Protein 9MDM (pdb70)

Organism: Treponema denticola (strain ATCC 35405 / DSM 14222 / CIP 103919 / JCM 8153 / KCTC 15104) (NCBI:txid243275)

Solvent-accessible surface area: 21205 Å² total; per-residue (Å²): 160,164,113,34,90,8,113,35,108,60,120,118,31,15,107,7,116,23,54,63,26,85,50,76,14,76,0,79,7,65,77,39,63,12,82,6,65,4,67,30,74,44,112,75,22,84,7,12,86,57,67,4,77,46,66,35,79,125,53,101,102,64,0,34,0,13,3,46,1,91,93,0,78,2,13,36,91,15,113,10,77,0,53,0,71,10,108,94,75,45,125,96,19,94,11,116,98,47,172,56,37,2,24,0,43,0,22,0,97,50,10,132,126,15,104,26,74,62,65,40,2,65,41,3,46,60,18,70,134,135,19,51,61,140,10,73,54,60,95,149,69,60,108,41,164,90,102,28,126,50,72,4,3,4,27,2,60,22,37,92,113,6,124,0,9,3,2,6,7,4,30,90,13,64,63,154,82,140,29,58,119,97,10,8,45,12,89,8,50,102,114,65,123,35,111,4,126,0,90,35,15,12,18,0,3,3,0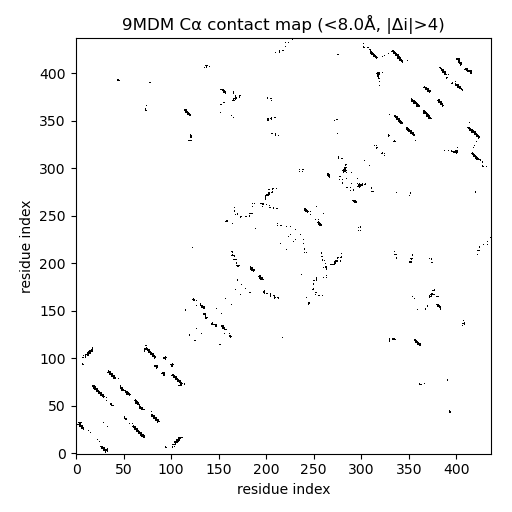,0,2,0,0,0,2,0,6,58,47,0,117,112,39,9,70,50,15,92,112,85,19,112,29,99,151,85,21,148,80,5,12,110,40,52,17,82,64,78,55,126,52,66,39,6,10,145,5,4,34,0,6,25,20,1,7,17,14,18,104,106,80,107,95,20,32,139,6,33,40,0,0,8,0,0,0,21,132,138,136,62,16,71,82,26,8,78,31,42,0,3,1,0,37,88,8,6,35,196,70,93,46,6,17,73,93,53,125,3,64,20,19,54,83,0,22,135,10,0,40,92,1,12,75,67,118,60,0,0,0,0,67,4,60,22,42,44,65,124,51,133,46,62,13,7,1,0,0,0,0,0,0,3,0,64,67,91,15,0,4,0,0,0,0,2,11,6,39,32,77,76,36,11,0,10,1,6,3,2,99,22,92,40,66,34,55,42,65,65,102,65,7,38,3,53,3,21,11,16,12,82,23,95,83,27,99,8,41,0,17,5,2,7,8,0,38,56,0,73,100,12,1,44,64,13,44,126,83,55,163

B-factor: mean 37.56, std 13.48, range [15.54, 100.61]

Secondary structure (DSSP, 8-state):
-PPPEEE--TTS-B---SS-EEEEEEEEEESS---EEEEES-S--TTB-S--EEEE--STTEEEEEEEE----SSS-EEEEEEEEETTT-SBPB-TTSSSBP-EEEEEPPPSS---EEEE-TTS----GGGEE--EEEETTEEEEEE--STT--EEE--TT--------HHHH--TTTS-TTTTEEE-TTS-EEE---TT-HHHHHHHHHHHHHHHHTHHHHHHHHHHS---GGGGGGS---B-TT--GGGGGGSBHHHHHHHHHBPP-TT---HHHHHHHHHS--GGGTTSBSS---TTHHHHTTS--SEEEEE--SHHHHHHHHHHHHHTT-EEEEEEEEESSSSEEEEEEEEEEEEE-TT--EEEEEEE-TTS-SSEEEEEEEEESS-SSS--S---EEEEETTTTEEEEEEEEEEEEE---HHHHHHHHHTT-

Nearest PDB structures (foldseek):
  9arc-assembly1_A  TM=9.921E-01  e=6.015E-86  Treponema denticola
  8a47-assembly1_C  TM=6.872E-01  e=1.814E-14  Streptococcus pyogenes serotype M59
  2e9w-assembly1_A  TM=3.707E-01  e=1.018E-01  Homo sapiens
  8dfq-assembly1_A  TM=3.502E-01  e=6.865E-02  Homo sapiens
  3chn-assembly1_A  TM=3.517E-01  e=6.538E-01  Homo sapiens

Radius of gyration: 27.95 Å; Cα contacts (8 Å, |Δi|>4): 954; chains: 1; bounding box: 52×80×69 Å

InterPro domains:
  IPR003343 Bacterial Ig-like domain, group 2 [PF02368] (39-116)
  IPR003343 Bacterial Ig-like domain, group 2 [SM00635] (39-118)
  IPR003343 Bacterial Ig-like domain, group 2 [SM00635] (126-206)
  IPR008964 Invasin/intimin cell-adhesion fragments [SSF49373] (39-121)
  IPR008964 Invasin/intimin cell-adhesion fragments [SSF49373] (123-208)
  IPR015117 Ig protease IdeS [PF09028] (392-585)
  IPR038765 Papain-like cysteine peptidase superfamily [SSF54001] (328-642)

Foldseek 3Di:
DDAKAKADDQVDAAEAELAWDKDKDKIFIGPFDFPKAKAKPDPLPVQWDDGKGFPDCPDRTITMIITTGHGAQAQDKAKIKMWMARVVVRDTHCYDVRPDGDIHIYIYHGDPDFDKDKFFQPPFDDADPVQWAWAFFDDPNHGDPHTDDDPPATWRADDPPTRFDFQAFLQQLDDPPPADPCLQWDLDLVRDTARFGCPQALLQRQLLRQVLVLCVVCVVLLVVCLVFPPFDVSLNVVSDWFADPDDDSSNSCVGTPSSVCCRGWFDDDNVHDHNLLNNCQQAADDPVNPRGTPDGNNPNHVLPPPHDAQKDKDFDFWQVRVLVQQCVQSVQSKWKKFWKWFDDPPDTDTGIWTWGMFMATPVRRTFWTFISHNNDHHNTTGIWTWDWQDRNSPIDPGTFTFTHHRNNNGTDRMTTGIIIIGHSSVVSSVVVVVVRD

Structure (mmCIF, N/CA/C/O backbone):
data_9MDM
#
_entry.id   9MDM
#
_cell.length_a   41.402
_cell.length_b   99.327
_cell.length_c   120.006
_cell.angle_alpha   90.000
_cell.angle_beta   90.000
_cell.angle_gamma   90.000
#
_symmetry.space_group_name_H-M   'P 2 21 21'
#
loop_
_entity.id
_entity.type
_entity.pdbx_description
1 polymer 'Bacterial Ig-like domain protein C0362'
2 non-polymer 1,2-ETHANEDIOL
3 non-polymer 'PHOSPHATE ION'
4 non-polymer 'SODIUM ION'
5 water water
#
loop_
_atom_site.group_PDB
_atom_site.id
_atom_site.type_symbol
_atom_site.label_atom_id
_atom_site.label_alt_id
_atom_site.label_comp_id
_atom_site.label_asym_id
_atom_site.label_entity_id
_atom_site.label_seq_id
_atom_site.pdbx_PDB_ins_code
_atom_site.Cartn_x
_atom_site.Cartn_y
_atom_site.Cartn_z
_atom_site.occupancy
_atom_site.B_iso_or_equiv
_atom_site.auth_seq_id
_atom_site.auth_comp_id
_atom_site.auth_asym_id
_atom_site.auth_atom_id
_atom_site.pdbx_PDB_model_num
ATOM 1 N N . LYS A 1 8 ? -6.68609 80.64956 33.13991 1.000 46.88508 211 LYS A N 1
ATOM 2 C CA . LYS A 1 8 ? -6.66835 79.23397 33.48258 1.000 46.81802 211 LYS A CA 1
ATOM 3 C C . LYS A 1 8 ? -5.71460 78.47257 32.56849 1.000 44.46331 211 LYS A C 1
ATOM 4 O O . LYS A 1 8 ? -5.57550 78.80308 31.39128 1.000 48.10421 211 LYS A O 1
ATOM 6 N N . LYS A 1 9 ? -5.05320 77.45974 33.12187 1.000 39.65619 212 LYS A N 1
ATOM 7 C CA . LYS A 1 9 ? -4.16690 76.61534 32.33386 1.000 42.26904 212 LYS A CA 1
ATOM 8 C C . LYS A 1 9 ? -4.96840 75.68862 31.42843 1.000 40.59806 212 LYS A C 1
ATOM 9 O O . LYS A 1 9 ? -6.04972 75.21449 31.78540 1.000 41.20832 212 LYS A O 1
ATOM 15 N N . LYS A 1 10 ? -4.42191 75.41870 30.25021 1.000 33.39307 213 LYS A N 1
ATOM 16 C CA . LYS A 1 10 ? -5.06797 74.44787 29.38822 1.000 31.88263 213 LYS A CA 1
ATOM 17 C C . LYS A 1 10 ? -4.74350 73.03697 29.86777 1.000 32.90156 213 LYS A C 1
ATOM 18 O O . LYS A 1 10 ? -3.57542 72.73051 30.12147 1.000 32.26449 213 LYS A O 1
ATOM 24 N N . PRO A 1 11 ? -5.73310 72.15661 29.99782 1.000 31.70264 214 PRO A N 1
ATOM 25 C CA . PRO A 1 11 ? -5.43457 70.78044 30.40628 1.000 30.50531 214 PRO A CA 1
ATOM 26 C C . PRO A 1 11 ? -4.60635 70.07148 29.35171 1.000 31.92202 214 PRO A C 1
ATOM 27 O O . PRO A 1 11 ? -4.58112 70.45034 28.18059 1.000 32.20980 214 PRO A O 1
ATOM 31 N N . GLN A 1 12 ? -3.92239 69.01822 29.79076 1.000 29.65572 215 GLN A N 1
ATOM 32 C CA . GLN A 1 12 ? -3.08661 68.21757 28.91601 1.000 32.14849 215 GLN A CA 1
ATOM 33 C C . GLN A 1 12 ? -3.39254 66.75235 29.15243 1.000 31.61956 215 GLN A C 1
ATOM 34 O O . GLN A 1 12 ? -3.98492 66.37895 30.17089 1.000 27.92890 215 GLN A O 1
ATOM 40 N N . ILE A 1 13 ? -2.96993 65.91530 28.20591 1.000 29.39553 216 ILE A N 1
ATOM 41 C CA . ILE A 1 13 ? -2.96793 64.47466 28.42939 1.000 28.80454 216 ILE A CA 1
ATOM 42 C C . ILE A 1 13 ? -1.57923 63.92749 28.14269 1.000 28.33937 216 ILE A C 1
ATOM 43 O O . ILE A 1 13 ? -0.83697 64.44751 27.30347 1.000 34.12976 216 ILE A O 1
ATOM 48 N N . LYS A 1 14 ? -1.21993 62.88195 28.87766 1.000 27.01486 217 LYS A N 1
ATOM 49 C CA . LYS A 1 14 ? 0.05965 62.21442 28.70016 1.000 27.64873 217 LYS A CA 1
ATOM 50 C C . LYS A 1 14 ? -0.15697 60.71513 28.73744 1.000 27.21691 217 LYS A C 1
ATOM 51 O O . LYS A 1 14 ? -1.07701 60.22140 29.39689 1.000 27.54878 217 LYS A O 1
ATOM 57 N N . TYR A 1 15 ? 0.72301 60.00199 28.04025 1.000 28.75869 218 TYR A N 1
ATOM 58 C CA . TYR A 1 15 ? 0.76828 58.55183 28.03323 1.000 27.38597 218 TYR A CA 1
ATOM 59 C C . TYR A 1 15 ? 2.21523 58.14218 27.79380 1.000 32.88924 218 TYR A C 1
ATOM 60 O O . TYR A 1 15 ? 2.90366 58.75767 26.97719 1.000 34.07761 218 TYR A O 1
ATOM 69 N N . GLU A 1 16 ? 2.67642 57.10070 28.49241 1.000 35.05619 219 GLU A N 1
ATOM 70 C CA . GLU A 1 16 ? 4.02617 56.58162 28.25102 1.000 35.70703 219 GLU A CA 1
ATOM 71 C C . GLU A 1 16 ? 3.97936 55.66297 27.03562 1.000 36.16503 219 GLU A C 1
ATOM 72 O O . GLU A 1 16 ? 3.60482 54.49086 27.14258 1.000 33.91991 219 GLU A O 1
ATOM 78 N N . GLU A 1 17 ? 4.38047 56.18841 25.86845 1.000 33.36213 220 GLU A N 1
ATOM 79 C CA . GLU A 1 17 ? 4.20365 55.46284 24.61390 1.000 36.49081 220 GLU A CA 1
ATOM 80 C C . GLU A 1 17 ? 5.05375 54.20033 24.52681 1.000 36.48617 220 GLU A C 1
ATOM 81 O O . GLU A 1 17 ? 4.73367 53.31623 23.72962 1.000 38.38821 220 GLU A O 1
ATOM 87 N N . LYS A 1 18 ? 6.10917 54.08115 25.33714 1.000 38.95360 221 LYS A N 1
ATOM 88 C CA . LYS A 1 18 ? 6.86526 52.83165 25.37414 1.000 37.53905 221 LYS A CA 1
ATOM 89 C C . LYS A 1 18 ? 6.03606 51.65995 25.89483 1.000 34.81537 221 LYS A C 1
ATOM 90 O O . LYS A 1 18 ? 6.40393 50.50298 25.66114 1.000 38.23219 221 LYS A O 1
ATOM 93 N N A GLN A 1 19 ? 4.95429 51.91807 26.62944 0.599 32.75012 222 GLN A N 1
ATOM 94 N N B GLN A 1 19 ? 4.89913 51.93662 26.52729 0.401 32.92901 222 GLN A N 1
ATOM 95 C CA A GLN A 1 19 ? 4.09519 50.84398 27.12362 0.599 33.86501 222 GLN A CA 1
ATOM 96 C CA B GLN A 1 19 ? 4.03304 50.91686 27.11687 0.401 33.81204 222 GLN A CA 1
ATOM 97 C C A GLN A 1 19 ? 3.05238 50.51747 26.05897 0.599 30.03047 222 GLN A C 1
ATOM 98 C C B GLN A 1 19 ? 2.97913 50.49888 26.09283 0.401 30.08189 222 GLN A C 1
ATOM 99 O O A GLN A 1 19 ? 2.18230 51.33973 25.74741 0.599 30.78840 222 GLN A O 1
ATOM 100 O O B GLN A 1 19 ? 2.01123 51.22505 25.84811 0.401 30.61206 222 GLN A O 1
ATOM 111 N N . ALA A 1 20 ? 3.15429 49.32677 25.48409 1.000 26.98453 223 ALA A N 1
ATOM 112 C CA . ALA A 1 20 ? 2.13280 48.84734 24.56980 1.000 30.85913 223 ALA A CA 1
ATOM 113 C C . ALA A 1 20 ? 0.91981 48.36491 25.35776 1.000 26.88352 223 ALA A C 1
ATOM 114 O O . ALA A 1 20 ? 1.03561 47.90846 26.49499 1.000 30.12080 223 ALA A O 1
ATOM 116 N N . VAL A 1 21 ? -0.24956 48.48010 24.74178 1.000 26.63802 224 VAL A N 1
ATOM 117 C CA . VAL A 1 21 ? -1.50466 47.97916 25.29455 1.000 27.07136 224 VAL A CA 1
ATOM 118 C C . VAL A 1 21 ? -1.77878 46.63803 24.63272 1.000 26.38792 224 VAL A C 1
ATOM 119 O O . VAL A 1 21 ? -1.96937 46.58079 23.41315 1.000 29.19175 224 VAL A O 1
ATOM 123 N N . MET A 1 22 ? -1.80623 45.55400 25.42303 1.000 26.80759 225 MET A N 1
ATOM 124 C CA . MET A 1 22 ? -1.75915 44.19773 24.87394 1.000 26.69991 225 MET A CA 1
ATOM 125 C C . MET A 1 22 ? -2.93895 43.35818 25.34856 1.000 24.96869 225 MET A C 1
ATOM 126 O O . MET A 1 22 ? -2.80930 42.54554 26.27794 1.000 28.64077 225 MET A O 1
ATOM 131 N N . PRO A 1 23 ? -4.09743 43.50021 24.70820 1.000 25.22839 226 PRO A N 1
ATOM 132 C CA . PRO A 1 23 ? -5.24117 42.65572 25.07087 1.000 29.73516 226 PRO A CA 1
ATOM 133 C C . PRO A 1 23 ? -4.94622 41.19216 24.78528 1.000 29.30218 226 PRO A C 1
ATOM 134 O O . PRO A 1 23 ? -4.21427 40.86211 23.85208 1.000 28.26654 226 PRO A O 1
ATOM 138 N N A GLU A 1 24 ? -5.50812 40.31247 25.62158 0.729 28.47726 227 GLU A N 1
ATOM 139 N N B GLU A 1 24 ? -5.53419 40.31751 25.59807 0.271 28.65397 227 GLU A N 1
ATOM 140 C CA A GLU A 1 24 ? -5.44579 38.87588 25.36849 0.729 32.15327 227 GLU A CA 1
ATOM 141 C CA B GLU A 1 24 ? -5.44793 38.88986 25.34110 0.271 32.19658 227 GLU A CA 1
ATOM 142 C C A GLU A 1 24 ? -6.17769 38.54157 24.06453 0.729 30.89939 227 GLU A C 1
ATOM 143 C C B GLU A 1 24 ? -6.16768 38.54652 24.03909 0.271 30.87879 227 GLU A C 1
ATOM 144 O O A GLU A 1 24 ? -6.86920 39.37318 23.47362 0.729 29.94593 227 GLU A O 1
ATOM 145 O O B GLU A 1 24 ? -6.84119 39.37950 23.42566 0.271 29.90438 227 GLU A O 1
ATOM 156 N N . SER A 1 25 ? -6.02281 37.29075 23.61277 1.000 30.96608 228 SER A N 1
ATOM 157 C CA . SER A 1 25 ? -6.64290 36.88969 22.35347 1.000 27.78575 228 SER A CA 1
ATOM 158 C C . SER A 1 25 ? -8.16352 36.82319 22.44453 1.000 28.12926 228 SER A C 1
ATOM 159 O O . SER A 1 25 ? -8.83364 36.89016 21.41010 1.000 30.19796 228 SER A O 1
ATOM 162 N N . ALA A 1 26 ? -8.72637 36.69043 23.64408 1.000 27.34576 229 ALA A N 1
ATOM 163 C CA . ALA A 1 26 ? -10.17415 36.58349 23.76576 1.000 30.68819 229 ALA A CA 1
ATOM 164 C C . ALA A 1 26 ? -10.86590 37.87426 23.31672 1.000 30.85653 229 ALA A C 1
ATOM 165 O O . ALA A 1 26 ? -10.32348 38.97660 23.44081 1.000 29.41712 229 ALA A O 1
ATOM 167 N N . ALA A 1 27 ? -12.06700 37.71764 22.75847 1.000 30.29674 230 ALA A N 1
ATOM 168 C CA . ALA A 1 27 ? -12.93007 38.85977 22.49477 1.000 33.25999 230 ALA A CA 1
ATOM 169 C C . ALA A 1 27 ? -13.23274 39.59820 23.78960 1.000 32.46273 230 ALA A C 1
ATOM 170 O O . ALA A 1 27 ? -13.33957 38.99381 24.85919 1.000 32.83810 230 ALA A O 1
ATOM 172 N N . GLY A 1 28 ? -13.38499 40.91416 23.69366 1.000 27.63942 231 GLY A N 1
ATOM 173 C CA . GLY A 1 28 ? -13.76283 41.67618 24.87207 1.000 30.52802 231 GLY A CA 1
ATOM 174 C C . GLY A 1 28 ? -13.54224 43.15500 24.66826 1.000 32.26375 231 GLY A C 1
ATOM 175 O O . GLY A 1 28 ? -12.93699 43.59750 23.68583 1.000 28.48467 231 GLY A O 1
ATOM 176 N N . THR A 1 29 ? -14.06188 43.92836 25.61876 1.000 28.71095 232 THR A N 1
ATOM 177 C CA . THR A 1 29 ? -13.80752 45.36247 25.67453 1.000 25.97381 232 THR A CA 1
ATOM 178 C C . THR A 1 29 ? -12.64812 45.56389 26.63635 1.000 27.88213 232 THR A C 1
ATOM 179 O O . THR A 1 29 ? -12.76961 45.26969 27.83108 1.000 30.15015 232 THR A O 1
ATOM 183 N N . TYR A 1 30 ? -11.51875 46.02387 26.10751 1.000 25.22204 233 TYR A N 1
ATOM 184 C CA . TYR A 1 30 ? -10.30071 46.22298 26.87585 1.000 25.49338 233 TYR A CA 1
ATOM 185 C C . TYR A 1 30 ? -10.05727 47.70880 27.11382 1.000 26.00644 233 TYR A C 1
ATOM 186 O O . TYR A 1 30 ? -10.61427 48.57208 26.42510 1.000 25.16496 233 TYR A O 1
ATOM 195 N N . THR A 1 31 ? -9.23242 48.00638 28.11897 1.000 24.17074 234 THR A N 1
ATOM 196 C CA . THR A 1 31 ? -9.04696 49.38946 28.53617 1.000 24.02997 234 THR A CA 1
ATOM 197 C C . THR A 1 31 ? -7.57917 49.70610 28.78019 1.000 24.41775 234 THR A C 1
ATOM 198 O O . THR A 1 31 ? -6.75751 48.82208 29.04052 1.000 25.31121 234 THR A O 1
ATOM 202 N N . PHE A 1 32 ? -7.27281 51.00186 28.70288 1.000 23.09642 235 PHE A N 1
ATOM 203 C CA . PHE A 1 32 ? -6.01539 51.55200 29.18401 1.000 24.16183 235 PHE A CA 1
ATOM 204 C C . PHE A 1 32 ? -6.29343 52.93096 29.76084 1.000 24.86349 235 PHE A C 1
ATOM 205 O O . PHE A 1 32 ? -7.39596 53.47753 29.62987 1.000 24.71015 235 PHE A O 1
ATOM 213 N N . GLU A 1 33 ? -5.28068 53.49091 30.40900 1.000 23.11517 236 GLU A N 1
ATOM 214 C CA . GLU A 1 33 ? -5.41007 54.76215 31.09846 1.000 23.67461 236 GLU A CA 1
ATOM 215 C C . GLU A 1 33 ? -4.55301 55.83698 30.44064 1.000 26.29837 236 GLU A C 1
ATOM 216 O O . GLU A 1 33 ? -3.43322 55.57089 29.99248 1.000 26.42165 236 GLU A O 1
ATOM 222 N N . VAL A 1 34 ? -5.08493 57.05788 30.40435 1.000 25.08476 237 VAL A N 1
ATOM 223 C CA . VAL A 1 34 ? -4.37627 58.24203 29.92453 1.000 24.72754 237 VAL A CA 1
ATOM 224 C C . VAL A 1 34 ? -4.33648 59.23839 31.07602 1.000 27.73116 237 VAL A C 1
ATOM 225 O O . VAL A 1 34 ? -5.36852 59.51493 31.69514 1.000 26.26437 237 VAL A O 1
ATOM 229 N N A GLN A 1 35 ? -3.15663 59.77719 31.36116 0.520 25.27286 238 GLN A N 1
ATOM 230 N N B GLN A 1 35 ? -3.14802 59.75903 31.36957 0.480 25.28027 238 GLN A N 1
ATOM 231 C CA A GLN A 1 35 ? -3.01838 60.73569 32.45025 0.520 26.01709 238 GLN A CA 1
ATOM 232 C CA B GLN A 1 35 ? -3.01781 60.75884 32.41977 0.480 26.02790 238 GLN A CA 1
ATOM 233 C C A GLN A 1 35 ? -3.59398 62.09188 32.03913 0.520 27.78567 238 GLN A C 1
ATOM 234 C C B GLN A 1 35 ? -3.67827 62.06395 31.98912 0.480 27.75869 238 GLN A C 1
ATOM 235 O O A GLN A 1 35 ? -3.29923 62.59498 30.95082 0.520 25.60663 238 GLN A O 1
ATOM 236 O O B GLN A 1 35 ? -3.52788 62.50735 30.84714 0.480 25.74498 238 GLN A O 1
ATOM 247 N N . THR A 1 36 ? -4.41867 62.67989 32.90930 1.000 25.10817 239 THR A N 1
ATOM 248 C CA . THR A 1 36 ? -5.05323 63.97128 32.66410 1.000 26.76408 239 THR A CA 1
ATOM 249 C C . THR A 1 36 ? -4.45538 64.98827 33.62696 1.000 26.86296 239 THR A C 1
ATOM 250 O O . THR A 1 36 ? -4.56869 64.83411 34.85317 1.000 28.55554 239 THR A O 1
ATOM 254 N N . ILE A 1 37 ? -3.81168 66.01128 33.06166 1.000 26.90578 240 ILE A N 1
ATOM 255 C CA . ILE A 1 37 ? -3.03673 67.00880 33.79233 1.000 29.03046 240 ILE A CA 1
ATOM 256 C C . ILE A 1 37 ? -3.78946 68.32906 33.75889 1.000 31.99769 240 ILE A C 1
ATOM 257 O O . ILE A 1 37 ? -4.28425 68.74266 32.70431 1.000 29.45251 240 ILE A O 1
ATOM 262 N N . ASP A 1 38 ? -3.86125 68.99631 34.91131 1.000 28.52096 241 ASP A N 1
ATOM 263 C CA . ASP A 1 38 ? -4.44598 70.32894 35.01978 1.000 28.07832 241 ASP A CA 1
ATOM 264 C C . ASP A 1 38 ? -5.89813 70.36558 34.54932 1.000 30.42875 241 ASP A C 1
ATOM 265 O O . ASP A 1 38 ? -6.34376 71.36561 33.97820 1.000 39.05793 241 ASP A O 1
ATOM 270 N N . GLY A 1 39 ? -6.64634 69.29131 34.77601 1.000 29.86049 242 GLY A N 1
ATOM 271 C CA . GLY A 1 39 ? -8.04709 69.23754 34.39574 1.000 27.90061 242 GLY A CA 1
ATOM 272 C C . GLY A 1 39 ? -8.31248 68.16817 33.35812 1.000 27.34366 242 GLY A C 1
ATOM 273 O O . GLY A 1 39 ? -7.49978 67.26920 33.13021 1.000 29.80413 242 GLY A O 1
ATOM 274 N N . LYS A 1 40 ? -9.47819 68.27247 32.71774 1.000 29.56989 243 LYS A N 1
ATOM 275 C CA . LYS A 1 40 ? -9.95840 67.26422 31.76426 1.000 27.51305 243 LYS A CA 1
ATOM 276 C C . LYS A 1 40 ? -10.02545 67.89697 30.37856 1.000 31.02457 243 LYS A C 1
ATOM 277 O O . LYS A 1 40 ? -10.94971 68.65791 30.06832 1.000 32.55848 243 LYS A O 1
ATOM 283 N N . LEU A 1 41 ? -9.03599 67.58453 29.55441 1.000 27.13081 244 LEU A N 1
ATOM 284 C CA . LEU A 1 41 ? -9.02240 68.07852 28.18272 1.000 30.92307 244 LEU A CA 1
ATOM 285 C C . LEU A 1 41 ? -10.18674 67.49554 27.38771 1.000 30.71876 244 LEU A C 1
ATOM 286 O O . LEU A 1 41 ? -10.51470 66.31374 27.51314 1.000 32.23237 244 LEU A O 1
ATOM 291 N N . ASP A 1 42 ? -10.81496 68.33428 26.55602 1.000 30.56603 245 ASP A N 1
ATOM 292 C CA . ASP A 1 42 ? -11.88096 67.87343 25.66456 1.000 32.87411 245 ASP A CA 1
ATOM 293 C C . ASP A 1 42 ? -11.23697 67.30489 24.40160 1.000 35.68541 245 ASP A C 1
ATOM 294 O O . ASP A 1 42 ? -10.93318 68.03054 23.45330 1.000 38.07664 245 ASP A O 1
ATOM 299 N N . TYR A 1 43 ? -11.01076 65.99061 24.39151 1.000 33.93909 246 TYR A N 1
ATOM 300 C CA . TYR A 1 43 ? -10.39847 65.29786 23.26092 1.000 33.82479 246 TYR A CA 1
ATOM 301 C C . TYR A 1 43 ? -11.24644 64.10033 22.85709 1.000 36.75533 246 TYR A C 1
ATOM 302 O O . TYR A 1 43 ? -12.14027 63.65959 23.58686 1.000 34.34027 246 TYR A O 1
ATOM 311 N N . GLU A 1 44 ? -10.94075 63.55842 21.67745 1.000 32.44368 247 GLU A N 1
ATOM 312 C CA . GLU A 1 44 ? -11.60969 62.35493 21.20311 1.000 35.40964 247 GLU A CA 1
ATOM 313 C C . GLU A 1 44 ? -10.56840 61.36578 20.68862 1.000 34.67309 247 GLU A C 1
ATOM 314 O O . GLU A 1 44 ? -9.70110 61.73882 19.87963 1.000 35.11912 247 GLU A O 1
ATOM 320 N N . PRO A 1 45 ? -10.60077 60.11841 21.14197 1.000 33.34108 248 PRO A N 1
ATOM 321 C CA . PRO A 1 45 ? -9.65877 59.11817 20.62529 1.000 30.01148 248 PRO A CA 1
ATOM 322 C C . PRO A 1 45 ? -10.13850 58.53293 19.31376 1.000 33.48715 248 PRO A C 1
ATOM 323 O O . PRO A 1 45 ? -11.33968 58.44134 19.05647 1.000 36.60498 248 PRO A O 1
ATOM 327 N N . TYR A 1 46 ? -9.17262 58.11574 18.49090 1.000 30.40439 249 TYR A N 1
ATOM 328 C CA . TYR A 1 46 ? -9.45468 57.56779 17.16581 1.000 30.85982 249 TYR A CA 1
ATOM 329 C C . TYR A 1 46 ? -8.42174 56.51004 16.83475 1.000 32.52264 249 TYR A C 1
ATOM 330 O O . TYR A 1 46 ? -7.24398 56.67454 17.15226 1.000 30.16946 249 TYR A O 1
ATOM 339 N N . PHE A 1 47 ? -8.84948 55.46403 16.13579 1.000 31.87628 250 PHE A N 1
ATOM 340 C CA . PHE A 1 47 ? -7.88641 54.58540 15.49961 1.000 31.56303 250 PHE A CA 1
ATOM 341 C C . PHE A 1 47 ? -7.32253 55.24720 14.24762 1.000 31.94849 250 PHE A C 1
ATOM 342 O O . PHE A 1 47 ? -8.00256 56.01962 13.56250 1.000 37.97837 250 PHE A O 1
ATOM 350 N N . THR A 1 48 ? -6.05452 54.94693 13.95535 1.000 36.24312 251 THR A N 1
ATOM 351 C CA . THR A 1 48 ? -5.43169 55.53074 12.77342 1.000 34.65655 251 THR A CA 1
ATOM 352 C C . THR A 1 48 ? -5.90885 54.88061 11.48556 1.000 38.83369 251 THR A C 1
ATOM 353 O O . THR A 1 48 ? -5.73675 55.46828 10.40822 1.000 39.82718 251 THR A O 1
ATOM 357 N N . SER A 1 49 ? -6.51627 53.70157 11.57419 1.000 38.11547 252 SER A N 1
ATOM 358 C CA . SER A 1 49 ? -7.01751 52.97433 10.42034 1.000 40.94369 252 SER A CA 1
ATOM 359 C C . SER A 1 49 ? -8.52839 52.81815 10.51424 1.000 44.35868 252 SER A C 1
ATOM 360 O O . SER A 1 49 ? -9.07422 52.58915 11.59879 1.000 50.43064 252 SER A O 1
ATOM 363 N N . SER A 1 50 ? -9.19743 52.94183 9.36617 1.000 59.82637 253 SER A N 1
ATOM 364 C CA . SER A 1 50 ? -10.60443 52.58687 9.23759 1.000 62.29740 253 SER A CA 1
ATOM 365 C C . SER A 1 50 ? -10.80462 51.15513 8.75238 1.000 63.59785 253 SER A C 1
ATOM 366 O O . SER A 1 50 ? -11.94966 50.69205 8.68773 1.000 64.71524 253 SER A O 1
ATOM 368 N N . THR A 1 51 ? -9.72753 50.45466 8.40251 1.000 65.25984 254 THR A N 1
ATOM 369 C CA . THR A 1 51 ? -9.77580 49.03870 8.03362 1.000 60.48552 254 THR A CA 1
ATOM 370 C C . THR A 1 51 ? -9.19314 48.22049 9.18079 1.000 56.58777 254 THR A C 1
ATOM 371 O O . THR A 1 51 ? -8.08375 47.68279 9.11247 1.000 50.62992 254 THR A O 1
ATOM 375 N N . LEU A 1 52 ? -9.95930 48.15276 10.26390 1.000 46.03300 255 LEU A N 1
ATOM 376 C CA . LEU A 1 52 ? -9.64896 47.32553 11.42132 1.000 38.69243 255 LEU A CA 1
ATOM 377 C C . LEU A 1 52 ? -10.86789 46.43147 11.60540 1.000 42.63421 255 LEU A C 1
ATOM 378 O O . LEU A 1 52 ? -11.74486 46.71937 12.43439 1.000 44.79558 255 LEU A O 1
ATOM 380 N N . PRO A 1 53 ? -10.98564 45.36105 10.81186 1.000 37.14208 256 PRO A N 1
ATOM 381 C CA . PRO A 1 53 ? -12.17082 44.50395 10.93086 1.000 33.32447 256 PRO A CA 1
ATOM 382 C C . PRO A 1 53 ? -12.26184 43.79335 12.27035 1.000 38.73567 256 PRO A C 1
ATOM 383 O O . PRO A 1 53 ? -13.35712 43.35848 12.64610 1.000 40.13631 256 PRO A O 1
ATOM 387 N N . TRP A 1 54 ? -11.15900 43.66828 13.00437 1.000 35.75334 257 TRP A N 1
ATOM 388 C CA . TRP A 1 54 ? -11.15115 42.92107 14.25501 1.000 31.24272 257 TRP A CA 1
ATOM 389 C C . TRP A 1 54 ? -11.40666 43.80804 15.46349 1.000 34.17416 257 TRP A C 1
ATOM 390 O O . TRP A 1 54 ? -11.33749 43.33221 16.60423 1.000 30.95062 257 TRP A O 1
ATOM 401 N N . ILE A 1 55 ? -11.71338 45.07708 15.23722 1.000 29.36142 258 ILE A N 1
ATOM 402 C CA . ILE A 1 55 ? -12.11479 45.99709 16.29370 1.000 31.23125 258 ILE A CA 1
ATOM 403 C C . ILE A 1 55 ? -13.50668 46.50127 15.95175 1.000 37.49289 258 ILE A C 1
ATOM 404 O O . ILE A 1 55 ? -13.77543 46.85170 14.79788 1.000 38.21519 258 ILE A O 1
ATOM 409 N N . THR A 1 56 ? -14.39313 46.53224 16.94710 1.000 34.92458 259 THR A N 1
ATOM 410 C CA . THR A 1 56 ? -15.78786 46.91123 16.72821 1.000 36.03999 259 THR A CA 1
ATOM 411 C C . THR A 1 56 ? -15.95065 48.36659 17.14663 1.000 41.29825 259 THR A C 1
ATOM 412 O O . THR A 1 56 ? -16.04952 48.66980 18.33503 1.000 39.79410 259 THR A O 1
ATOM 416 N N . GLY A 1 57 ? -15.96696 49.26706 16.17578 1.000 42.07702 260 GLY A N 1
ATOM 417 C CA . GLY A 1 57 ? -16.17434 50.66941 16.47713 1.000 39.66713 260 GLY A CA 1
ATOM 418 C C . GLY A 1 57 ? -14.90290 51.41297 16.83417 1.000 40.42917 260 GLY A C 1
ATOM 419 O O . GLY A 1 57 ? -13.77628 50.92777 16.69310 1.000 44.65550 260 GLY A O 1
ATOM 420 N N . ALA A 1 58 ? -15.10644 52.63100 17.30411 1.000 35.39813 261 ALA A N 1
ATOM 421 C CA . ALA A 1 58 ? -14.08049 53.57739 17.71188 1.000 38.57218 261 ALA A CA 1
ATOM 422 C C . ALA A 1 58 ? -13.73187 53.37829 19.18071 1.000 35.28844 261 ALA A C 1
ATOM 423 O O . ALA A 1 58 ? -14.51185 52.79053 19.92759 1.000 33.42221 261 ALA A O 1
ATOM 425 N N . PRO A 1 59 ? -12.58088 53.86350 19.64416 1.000 32.00197 262 PRO A N 1
ATOM 426 C CA . PRO A 1 59 ? -12.34210 53.87194 21.08799 1.000 29.14126 262 PRO A CA 1
ATOM 427 C C . PRO A 1 59 ? -13.19110 54.95410 21.72447 1.000 33.49565 262 PRO A C 1
ATOM 428 O O . PRO A 1 59 ? -13.61626 55.91412 21.07555 1.000 34.12447 262 PRO A O 1
ATOM 432 N N . THR A 1 60 ? -13.45985 54.78583 23.01017 1.000 30.07228 263 THR A N 1
ATOM 433 C CA . THR A 1 60 ? -14.22679 55.78075 23.73742 1.000 29.16463 263 THR A CA 1
ATOM 434 C C . THR A 1 60 ? -13.55726 56.07205 25.06787 1.000 29.95475 263 THR A C 1
ATOM 435 O O . THR A 1 60 ? -12.78799 55.26619 25.59510 1.000 29.71492 263 THR A O 1
ATOM 439 N N . ILE A 1 61 ? -13.86462 57.25067 25.60070 1.000 31.64861 264 ILE A N 1
ATOM 440 C CA . ILE A 1 61 ? -13.52616 57.59326 26.97886 1.000 27.47689 264 ILE A CA 1
ATOM 441 C C . ILE A 1 61 ? -14.64359 57.02306 27.84355 1.000 33.15215 264 ILE A C 1
ATOM 442 O O . ILE A 1 61 ? -15.73781 57.58364 27.89608 1.000 33.36962 264 ILE A O 1
ATOM 447 N N . SER A 1 62 ? -14.38315 55.89916 28.51113 1.000 28.37961 265 SER A N 1
ATOM 448 C CA . SER A 1 62 ? -15.40691 55.23634 29.30780 1.000 30.04923 265 SER A CA 1
ATOM 449 C C . SER A 1 62 ? -15.43879 55.69178 30.76406 1.000 30.74218 265 SER A C 1
ATOM 450 O O . SER A 1 62 ? -16.41604 55.39751 31.45942 1.000 32.09327 265 SER A O 1
ATOM 453 N N . SER A 1 63 ? -14.41183 56.38923 31.25276 1.000 25.84128 266 SER A N 1
ATOM 454 C CA . SER A 1 63 ? -14.47298 56.94231 32.60197 1.000 26.18794 266 SER A CA 1
ATOM 455 C C . SER A 1 63 ? -13.57717 58.16342 32.72807 1.000 25.83579 266 SER A C 1
ATOM 456 O O . SER A 1 63 ? -12.43153 58.15977 32.26867 1.000 29.43497 266 SER A O 1
ATOM 459 N N . ARG A 1 64 ? -14.10163 59.20425 33.38504 1.000 26.00720 267 ARG A N 1
ATOM 460 C CA . ARG A 1 64 ? -13.31782 60.38526 33.73744 1.000 28.91728 267 ARG A CA 1
ATOM 461 C C . ARG A 1 64 ? -13.46818 60.71691 35.21563 1.000 27.61704 267 ARG A C 1
ATOM 462 O O . ARG A 1 64 ? -13.13960 61.83252 35.64355 1.000 31.02539 267 ARG A O 1
ATOM 470 N N . THR A 1 65 ? -13.95910 59.76468 36.00346 1.000 29.18085 268 THR A N 1
ATOM 471 C CA . THR A 1 65 ? -14.27444 60.04298 37.40323 1.000 28.51951 268 THR A CA 1
ATOM 472 C C . THR A 1 65 ? -13.027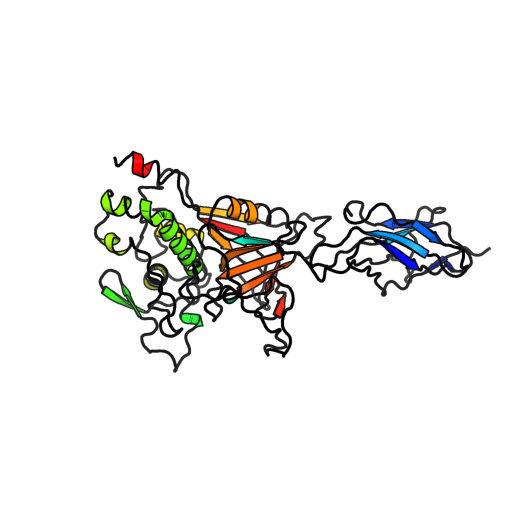98 60.33549 38.22958 1.000 32.18485 268 THR A C 1
ATOM 473 O O . THR A 1 65 ? -13.09763 61.10186 39.20093 1.000 30.11744 268 THR A O 1
ATOM 477 N N . ASP A 1 66 ? -11.89576 59.73649 37.88425 1.000 27.90477 269 ASP A N 1
ATOM 478 C CA . ASP A 1 66 ? -10.64189 60.02456 38.57865 1.000 27.66718 269 ASP A CA 1
ATOM 479 C C . ASP A 1 66 ? -10.02640 61.29138 37.99439 1.000 26.07003 269 ASP A C 1
ATOM 480 O O . ASP A 1 66 ? -9.71485 61.31592 36.80086 1.000 25.18141 269 ASP A O 1
ATOM 485 N N . PRO A 1 67 ? -9.84760 62.35788 38.77787 1.000 23.85804 270 PRO A N 1
ATOM 486 C CA . PRO A 1 67 ? -9.27838 63.59081 38.20537 1.000 24.06801 270 PRO A CA 1
ATOM 487 C C . PRO A 1 67 ? -7.93812 63.37987 37.52354 1.000 25.32172 270 PRO A C 1
ATOM 488 O O . PRO A 1 67 ? -7.61161 64.12360 36.59163 1.000 26.90936 270 PRO A O 1
ATOM 492 N N . ASN A 1 68 ? -7.16945 62.36285 37.92764 1.000 27.24253 271 ASN A N 1
ATOM 493 C CA . ASN A 1 68 ? -5.82685 62.18853 37.39552 1.000 28.08350 271 ASN A CA 1
ATOM 494 C C . ASN A 1 68 ? -5.74898 61.34192 36.12816 1.000 26.73681 271 ASN A C 1
ATOM 495 O O . ASN A 1 68 ? -4.69014 61.33816 35.49531 1.000 25.35376 271 ASN A O 1
ATOM 500 N N A LYS A 1 69 ? -6.80280 60.60839 35.76552 0.735 23.42731 272 LYS A N 1
ATOM 501 N N B LYS A 1 69 ? -6.80806 60.62741 35.74847 0.265 23.70085 272 LYS A N 1
ATOM 502 C CA A LYS A 1 69 ? -6.70966 59.74423 34.59195 0.735 26.20350 272 LYS A CA 1
ATOM 503 C CA B LYS A 1 69 ? -6.69709 59.75094 34.58720 0.265 26.20740 272 LYS A CA 1
ATOM 504 C C A LYS A 1 69 ? -8.07308 59.53336 33.94817 0.735 28.01312 272 LYS A C 1
ATOM 505 C C B LYS A 1 69 ? -8.06073 59.50073 33.95674 0.265 27.88182 272 LYS A C 1
ATOM 506 O O A LYS A 1 69 ? -9.11459 59.58628 34.60621 0.735 27.13454 272 LYS A O 1
ATOM 507 O O B LYS A 1 69 ? -9.08901 59.49965 34.63817 0.265 27.21417 272 LYS A O 1
ATOM 518 N N . ASP A 1 70 ? -8.04821 59.28292 32.64057 1.000 22.55587 273 ASP A N 1
ATOM 519 C CA . ASP A 1 70 ? -9.20855 58.81762 31.90524 1.000 24.01934 273 ASP A CA 1
ATOM 520 C C . ASP A 1 70 ? -9.00335 57.34022 31.59185 1.000 27.00845 273 ASP A C 1
ATOM 521 O O . ASP A 1 70 ? -7.87099 56.87935 31.44232 1.000 28.45808 273 ASP A O 1
ATOM 526 N N . VAL A 1 71 ? -10.09806 56.59976 31.49686 1.000 21.67023 274 VAL A N 1
ATOM 527 C CA . VAL A 1 71 ? -10.06121 55.23170 30.99095 1.000 22.49022 274 VAL A CA 1
ATOM 528 C C . VAL A 1 71 ? -10.54707 55.25289 29.55037 1.000 25.25956 274 VAL A C 1
ATOM 529 O O . VAL A 1 71 ? -11.60573 55.82314 29.25443 1.000 25.96659 274 VAL A O 1
ATOM 533 N N . ILE A 1 72 ? -9.76274 54.66046 28.64788 1.000 23.13963 275 ILE A N 1
ATOM 534 C CA . ILE A 1 72 ? -10.13668 54.49996 27.24208 1.000 26.19168 275 ILE A CA 1
ATOM 535 C C . ILE A 1 72 ? -10.52198 53.04240 27.02053 1.000 26.79641 275 ILE A C 1
ATOM 536 O O . ILE A 1 72 ? -9.78470 52.14242 27.43387 1.000 27.02765 275 ILE A O 1
ATOM 541 N N . SER A 1 73 ? -11.66685 52.80647 26.37206 1.000 26.07673 276 SER A N 1
ATOM 542 C CA . SER A 1 73 ? -12.15657 51.46474 26.06924 1.000 25.34480 276 SER A CA 1
ATOM 543 C C . SER A 1 73 ? -12.18606 51.21870 24.56482 1.000 26.89104 276 SER A C 1
ATOM 544 O O . SER A 1 73 ? -12.46408 52.12611 23.77420 1.000 28.40638 276 SER A O 1
ATOM 547 N N . PHE A 1 74 ? -11.93239 49.97204 24.17806 1.000 24.60644 277 PHE A N 1
ATOM 548 C CA . PHE A 1 74 ? -12.09371 49.57297 22.78822 1.000 26.53585 277 PHE A CA 1
ATOM 549 C C . PHE A 1 74 ? -12.42652 48.09082 22.77672 1.000 26.41016 277 PHE A C 1
ATOM 550 O O . PHE A 1 74 ? -12.05955 47.35456 23.69755 1.000 27.64996 277 PHE A O 1
ATOM 558 N N . THR A 1 75 ? -13.13141 47.65201 21.73011 1.000 28.04454 278 THR A N 1
ATOM 559 C CA . THR A 1 75 ? -13.68935 46.30204 21.70141 1.000 25.66486 278 THR A CA 1
ATOM 560 C C . THR A 1 75 ? -13.05168 45.48319 20.58378 1.000 28.66169 278 THR A C 1
ATOM 561 O O . THR A 1 75 ? -13.12880 45.86169 19.41046 1.000 32.16319 278 THR A O 1
ATOM 565 N N . CYS A 1 76 ? -12.44690 44.35319 20.95338 1.000 27.16185 279 CYS A N 1
ATOM 566 C CA . CYS A 1 76 ? -11.78671 43.43485 20.02774 1.000 26.71104 279 CYS A CA 1
ATOM 567 C C . CYS A 1 76 ? -12.62174 42.17862 19.79996 1.000 29.30924 279 CYS A C 1
ATOM 568 O O . CYS A 1 76 ? -13.21580 41.63270 20.73823 1.000 28.98749 279 CYS A O 1
ATOM 571 N N . LEU A 1 77 ? -12.64975 41.70785 18.55165 1.000 29.39365 280 LEU A N 1
ATOM 572 C CA . LEU A 1 77 ? -13.05850 40.33908 18.28908 1.000 31.94861 280 LEU A CA 1
ATOM 573 C C . LEU A 1 77 ? -11.99462 39.37678 18.81754 1.000 29.11933 280 LEU A C 1
ATOM 574 O O . LEU A 1 77 ? -10.86531 39.76291 19.12444 1.000 27.94984 280 LEU A O 1
ATOM 579 N N . LYS A 1 78 ? -12.35399 38.10168 18.90603 1.000 31.19136 281 LYS A N 1
ATOM 580 C CA . LYS A 1 78 ? -11.36147 37.09915 19.26805 1.000 31.91406 281 LYS A CA 1
ATOM 581 C C . LYS A 1 78 ? -10.26591 37.05701 18.21394 1.000 30.27490 281 LYS A C 1
ATOM 582 O O . LYS A 1 78 ? -10.54528 37.07687 17.01071 1.000 30.03773 281 LYS A O 1
ATOM 588 N N . ASN A 1 79 ? -9.01152 37.01103 18.65590 1.000 28.21026 282 ASN A N 1
ATOM 589 C CA . ASN A 1 79 ? -7.90939 36.76909 17.72493 1.000 28.18258 282 ASN A CA 1
ATOM 590 C C . ASN A 1 79 ? -7.77058 35.25691 17.58258 1.000 29.43546 282 ASN A C 1
ATOM 591 O O . ASN A 1 79 ? -7.24140 34.57705 18.46760 1.000 29.63170 282 ASN A O 1
ATOM 596 N N . LYS A 1 80 ? -8.27802 34.73035 16.47071 1.000 29.46642 283 LYS A N 1
ATOM 597 C CA . LYS A 1 80 ? -8.17181 33.30597 16.17888 1.000 32.38767 283 LYS A CA 1
ATOM 598 C C . LYS A 1 80 ? -6.82230 32.92715 15.57730 1.000 29.24248 283 LYS A C 1
ATOM 599 O O . LYS A 1 80 ? -6.45596 31.74652 15.60883 1.000 30.37212 283 LYS A O 1
ATOM 605 N N . THR A 1 81 ? -6.07773 33.89624 15.05145 1.000 29.51547 284 THR A N 1
ATOM 606 C CA . THR A 1 81 ? -4.81310 33.66519 14.37121 1.000 25.07819 284 THR A CA 1
ATOM 607 C C . THR A 1 81 ? -3.68619 33.42821 15.37118 1.000 29.63628 284 THR A C 1
ATOM 608 O O . THR A 1 81 ? -3.78507 33.75815 16.55615 1.000 29.89820 284 THR A O 1
ATOM 612 N N . VAL A 1 82 ? -2.59345 32.85012 14.88214 1.000 25.87056 285 VAL A N 1
ATOM 613 C CA . VAL A 1 82 ? -1.43056 32.62496 15.71886 1.000 23.69456 285 VAL A CA 1
ATOM 614 C C . VAL A 1 82 ? -0.45688 33.79727 15.63113 1.000 26.95375 285 VAL A C 1
ATOM 615 O O . VAL A 1 82 ? 0.72649 33.64637 15.92532 1.000 29.03500 285 VAL A O 1
ATOM 619 N N . TRP A 1 83 ? -0.94256 34.97647 15.24576 1.000 26.86415 286 TRP A N 1
ATOM 620 C CA . TRP A 1 83 ? -0.10616 36.16115 15.13555 1.000 28.13729 286 TRP A CA 1
ATOM 621 C C . TRP A 1 83 ? -0.66841 37.27814 16.00577 1.000 25.47860 286 TRP A C 1
ATOM 622 O O . TRP A 1 83 ? -1.88767 37.46332 16.07523 1.000 31.62366 286 TRP A O 1
ATOM 633 N N . ASN A 1 84 ? 0.22848 38.03873 16.62595 1.000 27.11721 287 ASN A N 1
ATOM 634 C CA . ASN A 1 84 ? -0.14960 39.34143 17.16776 1.000 28.27861 287 ASN A CA 1
ATOM 635 C C . ASN A 1 84 ? -0.65251 40.25795 16.05202 1.000 28.96722 287 ASN A C 1
ATOM 636 O O . ASN A 1 84 ? -0.20673 40.18029 14.90306 1.000 28.86078 287 ASN A O 1
ATOM 641 N N . ARG A 1 85 ? -1.58132 41.15851 16.39223 1.000 26.18018 288 ARG A N 1
ATOM 642 C CA . ARG A 1 85 ? -2.08632 42.11784 15.41315 1.000 25.11342 288 ARG A CA 1
ATOM 643 C C . ARG A 1 85 ? -2.13536 43.50998 16.03399 1.000 25.52767 288 ARG A C 1
ATOM 644 O O . ARG A 1 85 ? -2.38593 43.65766 17.23013 1.000 27.10418 288 ARG A O 1
ATOM 652 N N A ARG A 1 86 ? -1.90254 44.52404 15.19990 0.516 30.36595 289 ARG A N 1
ATOM 653 N N B ARG A 1 86 ? -1.92132 44.53181 15.20863 0.484 30.37447 289 ARG A N 1
ATOM 654 C CA A ARG A 1 86 ? -1.60447 45.87584 15.66206 0.516 30.09576 289 ARG A CA 1
ATOM 655 C CA B ARG A 1 86 ? -1.59664 45.86303 15.70991 0.484 30.08791 289 ARG A CA 1
ATOM 656 C C A ARG A 1 86 ? -2.66812 46.88297 15.24477 0.516 30.42018 289 ARG A C 1
ATOM 657 C C B ARG A 1 86 ? -2.57104 46.93241 15.22588 0.484 30.40797 289 ARG A C 1
ATOM 658 O O A ARG A 1 86 ? -3.20947 46.82569 14.13469 0.516 31.10227 289 ARG A O 1
ATOM 659 O O B ARG A 1 86 ? -2.97312 46.95579 14.05762 0.484 31.34086 289 ARG A O 1
ATOM 674 N N . ALA A 1 87 ? -2.94284 47.82158 16.14782 1.000 30.22175 290 ALA A N 1
ATOM 675 C CA . ALA A 1 87 ? -3.74429 48.99835 15.84991 1.000 31.10732 290 ALA A CA 1
ATOM 676 C C . ALA A 1 87 ? -3.10380 50.15878 16.60411 1.000 27.44735 290 ALA A C 1
ATOM 677 O O . ALA A 1 87 ? -2.25118 49.95019 17.46986 1.000 28.53836 290 ALA A O 1
ATOM 679 N N . TYR A 1 88 ? -3.49571 51.39066 16.26279 1.000 28.08975 291 TYR A N 1
ATOM 680 C CA . TYR A 1 88 ? -2.87832 52.58097 16.83697 1.000 31.71412 291 TYR A CA 1
ATOM 681 C C . TYR A 1 88 ? -3.95224 53.60982 17.14983 1.000 31.98917 291 TYR A C 1
ATOM 682 O O . TYR A 1 88 ? -4.82862 53.85977 16.32130 1.000 30.13482 291 TYR A O 1
ATOM 691 N N . ILE A 1 89 ? -3.88819 54.21513 18.33598 1.000 30.58222 292 ILE A N 1
ATOM 692 C CA . ILE A 1 89 ? -4.85931 55.22855 18.73417 1.000 29.91278 292 ILE A CA 1
ATOM 693 C C . ILE A 1 89 ? -4.15921 56.57211 18.84357 1.000 29.70603 292 ILE A C 1
ATOM 694 O O . ILE A 1 89 ? -3.12082 56.68674 19.50911 1.000 30.71219 292 ILE A O 1
ATOM 699 N N . LYS A 1 90 ? -4.73005 57.58218 18.19885 1.000 28.27776 293 LYS A N 1
ATOM 700 C CA . LYS A 1 90 ? -4.33536 58.97102 18.38343 1.000 30.28919 293 LYS A CA 1
ATOM 701 C C . LYS A 1 90 ? -5.49680 59.73183 19.01048 1.000 32.82579 293 LYS A C 1
ATOM 702 O O . LYS A 1 90 ? -6.57415 59.17757 19.24401 1.000 31.39247 293 LYS A O 1
ATOM 708 N N . PHE A 1 91 ? -5.26735 61.01609 19.28745 1.000 33.48551 294 PHE A N 1
ATOM 709 C CA . PHE A 1 91 ? -6.18488 61.79927 20.09882 1.000 31.42706 294 PHE A CA 1
ATOM 710 C C . PHE A 1 91 ? -6.31696 63.18820 19.49835 1.000 34.01014 294 PHE A C 1
ATOM 711 O O . PHE A 1 91 ? -5.31214 63.88262 19.31193 1.000 40.23156 294 PHE A O 1
ATOM 719 N N . LYS A 1 92 ? -7.54795 63.59508 19.21405 1.000 35.79892 295 LYS A N 1
ATOM 720 C CA . LYS A 1 92 ? -7.81462 64.87909 18.57671 1.000 34.83922 295 LYS A CA 1
ATOM 721 C C . LYS A 1 92 ? -8.36041 65.86829 19.59720 1.000 39.39450 295 LYS A C 1
ATOM 722 O O . LYS A 1 92 ? -9.34824 65.57897 20.28127 1.000 36.82367 295 LYS A O 1
ATOM 728 N N . ASP A 1 93 ? -7.69741 67.02391 19.70892 1.000 38.62353 296 ASP A N 1
ATOM 729 C CA . ASP A 1 93 ? -8.17010 68.13761 20.52717 1.000 40.67680 296 ASP A CA 1
ATOM 730 C C . ASP A 1 93 ? -9.40949 68.72063 19.85780 1.000 41.36828 296 ASP A C 1
ATOM 731 O O . ASP A 1 93 ? -9.32792 69.24499 18.74338 1.000 43.19451 296 ASP A O 1
ATOM 736 N N . LYS A 1 94 ? -10.56631 68.61218 20.51680 1.000 41.76240 297 LYS A N 1
ATOM 737 C CA . LYS A 1 94 ? -11.81457 68.98752 19.85317 1.000 46.84726 297 LYS A CA 1
ATOM 738 C C . LYS A 1 94 ? -11.94549 70.49936 19.68950 1.000 49.04401 297 LYS A C 1
ATOM 739 O O . LYS A 1 94 ? -12.65237 70.96133 18.78591 1.000 57.32526 297 LYS A O 1
ATOM 745 N N . LYS A 1 95 ? -11.27149 71.28773 20.52820 1.000 43.79088 298 LYS A N 1
ATOM 746 C CA . LYS A 1 95 ? -11.36032 72.73908 20.37419 1.000 48.56561 298 LYS A CA 1
ATOM 747 C C . LYS A 1 95 ? -10.49145 73.23810 19.22047 1.000 54.69638 298 LYS A C 1
ATOM 748 O O . LYS A 1 95 ? -10.90855 74.12013 18.45825 1.000 53.79706 298 LYS A O 1
ATOM 750 N N . THR A 1 96 ? -9.28644 72.68783 19.07259 1.000 46.44736 299 THR A N 1
ATOM 751 C CA . THR A 1 96 ? -8.34823 73.13636 18.05256 1.000 45.73755 299 THR A CA 1
ATOM 752 C C . THR A 1 96 ? -8.40775 72.30980 16.78028 1.000 48.75607 299 THR A C 1
ATOM 753 O O . THR A 1 96 ? -7.92532 72.76751 15.73720 1.000 52.76604 299 THR A O 1
ATOM 757 N N . GLY A 1 97 ? -8.97663 71.11075 16.83833 1.000 53.43807 300 GLY A N 1
ATOM 758 C CA . GLY A 1 97 ? -9.00499 70.22635 15.69857 1.000 45.54267 300 GLY A CA 1
ATOM 759 C C . GLY A 1 97 ? -7.69525 69.53218 15.38975 1.000 52.11757 300 GLY A C 1
ATOM 760 O O . GLY A 1 97 ? -7.63396 68.77380 14.41586 1.000 55.95097 300 GLY A O 1
ATOM 761 N N . GLN A 1 98 ? -6.65015 69.76604 16.17804 1.000 48.11777 301 GLN A N 1
ATOM 762 C CA . GLN A 1 98 ? -5.33494 69.19877 15.92683 1.000 40.75129 301 GLN A CA 1
ATOM 763 C C . GLN A 1 98 ? -5.14088 67.92064 16.73075 1.000 42.22746 301 GLN A C 1
ATOM 764 O O . GLN A 1 98 ? -5.73314 67.73372 17.79800 1.000 43.02455 301 GLN A O 1
ATOM 770 N N . TYR A 1 99 ? -4.30853 67.02909 16.20399 1.000 42.31846 302 TYR A N 1
ATOM 771 C CA . TYR A 1 99 ? -3.89625 65.87776 16.98675 1.000 36.84035 302 TYR A CA 1
ATOM 772 C C . TYR A 1 99 ? -3.01332 66.32639 18.13937 1.000 35.24990 302 TYR A C 1
ATOM 773 O O . TYR A 1 99 ? -2.18440 67.23223 18.00205 1.000 38.76188 302 TYR A O 1
ATOM 782 N N . ILE A 1 100 ? -3.21324 65.69014 19.28429 1.000 33.66605 303 ILE A N 1
ATOM 783 C CA . ILE A 1 100 ? -2.54074 66.06004 20.51949 1.000 35.85216 303 ILE A CA 1
ATOM 784 C C . ILE A 1 100 ? -1.10289 65.55931 20.48084 1.000 31.73059 303 ILE A C 1
ATOM 785 O O . ILE A 1 100 ? -0.81686 64.47650 19.96120 1.000 34.95513 303 ILE A O 1
ATOM 790 N N . LYS A 1 101 ? -0.18236 66.37262 20.98637 1.000 36.74727 304 LYS A N 1
ATOM 791 C CA . LYS A 1 101 ? 1.23041 66.04891 20.89033 1.000 34.60470 304 LYS A CA 1
ATOM 792 C C . LYS A 1 101 ? 1.65007 65.10859 22.01063 1.000 36.86699 304 LYS A C 1
ATOM 793 O O . LYS A 1 101 ? 1.13345 65.15983 23.13601 1.000 36.28115 304 LYS A O 1
ATOM 799 N N . GLY A 1 102 ? 2.62034 64.27116 21.70026 1.000 34.56820 305 GLY A N 1
ATOM 800 C CA . GLY A 1 102 ? 3.23703 63.40492 22.67915 1.000 38.68339 305 GLY A CA 1
ATOM 801 C C . GLY A 1 102 ? 4.36867 64.09780 23.40146 1.000 38.00393 305 GLY A C 1
ATOM 802 O O . GLY A 1 102 ? 4.54829 65.31817 23.32188 1.000 37.13302 305 GLY A O 1
ATOM 803 N N . ALA A 1 103 ? 5.17764 63.27905 24.07602 1.000 43.30747 306 ALA A N 1
ATOM 804 C CA . ALA A 1 103 ? 6.14373 63.79088 25.04285 1.000 40.12617 306 ALA A CA 1
ATOM 805 C C . ALA A 1 103 ? 7.12670 64.77574 24.41666 1.000 40.47521 306 ALA A C 1
ATOM 806 O O . ALA A 1 103 ? 7.48732 65.77188 25.05010 1.000 44.44145 306 ALA A O 1
ATOM 808 N N . ASP A 1 104 ? 7.58331 64.51777 23.18212 1.000 44.06574 307 ASP A N 1
ATOM 809 C CA . ASP A 1 104 ? 8.59502 65.39030 22.57982 1.000 43.06161 307 ASP A CA 1
ATOM 810 C C . ASP A 1 104 ? 8.01229 66.65194 21.95331 1.000 52.34238 307 ASP A C 1
ATOM 811 O O . ASP A 1 104 ? 8.76080 67.41197 21.32687 1.000 50.65401 307 ASP A O 1
ATOM 816 N N . GLY A 1 105 ? 6.71262 66.89925 22.10322 1.000 48.68033 308 GLY A N 1
ATOM 817 C CA . GLY A 1 105 ? 6.12097 68.11962 21.58781 1.000 46.01722 308 GLY A CA 1
ATOM 818 C C . GLY A 1 105 ? 5.99410 68.19320 20.08303 1.000 44.02036 308 GLY A C 1
ATOM 819 O O . GLY A 1 105 ? 5.48957 69.19914 19.57073 1.000 52.40479 308 GLY A O 1
ATOM 820 N N . LYS A 1 106 ? 6.42402 67.16597 19.35629 1.000 44.53077 309 LYS A N 1
ATOM 821 C CA . LYS A 1 106 ? 6.40212 67.18920 17.90037 1.000 51.03979 309 LYS A CA 1
ATOM 822 C C . LYS A 1 106 ? 5.59326 66.04717 17.31105 1.000 50.51215 309 LYS A C 1
ATOM 823 O O . LYS A 1 106 ? 4.72487 66.28610 16.46388 1.000 42.07953 309 LYS A O 1
ATOM 829 N N . ALA A 1 107 ? 5.83601 64.81067 17.74254 1.000 42.08026 310 ALA A N 1
ATOM 830 C CA . ALA A 1 107 ? 5.06272 63.69067 17.23689 1.000 34.22996 310 ALA A CA 1
ATOM 831 C C . ALA A 1 107 ? 3.66202 63.68701 17.83923 1.000 40.97770 310 ALA A C 1
ATOM 832 O O . ALA A 1 107 ? 3.43384 64.17561 18.94994 1.000 44.51216 310 ALA A O 1
ATOM 834 N N . ASP A 1 108 ? 2.72178 63.11404 17.09485 1.000 38.47064 311 ASP A N 1
ATOM 835 C CA . ASP A 1 108 ? 1.38760 62.87041 17.62620 1.000 33.88232 311 ASP A CA 1
ATOM 836 C C . ASP A 1 108 ? 1.43347 61.82180 18.72797 1.000 32.70575 311 ASP A C 1
ATOM 837 O O . ASP A 1 108 ? 2.11126 60.80288 18.60821 1.000 34.01062 311 ASP A O 1
ATOM 842 N N . LEU A 1 109 ? 0.72027 62.08845 19.81663 1.000 34.21767 312 LEU A N 1
ATOM 843 C CA . LEU A 1 109 ? 0.56485 61.08191 20.85637 1.000 33.20067 312 LEU A CA 1
ATOM 844 C C . LEU A 1 109 ? -0.11745 59.84893 20.27494 1.000 31.80926 312 LEU A C 1
ATOM 845 O O . LEU A 1 109 ? -1.22913 59.93699 19.74399 1.000 34.34745 312 LEU A O 1
ATOM 850 N N . THR A 1 110 ? 0.55134 58.69959 20.36743 1.000 31.15228 313 THR A N 1
ATOM 851 C CA . THR A 1 110 ? 0.08687 57.47516 19.72163 1.000 28.30071 313 THR A CA 1
ATOM 852 C C . THR A 1 110 ? 0.21371 56.31666 20.69818 1.000 33.24090 313 THR A C 1
ATOM 853 O O . THR A 1 110 ? 1.30598 56.05303 21.20663 1.000 33.12951 313 THR A O 1
ATOM 857 N N . VAL A 1 111 ? -0.88970 55.62302 20.94797 1.000 27.15512 314 VAL A N 1
ATOM 858 C CA . VAL A 1 111 ? -0.89095 54.42429 21.78038 1.000 27.92689 314 VAL A CA 1
ATOM 859 C C . VAL A 1 111 ? -0.85942 53.19787 20.87948 1.000 26.99698 314 VAL A C 1
ATOM 860 O O . VAL A 1 111 ? -1.69183 53.05874 19.97436 1.000 30.12119 314 VAL A O 1
ATOM 864 N N . ASN A 1 112 ? 0.09360 52.30725 21.13183 1.000 26.55558 315 ASN A N 1
ATOM 865 C CA . ASN A 1 112 ? 0.23715 51.08575 20.34783 1.000 25.62787 315 ASN A CA 1
ATOM 866 C C . ASN A 1 112 ? -0.60369 49.96773 20.96128 1.000 30.81396 315 ASN A C 1
ATOM 867 O O . ASN A 1 112 ? -0.41428 49.61079 22.12853 1.000 28.87768 315 ASN A O 1
ATOM 872 N N . ILE A 1 113 ? -1.52872 49.42010 20.17108 1.000 27.60928 316 ILE A N 1
ATOM 873 C CA . ILE A 1 113 ? -2.34937 48.27875 20.55962 1.000 26.22284 316 ILE A CA 1
ATOM 874 C C . ILE A 1 113 ? -1.76955 47.03937 19.89240 1.000 29.62446 316 ILE A C 1
ATOM 875 O O . ILE A 1 113 ? -1.51515 47.04957 18.68370 1.000 29.48414 316 ILE A O 1
ATOM 880 N N . ILE A 1 114 ? -1.56156 45.96921 20.65659 1.000 26.45181 317 ILE A N 1
ATOM 881 C CA . ILE A 1 114 ? -1.11444 44.69152 20.08431 1.000 24.74123 317 ILE A CA 1
ATOM 882 C C . ILE A 1 114 ? -1.99074 43.62412 20.71599 1.000 25.18246 317 ILE A C 1
ATOM 883 O O . ILE A 1 114 ? -1.76962 43.25231 21.86736 1.000 27.83440 317 ILE A O 1
ATOM 888 N N . GLN A 1 115 ? -2.98970 43.13577 19.99039 1.000 26.59648 318 GLN A N 1
ATOM 889 C CA . GLN A 1 115 ? -3.75020 42.01782 20.52900 1.000 27.25791 318 GLN A CA 1
ATOM 890 C C . GLN A 1 115 ? -2.94646 40.73455 20.34503 1.000 27.99222 318 GLN A C 1
ATOM 891 O O . GLN A 1 115 ? -2.45182 40.45307 19.24540 1.000 27.41099 318 GLN A O 1
ATOM 897 N N . LYS A 1 116 ? -2.81952 39.96948 21.42488 1.000 26.60588 319 LYS A N 1
ATOM 898 C CA . LYS A 1 116 ? -1.95888 38.79423 21.43924 1.000 26.18958 319 LYS A CA 1
ATOM 899 C C . LYS A 1 116 ? -2.53631 37.67003 20.59615 1.000 26.26385 319 LYS A C 1
ATO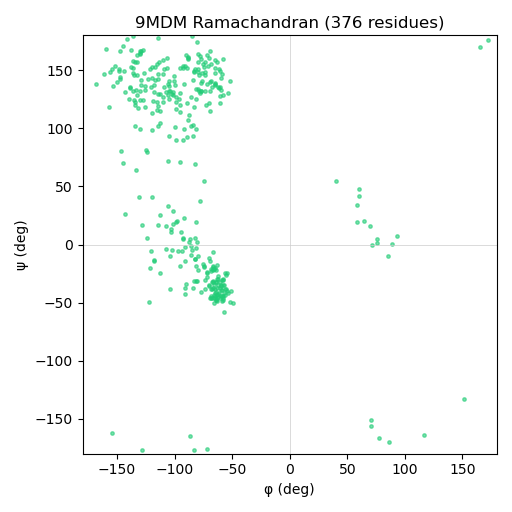M 900 O O . LYS A 1 116 ? -3.75258 37.53662 20.43998 1.000 25.48046 319 LYS A O 1
ATOM 906 N N . LYS A 1 117 ? -1.62945 36.82300 20.11737 1.000 27.90379 320 LYS A N 1
ATOM 907 C CA . LYS A 1 117 ? -1.94372 35.64681 19.32281 1.000 32.73269 320 LYS A CA 1
ATOM 908 C C . LYS A 1 117 ? -2.76807 34.63066 20.11141 1.000 26.71040 320 LYS A C 1
ATOM 909 O O . LYS A 1 117 ? -2.74300 34.57097 21.34713 1.000 28.74031 320 LYS A O 1
ATOM 913 N N . ASN A 1 118 ? -3.48591 33.79925 19.36372 1.000 28.67676 321 ASN A N 1
ATOM 914 C CA . ASN A 1 118 ? -4.23693 32.68602 19.92563 1.000 27.25669 321 ASN A CA 1
ATOM 915 C C . ASN A 1 118 ? -3.26734 31.58578 20.35656 1.000 34.33292 321 ASN A C 1
ATOM 916 O O . ASN A 1 118 ? -2.50819 31.06603 19.53308 1.000 31.82451 321 ASN A O 1
ATOM 921 N N . GLU A 1 119 ? -3.27121 31.24939 21.64532 1.000 33.61613 322 GLU A N 1
ATOM 922 C CA . GLU A 1 119 ? -2.40293 30.18872 22.15649 1.000 34.28622 322 GLU A CA 1
ATOM 923 C C . GLU A 1 119 ? -2.97046 28.79325 21.95172 1.000 37.61878 322 GLU A C 1
ATOM 924 O O . GLU A 1 119 ? -2.24342 27.81201 22.15096 1.000 41.62511 322 GLU A O 1
ATOM 930 N N . ASN A 1 120 ? -4.24288 28.66999 21.59017 1.000 34.58801 323 ASN A N 1
ATOM 931 C CA . ASN A 1 120 ? -4.87662 27.36639 21.38675 1.000 39.99908 323 ASN A CA 1
ATOM 932 C C . ASN A 1 120 ? -5.67104 27.36495 20.08372 1.000 35.03738 323 ASN A C 1
ATOM 933 O O . ASN A 1 120 ? -6.89841 27.21435 20.08108 1.000 32.96725 323 ASN A O 1
ATOM 938 N N . PRO A 1 121 ? -4.99161 27.51933 18.95010 1.000 33.15734 324 PRO A N 1
ATOM 939 C CA . PRO A 1 121 ? -5.69891 27.56070 17.66862 1.000 31.92740 324 PRO A CA 1
ATOM 940 C C . PRO A 1 121 ? -6.19904 26.18635 17.25693 1.000 36.64579 324 PRO A C 1
ATOM 941 O O . PRO A 1 121 ? -5.59301 25.15870 17.56882 1.000 35.49823 324 PRO A O 1
ATOM 945 N N . VAL A 1 122 ? -7.32331 26.17300 16.54821 1.000 32.08591 325 VAL A N 1
ATOM 946 C CA . VAL A 1 122 ? -7.78835 24.97799 15.85003 1.000 34.51446 325 VAL A CA 1
ATOM 947 C C . VAL A 1 122 ? -7.28756 25.08441 14.41778 1.000 33.32598 325 VAL A C 1
ATOM 948 O O . VAL A 1 122 ? -7.60479 26.05089 13.71368 1.000 28.87416 325 VAL A O 1
ATOM 952 N N . VAL A 1 123 ? -6.48798 24.10806 13.99472 1.000 32.82846 326 VAL A N 1
ATOM 953 C CA . VAL A 1 123 ? -5.80897 24.15240 12.70568 1.000 30.34255 326 VAL A CA 1
ATOM 954 C C . VAL A 1 123 ? -6.43432 23.10503 11.79785 1.000 29.20528 326 VAL A C 1
ATOM 955 O O . VAL A 1 123 ? -6.87527 22.05015 12.26039 1.000 31.15742 326 VAL A O 1
ATOM 959 N N . HIS A 1 124 ? -6.48450 23.39669 10.49911 1.000 27.43689 327 HIS A N 1
ATOM 960 C CA . HIS A 1 124 ? -6.84603 22.37523 9.52248 1.000 27.68844 327 HIS A CA 1
ATOM 961 C C . HIS A 1 124 ? -5.80993 22.36234 8.40744 1.000 27.14984 327 HIS A C 1
ATOM 962 O O . HIS A 1 124 ? -4.99603 23.27836 8.28104 1.000 25.38816 327 HIS A O 1
ATOM 969 N N . TYR A 1 125 ? -5.81846 21.28232 7.61312 1.000 23.50021 328 TYR A N 1
ATOM 970 C CA . TYR A 1 125 ? -4.73418 20.99757 6.68584 1.000 25.71089 328 TYR A CA 1
ATOM 971 C C . TYR A 1 125 ? -5.28463 20.64949 5.31172 1.000 22.87541 328 TYR A C 1
ATOM 972 O O . TYR A 1 125 ? -6.35971 20.06030 5.18720 1.000 27.95685 328 TYR A O 1
ATOM 981 N N . LYS A 1 126 ? -4.53490 21.04217 4.28637 1.000 23.16636 329 LYS A N 1
ATOM 982 C CA . LYS A 1 126 ? -4.79370 20.64087 2.90655 1.000 24.83231 329 LYS A CA 1
ATOM 983 C C . LYS A 1 126 ? -3.51208 20.05765 2.34433 1.000 23.50759 329 LYS A C 1
ATOM 984 O O . LYS A 1 126 ? -2.47526 20.73095 2.34418 1.000 24.46951 329 LYS A O 1
ATOM 990 N N . TRP A 1 127 ? -3.58329 18.82630 1.84267 1.000 22.87946 330 TRP A N 1
ATOM 991 C CA . TRP A 1 127 ? -2.43336 18.14160 1.27528 1.000 23.36619 330 TRP A CA 1
ATOM 992 C C . TRP A 1 127 ? -2.60546 18.05119 -0.23468 1.000 19.46706 330 TRP A C 1
ATOM 993 O O . TRP A 1 127 ? -3.72954 18.03221 -0.74257 1.000 23.79055 330 TRP A O 1
ATOM 1004 N N . VAL A 1 128 ? -1.47945 18.02556 -0.94971 1.000 20.59017 331 VAL A N 1
ATOM 1005 C CA . VAL A 1 128 ? -1.52438 17.73588 -2.38358 1.000 23.07911 331 VAL A CA 1
ATOM 1006 C C . VAL A 1 128 ? -2.30773 16.44242 -2.63001 1.000 23.65060 331 VAL A C 1
ATOM 1007 O O . VAL A 1 128 ? -2.19247 15.46431 -1.88244 1.000 22.44057 331 VAL A O 1
ATOM 1011 N N . ASP A 1 129 ? -3.10887 16.44114 -3.68794 1.000 21.60211 332 ASP A N 1
ATOM 1012 C CA . ASP A 1 129 ? -4.00488 15.32146 -3.94592 1.000 24.73347 332 ASP A CA 1
ATOM 1013 C C . ASP A 1 129 ? -3.23626 14.01828 -4.13639 1.000 27.85349 332 ASP A C 1
ATOM 1014 O O . ASP A 1 129 ? -2.21229 13.96543 -4.82450 1.000 24.81456 332 ASP A O 1
ATOM 1019 N N . GLY A 1 130 ? -3.72376 12.95546 -3.50079 1.000 24.29381 333 GLY A N 1
ATOM 1020 C CA . GLY A 1 130 ? -3.19615 11.62842 -3.74554 1.000 25.08830 333 GLY A CA 1
ATOM 1021 C C . GLY A 1 130 ? -2.02253 11.19383 -2.89787 1.000 25.65861 333 GLY A C 1
ATOM 1022 O O . GLY A 1 130 ? -1.52950 10.07381 -3.08507 1.000 26.30082 333 GLY A O 1
ATOM 1023 N N . ILE A 1 131 ? -1.53967 12.02557 -1.97441 1.000 21.42819 334 ILE A N 1
ATOM 1024 C CA . ILE A 1 131 ? -0.40802 11.63328 -1.14590 1.000 20.19677 334 ILE A CA 1
ATOM 1025 C C . ILE A 1 131 ? -0.84137 11.23798 0.26019 1.000 19.45196 334 ILE A C 1
ATOM 1026 O O . ILE A 1 131 ? 0.01174 11.07263 1.13757 1.000 24.17399 334 ILE A O 1
ATOM 1031 N N . GLY A 1 132 ? -2.14136 11.08159 0.49126 1.000 23.17656 335 GLY A N 1
ATOM 1032 C CA . GLY A 1 132 ? -2.59722 10.76085 1.82798 1.000 25.33170 335 GLY A CA 1
ATOM 1033 C C . GLY A 1 132 ? -2.42911 11.94860 2.76300 1.000 23.34314 335 GLY A C 1
ATOM 1034 O O . GLY A 1 132 ? -2.47270 13.11510 2.35411 1.000 24.40066 335 GLY A O 1
ATOM 1035 N N . ALA A 1 133 ? -2.23743 11.63861 4.04383 1.000 22.47513 336 ALA A N 1
ATOM 1036 C CA . ALA A 1 133 ? -2.08188 12.64956 5.08759 1.000 20.75107 336 ALA A CA 1
ATOM 1037 C C . ALA A 1 133 ? -1.27098 12.02769 6.21169 1.000 21.30070 336 ALA A C 1
ATOM 1038 O O . ALA A 1 133 ? -1.33815 10.81196 6.41533 1.000 23.00241 336 ALA A O 1
ATOM 1040 N N . PRO A 1 134 ? -0.50989 12.82009 6.95934 1.000 19.55290 337 PRO A N 1
ATOM 1041 C CA . PRO A 1 134 ? 0.31108 12.23425 8.02765 1.000 21.37956 337 PRO A CA 1
ATOM 1042 C C . PRO A 1 134 ? -0.53734 11.61579 9.12801 1.000 23.83870 337 PRO A C 1
ATOM 1043 O O . PRO A 1 134 ? -1.53685 12.18670 9.57571 1.000 27.91424 337 PRO A O 1
ATOM 1047 N N . THR A 1 135 ? -0.11246 10.44292 9.58087 1.000 21.48928 338 THR A N 1
ATOM 1048 C CA . THR A 1 135 ? -0.65323 9.87683 10.80403 1.000 24.75597 338 THR A CA 1
ATOM 1049 C C . THR A 1 135 ? 0.01194 10.53437 12.00264 1.000 23.92449 338 THR A C 1
ATOM 1050 O O . THR A 1 135 ? 1.05553 11.17205 11.88368 1.000 25.05641 338 THR A O 1
ATOM 1054 N N . GLU A 1 136 ? -0.59519 10.36481 13.17753 1.000 28.67061 339 GLU A N 1
ATOM 1055 C CA . GLU A 1 136 ? 0.02577 10.92705 14.37266 1.000 31.74941 339 GLU A CA 1
ATOM 1056 C C . GLU A 1 136 ? 1.42429 10.35418 14.59130 1.000 29.75572 339 GLU A C 1
ATOM 1057 O O . GLU A 1 136 ? 2.35220 11.09471 14.95011 1.000 29.25321 339 GLU A O 1
ATOM 1063 N N . ASN A 1 137 ? 1.60343 9.05245 14.34153 1.000 26.74112 340 ASN A N 1
ATOM 1064 C CA . ASN A 1 137 ? 2.92033 8.43525 14.47348 1.000 32.44193 340 ASN A CA 1
ATOM 1065 C C . ASN A 1 137 ? 3.93982 8.99678 13.49233 1.000 33.79423 340 ASN A C 1
ATOM 1066 O O . ASN A 1 137 ? 5.14302 8.86849 13.73560 1.000 31.53655 340 ASN A O 1
ATOM 1071 N N . GLN A 1 138 ? 3.50047 9.60102 12.38980 1.000 24.36885 341 GLN A N 1
ATOM 1072 C CA . GLN A 1 138 ? 4.42667 10.14834 11.40498 1.000 23.64876 341 GLN A CA 1
ATOM 1073 C C . GLN A 1 138 ? 4.78690 11.60845 11.65257 1.000 26.01019 341 GLN A C 1
ATOM 1074 O O . GLN A 1 138 ? 5.59313 12.15654 10.89379 1.000 22.85732 341 GLN A O 1
ATOM 1080 N N . LYS A 1 139 ? 4.21981 12.25074 12.67849 1.000 23.17717 342 LYS A N 1
ATOM 1081 C CA . LYS A 1 139 ? 4.46952 13.66173 12.95249 1.000 22.74194 342 LYS A CA 1
ATOM 1082 C C . LYS A 1 139 ? 5.52214 13.76270 14.04745 1.000 25.44322 342 LYS A C 1
ATOM 1083 O O . LYS A 1 139 ? 5.34309 13.20196 15.13158 1.000 30.76052 342 LYS A O 1
ATOM 1089 N N . ILE A 1 140 ? 6.61832 14.45343 13.76412 1.000 22.19684 343 ILE A N 1
ATOM 1090 C CA . ILE A 1 140 ? 7.74778 14.53182 14.68913 1.000 23.15383 343 ILE A CA 1
ATOM 1091 C C . ILE A 1 140 ? 7.87987 15.97479 15.16113 1.000 20.88489 343 ILE A C 1
ATOM 1092 O O . ILE A 1 140 ? 8.14313 16.87247 14.35639 1.000 22.57133 343 ILE A O 1
ATOM 1097 N N . LYS A 1 141 ? 7.74893 16.18944 16.47473 1.000 22.67019 344 LYS A N 1
ATOM 1098 C CA . LYS A 1 141 ? 7.92353 17.53945 17.00644 1.000 25.60611 344 LYS A CA 1
ATOM 1099 C C . LYS A 1 141 ? 9.39646 17.94264 16.96996 1.000 26.61999 344 LYS A C 1
ATOM 1100 O O . LYS A 1 141 ? 10.29436 17.09694 16.86079 1.000 27.99023 344 LYS A O 1
ATOM 1106 N N . MET A 1 142 ? 9.64500 19.25577 17.09622 1.000 24.35735 345 MET A N 1
ATOM 1107 C CA . MET A 1 142 ? 10.95888 19.83107 16.84447 1.000 26.98945 345 MET A CA 1
ATOM 1108 C C . MET A 1 142 ? 11.45733 20.63420 18.03211 1.000 27.12393 345 MET A C 1
ATOM 1109 O O . MET A 1 142 ? 10.71155 21.42199 18.62583 1.000 25.78351 345 MET A O 1
ATOM 1114 N N . LYS A 1 143 ? 12.72903 20.43403 18.34885 1.000 28.42463 346 LYS A N 1
ATOM 1115 C CA . LYS A 1 143 ? 13.38088 21.21044 19.38679 1.000 33.13253 346 LYS A CA 1
ATOM 1116 C C . LYS A 1 143 ? 13.77553 22.58820 18.86819 1.000 34.54653 346 LYS A C 1
ATOM 1117 O O . LYS A 1 143 ? 14.13619 22.76877 17.70098 1.000 33.23151 346 LYS A O 1
ATOM 1123 N N . ILE A 1 144 ? 13.70592 23.55983 19.75833 1.000 35.92361 347 ILE A N 1
ATOM 1124 C CA . ILE A 1 144 ? 14.14429 24.91389 19.45393 1.000 38.22096 347 ILE A CA 1
ATOM 1125 C C . ILE A 1 144 ? 15.66105 24.96841 19.55881 1.000 48.50170 347 ILE A C 1
ATOM 1126 O O . ILE A 1 144 ? 16.25128 24.42222 20.49858 1.000 45.66586 347 ILE A O 1
ATOM 1131 N N . LYS A 1 145 ? 16.29801 25.58588 18.57092 1.000 50.36626 348 LYS A N 1
ATOM 1132 C CA . LYS A 1 145 ? 17.74107 25.75061 18.55734 1.000 51.15516 348 LYS A CA 1
ATOM 1133 C C . LYS A 1 145 ? 18.11051 27.14789 19.02899 1.000 63.62054 348 LYS A C 1
ATOM 1134 O O . LYS A 1 145 ? 17.34341 28.10342 18.87567 1.000 54.93886 348 LYS A O 1
ATOM 1140 N N A ASN A 1 146 ? 19.30469 27.25545 19.60435 0.537 66.08547 349 ASN A N 1
ATOM 1141 N N B ASN A 1 146 ? 19.29285 27.25264 19.63052 0.463 66.08599 349 ASN A N 1
ATOM 1142 C CA A ASN A 1 146 ? 19.87171 28.53933 19.99417 0.537 69.86442 349 ASN A CA 1
ATOM 1143 C CA B ASN A 1 146 ? 19.87601 28.53798 19.99693 0.463 69.85678 349 ASN A CA 1
ATOM 1144 C C A ASN A 1 146 ? 21.36011 28.49468 19.69321 0.537 73.24798 349 ASN A C 1
ATOM 1145 C C B ASN A 1 146 ? 21.35923 28.48227 19.67711 0.463 73.23649 349 ASN A C 1
ATOM 1146 O O A ASN A 1 146 ? 22.06584 27.61109 20.19022 0.537 72.66906 349 ASN A O 1
ATOM 1147 O O B ASN A 1 146 ? 22.06129 27.58416 20.15252 0.463 72.65738 349 ASN A O 1
ATOM 1156 N N . ASN A 1 147 ? 21.82448 29.43099 18.86376 1.000 79.28902 350 ASN A N 1
ATOM 1157 C CA . ASN A 1 147 ? 23.21983 29.47652 18.42375 1.000 79.14714 350 ASN A CA 1
ATOM 1158 C C . ASN A 1 147 ? 23.64020 28.15069 17.79249 1.000 83.89989 350 ASN A C 1
ATOM 1159 O O . ASN A 1 147 ? 24.75162 27.65899 18.00146 1.000 85.57250 350 ASN A O 1
ATOM 1164 N N . GLY A 1 148 ? 22.72972 27.56049 17.01850 1.000 79.83022 351 GLY A N 1
ATOM 1165 C CA . GLY A 1 148 ? 22.99092 26.30380 16.34709 1.000 77.82273 351 GLY A CA 1
ATOM 1166 C C . GLY A 1 148 ? 22.95200 25.07672 17.22800 1.000 73.56837 351 GLY A C 1
ATOM 1167 O O . GLY A 1 148 ? 23.25756 23.98081 16.74524 1.000 75.43972 351 GLY A O 1
ATOM 1168 N N . ILE A 1 149 ? 22.58766 25.21941 18.49998 1.000 76.00423 352 ILE A N 1
ATOM 1169 C CA . ILE A 1 149 ? 22.54076 24.10977 19.44487 1.000 74.65579 352 ILE A CA 1
ATOM 1170 C C . ILE A 1 149 ? 21.09415 23.89458 19.86037 1.000 66.18008 352 ILE A C 1
ATOM 1171 O O . ILE A 1 149 ? 20.40251 24.84908 20.23867 1.000 60.75586 352 ILE A O 1
ATOM 1173 N N . GLU A 1 150 ? 20.63482 22.64602 19.77927 1.000 67.28234 353 GLU A N 1
ATOM 1174 C CA . GLU A 1 150 ? 19.30304 22.31383 20.26684 1.000 61.58019 353 GLU A CA 1
ATOM 1175 C C . GLU A 1 150 ? 19.20148 22.60897 21.75796 1.000 58.81114 353 GLU A C 1
ATOM 1176 O O . GLU A 1 150 ? 20.04288 22.17402 22.54910 1.000 65.39671 353 GLU A O 1
ATOM 1182 N N . THR A 1 151 ? 18.18219 23.36979 22.13938 1.000 55.75754 354 THR A N 1
ATOM 1183 C CA . THR A 1 151 ? 17.86367 23.51820 23.54839 1.000 54.81761 354 THR A CA 1
ATOM 1184 C C . THR A 1 151 ? 17.00907 22.33515 23.99701 1.000 58.88777 354 THR A C 1
ATOM 1185 O O . THR A 1 151 ? 16.73240 21.40436 23.23300 1.000 52.88456 354 THR A O 1
ATOM 1189 N N . GLU A 1 152 ? 16.58093 22.36291 25.25296 1.000 58.52351 355 GLU A N 1
ATOM 1190 C CA . GLU A 1 152 ? 15.65803 21.35544 25.75399 1.000 56.99299 355 GLU A CA 1
ATOM 1191 C C . GLU A 1 152 ? 14.20387 21.71245 25.47589 1.000 47.59647 355 GLU A C 1
ATOM 1192 O O . GLU A 1 152 ? 13.31180 20.92032 25.79473 1.000 42.13642 355 GLU A O 1
ATOM 1198 N N . ASP A 1 153 ? 13.95104 22.86351 24.86279 1.000 42.87391 356 ASP A N 1
ATOM 1199 C CA . ASP A 1 153 ? 12.60162 23.31356 24.56662 1.000 33.22441 356 ASP A CA 1
ATOM 1200 C C . ASP A 1 153 ? 12.15989 22.84727 23.18030 1.000 36.86111 356 ASP A C 1
ATOM 1201 O O . ASP A 1 153 ? 12.98150 22.62391 22.28802 1.000 38.73306 356 ASP A O 1
ATOM 1206 N N . TYR A 1 154 ? 10.84618 22.71060 23.01357 1.000 32.73935 357 TYR A N 1
ATOM 1207 C CA . TYR A 1 154 ? 10.23715 22.27490 21.75957 1.000 33.41643 357 TYR A CA 1
ATOM 1208 C C . TYR A 1 154 ? 9.26906 23.34059 21.26277 1.000 31.31813 357 TYR A C 1
ATOM 1209 O O . TYR A 1 154 ? 8.68745 24.09108 22.05455 1.000 33.02274 357 TYR A O 1
ATOM 1218 N N . PHE A 1 155 ? 9.09162 23.42073 19.94060 1.000 26.44240 358 PHE A N 1
ATOM 1219 C CA . PHE A 1 155 ? 8.02799 24.26174 19.40981 1.000 26.53995 358 PHE A CA 1
ATOM 1220 C C . PHE A 1 155 ? 6.68870 23.63534 19.75941 1.000 31.50541 358 PHE A C 1
ATOM 1221 O O . PHE A 1 155 ? 6.48508 22.43425 19.54428 1.000 33.15713 358 PHE A O 1
ATOM 1229 N N . THR A 1 156 ? 5.77025 24.44360 20.28901 1.000 32.97534 359 THR A N 1
ATOM 1230 C CA . THR A 1 156 ? 4.52580 23.91491 20.83482 1.000 35.24215 359 THR A CA 1
ATOM 1231 C C . THR A 1 156 ? 3.31406 24.13840 19.93461 1.000 32.93133 359 THR A C 1
ATOM 1232 O O . THR A 1 156 ? 2.26201 23.54098 20.19431 1.000 38.89024 359 THR A O 1
ATOM 1236 N N . ASP A 1 157 ? 3.43382 24.93673 18.87355 1.000 33.50502 360 ASP A N 1
ATOM 1237 C CA . ASP A 1 157 ? 2.29582 25.13080 17.98387 1.000 35.67892 360 ASP A CA 1
ATOM 1238 C C . ASP A 1 157 ? 1.95916 23.79689 17.31372 1.000 32.13809 360 ASP A C 1
ATOM 1239 O O . ASP A 1 157 ? 2.86886 23.04842 16.93318 1.000 29.78548 360 ASP A O 1
ATOM 1244 N N . PRO A 1 158 ? 0.67426 23.44686 17.19288 1.000 34.64110 361 PRO A N 1
ATOM 1245 C CA . PRO A 1 158 ? 0.33121 22.07658 16.77456 1.000 29.35122 361 PRO A CA 1
ATOM 1246 C C . PRO A 1 158 ? 0.70187 21.76263 15.33734 1.000 27.61546 361 PRO A C 1
ATOM 1247 O O . PRO A 1 158 ? 0.83395 20.57837 15.00039 1.000 27.77744 361 PRO A O 1
ATOM 1251 N N . PHE A 1 159 ? 0.87173 22.76841 14.49356 1.000 26.64542 362 PHE A N 1
ATOM 1252 C CA . PHE A 1 159 ? 1.25536 22.56436 13.10393 1.000 23.25850 362 PHE A CA 1
ATOM 1253 C C . PHE A 1 159 ? 2.75907 22.44012 12.92540 1.000 23.36847 362 PHE A C 1
ATOM 1254 O O . PHE A 1 159 ? 3.22731 22.20574 11.80500 1.000 22.43395 362 PHE A O 1
ATOM 1262 N N . VAL A 1 160 ? 3.54665 22.61275 13.98319 1.000 23.99366 363 VAL A N 1
ATOM 1263 C CA . VAL A 1 160 ? 4.99797 22.56174 13.83932 1.000 22.21358 363 VAL A CA 1
ATOM 1264 C C . VAL A 1 160 ? 5.39661 21.10234 14.03595 1.000 21.97334 363 VAL A C 1
ATOM 1265 O O . VAL A 1 160 ? 5.58537 20.62367 15.15961 1.000 22.43720 363 VAL A O 1
ATOM 1269 N N . PHE A 1 161 ? 5.48039 20.37093 12.92354 1.000 20.12518 364 PHE A N 1
ATOM 1270 C CA . PHE A 1 161 ? 5.96791 19.00005 12.94386 1.000 20.36677 364 PHE A CA 1
ATOM 1271 C C . PHE A 1 161 ? 6.67208 18.70570 11.62880 1.000 19.07053 364 PHE A C 1
ATOM 1272 O O . PHE A 1 161 ? 6.34394 19.28397 10.58270 1.000 20.74197 364 PHE A O 1
ATOM 1280 N N . LYS A 1 162 ? 7.64273 17.79648 11.69565 1.000 19.85401 365 LYS A N 1
ATOM 1281 C CA . LYS A 1 162 ? 8.17016 17.16238 10.49817 1.000 22.08031 365 LYS A CA 1
ATOM 1282 C C . LYS A 1 162 ? 7.26643 15.99777 10.13820 1.000 20.57345 365 LYS A C 1
ATOM 1283 O O . LYS A 1 162 ? 6.74543 15.31966 11.02355 1.000 20.63015 365 LYS A O 1
ATOM 1289 N N . TRP A 1 163 ? 7.03525 15.79984 8.83742 1.000 18.61722 366 TRP A N 1
ATOM 1290 C CA . TRP A 1 163 ? 6.31050 14.61984 8.36875 1.000 18.27028 366 TRP A CA 1
ATOM 1291 C C . TRP A 1 163 ? 7.36764 13.58614 7.98824 1.000 18.93692 366 TRP A C 1
ATOM 1292 O O . TRP A 1 163 ? 8.03405 13.72184 6.95872 1.000 18.79874 366 TRP A O 1
ATOM 1303 N N A LYS A 1 164 ? 7.51768 12.55936 8.82469 0.447 19.10386 367 LYS A N 1
ATOM 1304 N N B LYS A 1 164 ? 7.51854 12.56500 8.83143 0.553 19.09127 367 LYS A N 1
ATOM 1305 C CA A LYS A 1 164 ? 8.55993 11.56021 8.62898 0.447 19.06410 367 LYS A CA 1
ATOM 1306 C CA B LYS A 1 164 ? 8.53838 11.54680 8.62762 0.553 19.07384 367 LYS A CA 1
ATOM 1307 C C A LYS A 1 164 ? 8.19879 10.62273 7.48407 0.447 19.00192 367 LYS A C 1
ATOM 1308 C C B LYS A 1 164 ? 8.17265 10.66333 7.44317 0.553 18.98249 367 LYS A C 1
ATOM 1309 O O A LYS A 1 164 ? 7.08624 10.09307 7.43043 0.447 18.72026 367 LYS A O 1
ATOM 1310 O O B LYS A 1 164 ? 7.02777 10.22231 7.31619 0.553 18.80416 367 LYS A O 1
ATOM 1319 N N . GLU A 1 165 ? 9.14324 10.40969 6.57449 1.000 17.26581 368 GLU A N 1
ATOM 1320 C CA . GLU A 1 165 ? 8.96068 9.38745 5.55000 1.000 18.12626 368 GLU A CA 1
ATOM 1321 C C . GLU A 1 165 ? 9.05026 8.00034 6.18058 1.000 18.65089 368 GLU A C 1
ATOM 1322 O O . GLU A 1 165 ? 9.94152 7.72699 6.99994 1.000 19.11033 368 GLU A O 1
ATOM 1328 N N . THR A 1 166 ? 8.11532 7.12961 5.80036 1.000 18.92560 369 THR A N 1
ATOM 1329 C CA . THR A 1 166 ? 8.11052 5.73506 6.22509 1.000 19.11111 369 THR A CA 1
ATOM 1330 C C . THR A 1 166 ? 7.79208 4.86547 5.01512 1.000 18.88291 369 THR A C 1
ATOM 1331 O O . THR A 1 166 ? 7.55742 5.35484 3.91130 1.000 19.32393 369 THR A O 1
ATOM 1335 N N . ALA A 1 167 ? 7.76282 3.54582 5.23649 1.000 21.53235 370 ALA A N 1
ATOM 1336 C CA . ALA A 1 167 ? 7.35828 2.64348 4.17344 1.000 21.44115 370 ALA A CA 1
ATOM 1337 C C . ALA A 1 167 ? 5.97995 2.97990 3.62737 1.000 23.90328 370 ALA A C 1
ATOM 1338 O O . ALA A 1 167 ? 5.68178 2.65083 2.47471 1.000 24.03055 370 ALA A O 1
ATOM 1340 N N . ASP A 1 168 ? 5.14584 3.63836 4.42309 1.000 21.83639 371 ASP A N 1
ATOM 1341 C CA . ASP A 1 168 ? 3.74074 3.83965 4.11673 1.000 20.97172 371 ASP A CA 1
ATOM 1342 C C . ASP A 1 168 ? 3.40834 5.23655 3.59788 1.000 22.20457 371 ASP A C 1
ATOM 1343 O O . ASP A 1 168 ? 2.24778 5.48454 3.26014 1.000 24.35590 371 ASP A O 1
ATOM 1348 N N . THR A 1 169 ? 4.36257 6.15993 3.55314 1.000 21.19394 372 THR A N 1
ATOM 1349 C CA . THR A 1 169 ? 4.01120 7.51838 3.14742 1.000 18.21729 372 THR A CA 1
ATOM 1350 C C . THR A 1 169 ? 4.10347 7.68006 1.63424 1.000 19.47888 372 THR A C 1
ATOM 1351 O O . THR A 1 169 ? 4.76553 6.90530 0.93827 1.000 21.26003 372 THR A O 1
ATOM 1355 N N . LYS A 1 170 ? 3.42242 8.70471 1.11582 1.000 18.44091 373 LYS A N 1
ATOM 1356 C CA . LYS A 1 170 ? 3.23770 8.79706 -0.33247 1.000 16.38462 373 LYS A CA 1
ATOM 1357 C C . LYS A 1 170 ? 3.73266 10.10534 -0.93934 1.000 17.40103 373 LYS A C 1
ATOM 1358 O O . LYS A 1 170 ? 3.52742 10.32884 -2.14483 1.000 19.41852 373 LYS A O 1
ATOM 1364 N N . PHE A 1 171 ? 4.36763 10.97583 -0.14534 1.000 17.78297 374 PHE A N 1
ATOM 1365 C CA . PHE A 1 171 ? 5.06144 12.11586 -0.72666 1.000 17.86109 374 PHE A CA 1
ATOM 1366 C C . PHE A 1 171 ? 6.43269 11.68144 -1.24774 1.000 16.83455 374 PHE A C 1
ATOM 1367 O O . PHE A 1 171 ? 6.87377 10.54515 -1.03954 1.000 16.96740 374 PHE A O 1
ATOM 1375 N N . TYR A 1 172 ? 7.13790 12.60178 -1.91887 1.000 17.35731 375 TYR A N 1
ATOM 1376 C CA . TYR A 1 172 ? 8.48012 12.33484 -2.43122 1.000 15.68702 375 TYR A CA 1
ATOM 1377 C C . TYR A 1 172 ? 9.42262 13.44314 -1.99151 1.000 17.10984 375 TYR A C 1
ATOM 1378 O O . TYR A 1 172 ? 9.05958 14.61766 -2.03893 1.000 18.91613 375 TYR A O 1
ATOM 1387 N N . ASN A 1 173 ? 10.63216 13.05619 -1.56421 1.000 15.54402 376 ASN A N 1
ATOM 1388 C CA . ASN A 1 173 ? 11.66279 14.02553 -1.15354 1.000 16.64558 376 ASN A CA 1
ATOM 1389 C C . ASN A 1 173 ? 13.03860 13.45693 -1.52319 1.000 18.79613 376 ASN A C 1
ATOM 1390 O O . ASN A 1 173 ? 13.77032 12.92279 -0.69140 1.000 20.54017 376 ASN A O 1
ATOM 1395 N N . VAL A 1 174 ? 13.41066 13.59274 -2.80377 1.000 17.20950 377 VAL A N 1
ATOM 1396 C CA . VAL A 1 174 ? 14.74711 13.19359 -3.23565 1.000 18.94958 377 VAL A CA 1
ATOM 1397 C C . VAL A 1 174 ? 15.77198 14.20951 -2.72881 1.000 20.26795 377 VAL A C 1
ATOM 1398 O O . VAL A 1 174 ? 15.58333 15.43380 -2.83628 1.000 22.48478 377 VAL A O 1
ATOM 1402 N N . ARG A 1 175 ? 16.85638 13.71220 -2.12850 1.000 19.15667 378 ARG A N 1
ATOM 1403 C CA . ARG A 1 175 ? 17.81749 14.59225 -1.47177 1.000 20.18837 378 ARG A CA 1
ATOM 1404 C C . ARG A 1 175 ? 19.10862 14.70968 -2.28151 1.000 21.60469 378 ARG A C 1
ATOM 1405 O O . ARG A 1 175 ? 19.47639 13.80403 -3.03673 1.000 25.05646 378 ARG A O 1
ATOM 1413 N N . LYS A 1 176 ? 19.79381 15.84791 -2.13521 1.000 23.54042 379 LYS A N 1
ATOM 1414 C CA . LYS A 1 176 ? 21.05661 16.03077 -2.84813 1.000 25.45668 379 LYS A CA 1
ATOM 1415 C C . LYS A 1 176 ? 22.13282 15.12660 -2.25818 1.000 27.57860 379 LYS A C 1
ATOM 1416 O O . LYS A 1 176 ? 22.44197 15.21831 -1.06335 1.000 27.79429 379 LYS A O 1
ATOM 1422 N N . LEU A 1 177 ? 22.71430 14.26394 -3.09692 1.000 24.52889 380 LEU A N 1
ATOM 1423 C CA . LEU A 1 177 ? 23.84923 13.46053 -2.65496 1.000 26.75493 380 LEU A CA 1
ATOM 1424 C C . LEU A 1 177 ? 25.00446 14.34752 -2.20948 1.000 31.32855 380 LEU A C 1
ATOM 1425 O O . LEU A 1 177 ? 25.71710 14.01685 -1.25524 1.000 31.01299 380 LEU A O 1
ATOM 1430 N N . ASP A 1 178 ? 25.19916 15.48749 -2.88452 1.000 31.19193 381 ASP A N 1
ATOM 1431 C CA . ASP A 1 178 ? 26.28961 16.39717 -2.53891 1.000 34.61074 381 ASP A CA 1
ATOM 1432 C C . ASP A 1 178 ? 26.11391 17.03111 -1.16506 1.000 37.18462 381 ASP A C 1
ATOM 1433 O O . ASP A 1 178 ? 27.10001 17.51242 -0.59101 1.000 36.10662 381 ASP A O 1
ATOM 1438 N N . LYS A 1 179 ? 24.88876 17.06457 -0.63471 1.000 30.53143 382 LYS A N 1
ATOM 1439 C CA . LYS A 1 179 ? 24.65401 17.55998 0.71812 1.000 29.31900 382 LYS A CA 1
ATOM 1440 C C . LYS A 1 179 ? 24.72821 16.45146 1.77055 1.000 35.03520 382 LYS A C 1
ATOM 1441 O O . LYS A 1 179 ? 25.22470 16.69917 2.87761 1.000 34.81373 382 LYS A O 1
ATOM 1447 N N . LEU A 1 180 ? 24.23213 15.24538 1.45915 1.000 29.86063 383 LEU A N 1
ATOM 1448 C CA . LEU A 1 180 ? 24.30910 14.13164 2.40992 1.000 29.78487 383 LEU A CA 1
ATOM 1449 C C . LEU A 1 180 ? 25.74170 13.64721 2.58597 1.000 37.71019 383 LEU A C 1
ATOM 1450 O O . LEU A 1 180 ? 26.14771 13.27262 3.69476 1.000 35.53132 383 LEU A O 1
ATOM 1455 N N . TYR A 1 181 ? 26.51731 13.67747 1.50539 1.000 27.66597 384 TYR A N 1
ATOM 1456 C CA . TYR A 1 181 ? 27.85398 13.09636 1.45142 1.000 31.56946 384 TYR A CA 1
ATOM 1457 C C . TYR A 1 181 ? 28.75699 13.60737 2.56882 1.000 38.94396 384 TYR A C 1
ATOM 1458 O O . TYR A 1 181 ? 28.88046 14.81619 2.78644 1.000 37.52267 384 TYR A O 1
ATOM 1467 N N . VAL A 1 182 ? 29.39757 12.67580 3.26944 1.000 35.42732 385 VAL A N 1
ATOM 1468 C CA . VAL A 1 182 ? 30.41903 12.99234 4.26211 1.000 34.81145 385 VAL A CA 1
ATOM 1469 C C . VAL A 1 182 ? 31.73547 12.41977 3.76171 1.000 37.37003 385 VAL A C 1
ATOM 1470 O O . VAL A 1 182 ? 31.87906 11.19626 3.64828 1.000 37.57620 385 VAL A O 1
ATOM 1474 N N . GLN A 1 183 ? 32.69689 13.29790 3.47255 1.000 39.52380 386 GLN A N 1
ATOM 1475 C CA . GLN A 1 183 ? 33.99057 12.85770 2.96619 1.000 42.29231 386 GLN A CA 1
ATOM 1476 C C . GLN A 1 183 ? 34.66591 11.92708 3.96552 1.000 43.84948 386 GLN A C 1
ATOM 1477 O O . GLN A 1 183 ? 34.70246 12.20879 5.16197 1.000 44.12225 386 GLN A O 1
ATOM 1483 N N . GLY A 1 184 ? 35.18559 10.80697 3.46885 1.000 44.96816 387 GLY A N 1
ATOM 1484 C CA . GLY A 1 184 ? 35.86643 9.83938 4.29617 1.000 46.75495 387 GLY A CA 1
ATOM 1485 C C . GLY A 1 184 ? 34.96961 8.82818 4.97503 1.000 44.82335 387 GLY A C 1
ATOM 1486 O O . GLY A 1 184 ? 35.47960 7.86205 5.55305 1.000 51.00807 387 GLY A O 1
ATOM 1487 N N . GLN A 1 185 ? 33.65377 9.01056 4.93157 1.000 41.75180 388 GLN A N 1
ATOM 1488 C CA . GLN A 1 185 ? 32.74813 8.08506 5.58928 1.000 40.18862 388 GLN A CA 1
ATOM 1489 C C . GLN A 1 185 ? 31.73513 7.44040 4.66001 1.000 46.29062 388 GLN A C 1
ATOM 1490 O O . GLN A 1 185 ? 31.20524 6.38002 5.00274 1.000 54.54698 388 GLN A O 1
ATOM 1496 N N . PHE A 1 186 ? 31.46929 8.01950 3.50949 1.000 41.40109 389 PHE A N 1
ATOM 1497 C CA . PHE A 1 186 ? 30.53048 7.43892 2.56528 1.000 39.76903 389 PHE A CA 1
ATOM 1498 C C . PHE A 1 186 ? 31.25098 6.50711 1.59997 1.000 41.80222 389 PHE A C 1
ATOM 1499 O O . PHE A 1 186 ? 32.48021 6.54348 1.48701 1.000 45.61648 389 PHE A O 1
ATOM 1507 N N . PRO A 1 187 ? 30.51772 5.63222 0.90672 1.000 43.15077 390 PRO A N 1
ATOM 1508 C CA . PRO A 1 187 ? 31.15854 4.78019 -0.10387 1.000 45.11803 390 PRO A CA 1
ATOM 1509 C C . PRO A 1 187 ? 31.81510 5.61904 -1.19351 1.000 46.54194 390 PRO A C 1
ATOM 1510 O O . PRO A 1 187 ? 31.30252 6.66720 -1.58931 1.000 43.25813 390 PRO A O 1
ATOM 1514 N N . SER A 1 188 ? 32.96912 5.14801 -1.67538 1.000 52.13093 391 SER A N 1
ATOM 1515 C CA . SER A 1 188 ? 33.70444 5.88534 -2.69662 1.000 45.31739 391 SER A CA 1
ATOM 1516 C C . SER A 1 188 ? 32.95759 5.94071 -4.02398 1.000 48.07257 391 SER A C 1
ATOM 1517 O O . SER A 1 188 ? 33.23423 6.82758 -4.83861 1.000 47.09554 391 SER A O 1
ATOM 1520 N N . ASN A 1 189 ? 32.02195 5.02084 -4.25954 1.000 50.43981 392 ASN A N 1
ATOM 1521 C CA . ASN A 1 189 ? 31.19910 5.02700 -5.46214 1.000 48.54234 392 ASN A CA 1
ATOM 1522 C C . ASN A 1 189 ? 29.83576 5.67445 -5.23025 1.000 42.47818 392 ASN A C 1
ATOM 1523 O O . ASN A 1 189 ? 28.90758 5.43918 -6.01099 1.000 43.69047 392 ASN A O 1
ATOM 1528 N N . TYR A 1 190 ? 29.70544 6.48575 -4.17424 1.000 41.71179 393 TYR A N 1
ATOM 1529 C CA . TYR A 1 190 ? 28.41213 7.04654 -3.78323 1.000 40.27767 393 TYR A CA 1
ATOM 1530 C C . TYR A 1 190 ? 27.69271 7.71426 -4.94760 1.000 39.99714 393 TYR A C 1
ATOM 1531 O O . TYR A 1 190 ? 26.46918 7.58662 -5.08810 1.000 36.97496 393 TYR A O 1
ATOM 1540 N N . PHE A 1 191 ? 28.43028 8.42721 -5.79264 1.000 37.59645 394 PHE A N 1
ATOM 1541 C CA . PHE A 1 191 ? 27.81207 9.23293 -6.83423 1.000 35.08175 394 PHE A CA 1
ATOM 1542 C C . PHE A 1 191 ? 27.66300 8.50134 -8.16059 1.000 39.40517 394 PHE A C 1
ATOM 1543 O O . PHE A 1 191 ? 27.22645 9.12008 -9.13386 1.000 38.08181 394 PHE A O 1
ATOM 1551 N N . VAL A 1 192 ? 27.99754 7.21561 -8.23299 1.000 39.26784 395 VAL A N 1
ATOM 1552 C CA . VAL A 1 192 ? 28.01103 6.52075 -9.51863 1.000 42.85170 395 VAL A CA 1
ATOM 1553 C C . VAL A 1 192 ? 26.58656 6.18122 -9.93429 1.000 38.64829 395 VAL A C 1
ATOM 1554 O O . VAL A 1 192 ? 25.80317 5.63874 -9.14509 1.000 35.47185 395 VAL A O 1
ATOM 1558 N N . ILE A 1 193 ? 26.25867 6.48281 -11.18766 1.000 38.56244 396 ILE A N 1
ATOM 1559 C CA . ILE A 1 193 ? 24.96709 6.17005 -11.78020 1.000 37.52843 396 ILE A CA 1
ATOM 1560 C C . ILE A 1 193 ? 25.19306 5.21294 -12.93990 1.000 39.19079 396 ILE A C 1
ATOM 1561 O O . ILE A 1 193 ? 26.11633 5.40159 -13.73733 1.000 44.41904 396 ILE A O 1
ATOM 1566 N N . ASN A 1 194 ? 24.34676 4.19544 -13.03681 1.000 41.23458 397 ASN A N 1
ATOM 1567 C CA . ASN A 1 194 ? 24.33715 3.31743 -14.19902 1.000 47.22814 397 ASN A CA 1
ATOM 1568 C C . ASN A 1 194 ? 23.39003 3.92176 -15.23099 1.000 40.34778 397 ASN A C 1
ATOM 1569 O O . ASN A 1 194 ? 22.16815 3.88144 -15.06055 1.000 44.62985 397 ASN A O 1
ATOM 1574 N N . GLY A 1 195 ? 23.95749 4.48247 -16.29548 1.000 43.30789 398 GLY A N 1
ATOM 1575 C CA . GLY A 1 195 ? 23.19518 5.21343 -17.28469 1.000 47.39678 398 GLY A CA 1
ATOM 1576 C C . GLY A 1 195 ? 22.32695 4.32213 -18.15748 1.000 47.58133 398 GLY A C 1
ATOM 1577 O O . GLY A 1 195 ? 22.23533 3.10651 -17.98601 1.000 50.88619 398 GLY A O 1
ATOM 1578 N N . ILE A 1 196 ? 21.68181 4.96190 -19.13734 1.000 41.26536 399 ILE A N 1
ATOM 1579 C CA . ILE A 1 196 ? 20.65829 4.27848 -19.92313 1.000 48.12511 399 ILE A CA 1
ATOM 1580 C C . ILE A 1 196 ? 21.25105 3.24175 -20.86903 1.000 56.32444 399 ILE A C 1
ATOM 1581 O O . ILE A 1 196 ? 20.54594 2.31179 -21.27681 1.000 61.58958 399 ILE A O 1
ATOM 1586 N N . ARG A 1 197 ? 22.52194 3.38469 -21.24732 1.000 47.64077 400 ARG A N 1
ATOM 1587 C CA . ARG A 1 197 ? 23.25521 2.34704 -21.96217 1.000 52.79863 400 ARG A CA 1
ATOM 1588 C C . ARG A 1 197 ? 24.19032 1.57188 -21.03828 1.000 54.26748 400 ARG A C 1
ATOM 1589 O O . ARG A 1 197 ? 25.23654 1.08635 -21.47905 1.000 58.30811 400 ARG A O 1
ATOM 1592 N N . ASN A 1 198 ? 23.83641 1.46473 -19.75587 1.000 55.02810 401 ASN A N 1
ATOM 1593 C CA . ASN A 1 198 ? 24.64605 0.80313 -18.73282 1.000 59.82309 401 ASN A CA 1
ATOM 1594 C C . ASN A 1 198 ? 26.03232 1.42671 -18.59112 1.000 57.05869 401 ASN A C 1
ATOM 1595 O O . ASN A 1 198 ? 26.95074 0.78938 -18.06374 1.000 61.52340 401 ASN A O 1
ATOM 1600 N N . GLU A 1 199 ? 26.20951 2.66129 -19.05627 1.000 50.17387 402 GLU A N 1
ATOM 1601 C CA . GLU A 1 199 ? 27.46954 3.36523 -18.86984 1.000 53.03941 402 GLU A CA 1
ATOM 1602 C C . GLU A 1 199 ? 27.54425 3.93695 -17.45597 1.000 53.64343 402 GLU A C 1
ATOM 1603 O O . GLU A 1 199 ? 26.52276 4.24671 -16.83705 1.000 51.75693 402 GLU A O 1
ATOM 1609 N N . GLN A 1 200 ? 28.76699 4.06797 -16.94308 1.000 51.47408 403 GLN A N 1
ATOM 1610 C CA . GLN A 1 200 ? 28.99812 4.49526 -15.56528 1.000 61.20928 403 GLN A CA 1
ATOM 1611 C C . GLN A 1 200 ? 29.26297 5.99753 -15.52872 1.000 57.75043 403 GLN A C 1
ATOM 1612 O O . GLN A 1 200 ? 30.16939 6.48827 -16.20952 1.000 55.08056 403 GLN A O 1
ATOM 1618 N N . ILE A 1 201 ? 28.48084 6.71805 -14.72338 1.000 53.99314 404 ILE A N 1
ATOM 1619 C CA . ILE A 1 201 ? 28.49881 8.17680 -14.67640 1.000 48.48169 404 ILE A CA 1
ATOM 1620 C C . ILE A 1 201 ? 28.62823 8.62773 -13.22769 1.000 49.67569 404 ILE A C 1
ATOM 1621 O O . ILE A 1 201 ? 27.89470 8.14651 -12.35823 1.000 50.25710 404 ILE A O 1
ATOM 1626 N N . GLN A 1 202 ? 29.54774 9.55880 -12.97543 1.000 51.50370 405 GLN A N 1
ATOM 1627 C CA . GLN A 1 202 ? 29.65257 10.24740 -11.68726 1.000 52.91697 405 GLN A CA 1
ATOM 1628 C C . GLN A 1 202 ? 28.81231 11.51755 -11.76933 1.000 54.61114 405 GLN A C 1
ATOM 1629 O O . GLN A 1 202 ? 29.25825 12.52942 -12.31428 1.000 60.85784 405 GLN A O 1
ATOM 1635 N N . GLY A 1 203 ? 27.59779 11.47535 -11.23320 1.000 43.36721 406 GLY A N 1
ATOM 1636 C CA . GLY A 1 203 ? 26.70631 12.62328 -11.25795 1.000 39.24178 406 GLY A CA 1
ATOM 1637 C C . GLY A 1 203 ? 26.68320 13.32967 -9.91159 1.000 38.21951 406 GLY A C 1
ATOM 1638 O O . GLY A 1 203 ? 26.49141 12.69676 -8.87152 1.000 37.07282 406 GLY A O 1
ATOM 1639 N N . ARG A 1 204 ? 26.88169 14.64359 -9.95151 1.000 35.93281 407 ARG A N 1
ATOM 1640 C CA . ARG A 1 204 ? 26.82930 15.48749 -8.76391 1.000 37.80326 407 ARG A CA 1
ATOM 1641 C C . ARG A 1 204 ? 25.62793 16.42064 -8.87637 1.000 32.99625 407 ARG A C 1
ATOM 1642 O O . ARG A 1 204 ? 25.11899 16.67274 -9.97282 1.000 33.97700 407 ARG A O 1
ATOM 1650 N N . ASP A 1 205 ? 25.14716 16.91536 -7.72645 1.000 33.68185 408 ASP A N 1
ATOM 1651 C CA . ASP A 1 205 ? 23.84906 17.58834 -7.71163 1.000 26.32843 408 ASP A CA 1
ATOM 1652 C C . ASP A 1 205 ? 23.80920 18.78477 -6.76229 1.000 26.60055 408 ASP A C 1
ATOM 1653 O O . ASP A 1 205 ? 22.72781 19.18213 -6.30878 1.000 30.76185 408 ASP A O 1
ATOM 1658 N N . ILE A 1 206 ? 24.95992 19.40483 -6.49537 1.000 30.72205 409 ILE A N 1
ATOM 1659 C CA . ILE A 1 206 ? 25.02015 20.45283 -5.47630 1.000 34.09416 409 ILE A CA 1
ATOM 1660 C C . ILE A 1 206 ? 24.14884 21.65666 -5.83815 1.000 32.48682 409 ILE A C 1
ATOM 1661 O O . ILE A 1 206 ? 23.63798 22.34906 -4.94862 1.000 35.95128 409 ILE A O 1
ATOM 1666 N N . SER A 1 207 ? 23.95117 21.92884 -7.13197 1.000 35.35909 410 SER A N 1
ATOM 1667 C CA . SER A 1 207 ? 23.17073 23.08504 -7.55330 1.000 35.96824 410 SER A CA 1
ATOM 1668 C C . SER A 1 207 ? 21.85919 22.68856 -8.22205 1.000 34.83475 410 SER A C 1
ATOM 1669 O O . SER A 1 207 ? 21.30235 23.45366 -9.01566 1.000 34.73952 410 SER A O 1
ATOM 1672 N N . GLN A 1 208 ? 21.33824 21.50311 -7.90711 1.000 28.14425 411 GLN A N 1
ATOM 1673 C CA . GLN A 1 208 ? 20.20713 20.94779 -8.63780 1.000 28.51147 411 GLN A CA 1
ATOM 1674 C C . GLN A 1 208 ? 18.89363 21.00851 -7.86284 1.000 28.53275 411 GLN A C 1
ATOM 1675 O O . GLN A 1 208 ? 18.04950 20.14073 -8.05168 1.000 26.62999 411 GLN A O 1
ATOM 1681 N N . SER A 1 209 ? 18.66135 22.03098 -7.02531 1.000 29.55754 412 SER A N 1
ATOM 1682 C CA . SER A 1 209 ? 17.38494 22.01989 -6.30612 1.000 27.78314 412 SER A CA 1
ATOM 1683 C C . SER A 1 209 ? 16.19955 22.08811 -7.26497 1.000 27.09931 412 SER A C 1
ATOM 1684 O O . SER A 1 209 ? 15.16740 21.44967 -7.02014 1.000 26.93255 412 SER A O 1
ATOM 1687 N N . TRP A 1 210 ? 16.34460 22.80995 -8.38294 1.000 30.50503 413 TRP A N 1
ATOM 1688 C CA . TRP A 1 210 ? 15.30451 22.81786 -9.40607 1.000 26.80499 413 TRP A CA 1
ATOM 1689 C C . TRP A 1 210 ? 14.98282 21.40680 -9.89415 1.000 25.82677 413 TRP A C 1
ATOM 1690 O O . TRP A 1 210 ? 13.81924 21.08737 -10.16346 1.000 25.81199 413 TRP A O 1
ATOM 1701 N N . ALA A 1 211 ? 16.00406 20.55310 -10.03412 1.000 26.31664 414 ALA A N 1
ATOM 1702 C CA . ALA A 1 211 ? 15.79601 19.21351 -10.57660 1.000 24.55959 414 ALA A CA 1
ATOM 1703 C C . ALA A 1 211 ? 15.28530 18.24401 -9.51244 1.000 21.05834 414 ALA A C 1
ATOM 1704 O O . ALA A 1 211 ? 14.54251 17.31335 -9.82973 1.000 22.30205 414 ALA A O 1
ATOM 1706 N N . LYS A 1 212 ? 15.67737 18.43353 -8.25464 1.000 23.33076 415 LYS A N 1
ATOM 1707 C CA . LYS A 1 212 ? 15.08138 17.62595 -7.19845 1.000 22.60275 415 LYS A CA 1
ATOM 1708 C C . LYS A 1 212 ? 13.59886 17.93641 -7.05798 1.000 21.05945 415 LYS A C 1
ATOM 1709 O O . LYS A 1 212 ? 12.77820 17.02695 -6.86467 1.000 19.20893 415 LYS A O 1
ATOM 1715 N N . THR A 1 213 ? 13.24860 19.22732 -7.13561 1.000 22.67854 416 THR A N 1
ATOM 1716 C CA . THR A 1 213 ? 11.85350 19.63973 -7.07338 1.000 21.29717 416 THR A CA 1
ATOM 1717 C C . THR A 1 213 ? 11.07660 19.09060 -8.26389 1.000 23.95800 416 THR A C 1
ATOM 1718 O O . THR A 1 213 ? 10.00560 18.49311 -8.09926 1.000 20.31954 416 THR A O 1
ATOM 1722 N N . ALA A 1 214 ? 11.62063 19.24498 -9.47425 1.000 22.33804 417 ALA A N 1
ATOM 1723 C CA . ALA A 1 214 ? 10.97441 18.62655 -10.63041 1.000 23.36781 417 ALA A CA 1
ATOM 1724 C C . ALA A 1 214 ? 10.80852 17.11767 -10.44731 1.000 19.18577 417 ALA A C 1
ATOM 1725 O O . ALA A 1 214 ? 9.75032 16.56418 -10.77466 1.000 20.27788 417 ALA A O 1
ATOM 1727 N N . SER A 1 215 ? 11.84228 16.43651 -9.93729 1.000 21.74788 418 SER A N 1
ATOM 1728 C CA . SER A 1 215 ? 11.77312 14.98138 -9.77701 1.000 19.53797 418 SER A CA 1
ATOM 1729 C C . SER A 1 215 ? 10.67579 14.57637 -8.79559 1.000 20.35206 418 SER A C 1
ATOM 1730 O O . SER A 1 215 ? 9.92776 13.62783 -9.05535 1.000 20.88342 418 SER A O 1
ATOM 1733 N N . ASN A 1 216 ? 10.55586 15.28231 -7.66571 1.000 19.23398 419 ASN A N 1
ATOM 1734 C CA . ASN A 1 216 ? 9.48984 14.95397 -6.72188 1.000 21.64432 419 ASN A CA 1
ATOM 1735 C C . ASN A 1 216 ? 8.12905 15.09038 -7.37325 1.000 17.81643 419 A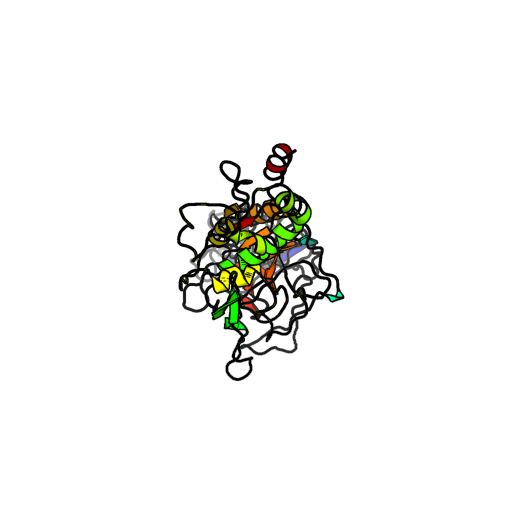SN A C 1
ATOM 1736 O O . ASN A 1 216 ? 7.24919 14.24017 -7.18446 1.000 17.81189 419 ASN A O 1
ATOM 1741 N N . MET A 1 217 ? 7.93002 16.18170 -8.12069 1.000 19.56298 420 MET A N 1
ATOM 1742 C CA . MET A 1 217 ? 6.64865 16.42366 -8.76798 1.000 18.70764 420 MET A CA 1
ATOM 1743 C C . MET A 1 217 ? 6.38080 15.38819 -9.84702 1.000 20.10072 420 MET A C 1
ATOM 1744 O O . MET A 1 217 ? 5.24218 14.94405 -9.99965 1.000 19.45934 420 MET A O 1
ATOM 1749 N N . LEU A 1 218 ? 7.42729 14.98562 -10.58209 1.000 18.77388 421 LEU A N 1
ATOM 1750 C CA . LEU A 1 218 ? 7.29667 13.96081 -11.61399 1.000 21.71601 421 LEU A CA 1
ATOM 1751 C C . LEU A 1 218 ? 6.99307 12.58567 -11.01608 1.000 19.88646 421 LEU A C 1
ATOM 1752 O O . LEU A 1 218 ? 6.21588 11.82466 -11.58713 1.000 18.31695 421 LEU A O 1
ATOM 1757 N N . HIS A 1 219 ? 7.58978 12.24305 -9.87400 1.000 17.62600 422 HIS A N 1
ATOM 1758 C CA . HIS A 1 219 ? 7.22004 10.98635 -9.21599 1.000 19.04916 422 HIS A CA 1
ATOM 1759 C C . HIS A 1 219 ? 5.73079 10.96141 -8.90082 1.000 18.70546 422 HIS A C 1
ATOM 1760 O O . HIS A 1 219 ? 5.03851 9.96788 -9.15407 1.000 19.01508 422 HIS A O 1
ATOM 1767 N N . TRP A 1 220 ? 5.22011 12.05977 -8.33864 1.000 18.71693 423 TRP A N 1
ATOM 1768 C CA . TRP A 1 220 ? 3.79144 12.16163 -8.07048 1.000 20.39581 423 TRP A CA 1
ATOM 1769 C C . TRP A 1 220 ? 2.96805 12.02113 -9.34559 1.000 18.60736 423 TRP A C 1
ATOM 1770 O O . TRP A 1 220 ? 1.94855 11.32491 -9.36009 1.000 20.93378 423 TRP A O 1
ATOM 1781 N N . TRP A 1 221 ? 3.39277 12.68068 -10.41729 1.000 19.90423 424 TRP A N 1
ATOM 1782 C CA . TRP A 1 221 ? 2.65108 12.64921 -11.67278 1.000 19.50051 424 TRP A CA 1
ATOM 1783 C C . TRP A 1 221 ? 2.61885 11.24793 -12.29007 1.000 18.32798 424 TRP A C 1
ATOM 1784 O O . TRP A 1 221 ? 1.56775 10.79548 -12.76305 1.000 20.88401 424 TRP A O 1
ATOM 1795 N N . PHE A 1 222 ? 3.75760 10.54978 -12.30555 1.000 20.50032 425 PHE A N 1
ATOM 1796 C CA . PHE A 1 222 ? 3.77854 9.16633 -12.79066 1.000 19.98124 425 PHE A CA 1
ATOM 1797 C C . PHE A 1 222 ? 2.86884 8.27538 -11.95292 1.000 22.04484 425 PHE A C 1
ATOM 1798 O O . PHE A 1 222 ? 2.19153 7.38246 -12.48177 1.000 22.03794 425 PHE A O 1
ATOM 1806 N N . GLU A 1 223 ? 2.82593 8.50739 -10.64009 1.000 19.86000 426 GLU A N 1
ATOM 1807 C CA . GLU A 1 223 ? 1.95567 7.70646 -9.79029 1.000 22.34926 426 GLU A CA 1
ATOM 1808 C C . GLU A 1 223 ? 0.48475 8.02242 -10.05130 1.000 21.74952 426 GLU A C 1
ATOM 1809 O O . GLU A 1 223 ? -0.33731 7.10638 -10.19852 1.000 24.15554 426 GLU A O 1
ATOM 1815 N N . GLN A 1 224 ? 0.12524 9.31170 -10.12877 1.000 23.65027 427 GLN A N 1
ATOM 1816 C CA . GLN A 1 224 ? -1.28151 9.65267 -10.32603 1.000 22.93940 427 GLN A CA 1
ATOM 1817 C C . GLN A 1 224 ? -1.76643 9.18475 -11.68809 1.000 27.11314 427 GLN A C 1
ATOM 1818 O O . GLN A 1 224 ? -2.91832 8.77461 -11.83474 1.000 28.56603 427 GLN A O 1
ATOM 1824 N N . ASN A 1 225 ? -0.89689 9.23998 -12.69048 1.000 24.25931 428 ASN A N 1
ATOM 1825 C CA . ASN A 1 225 ? -1.25464 8.89041 -14.05666 1.000 25.53758 428 ASN A CA 1
ATOM 1826 C C . ASN A 1 225 ? -0.84184 7.47418 -14.41842 1.000 25.16523 428 ASN A C 1
ATOM 1827 O O . ASN A 1 225 ? -0.75905 7.15720 -15.60573 1.000 26.72852 428 ASN A O 1
ATOM 1832 N N . LYS A 1 226 ? -0.59108 6.60741 -13.42852 1.000 25.61715 429 LYS A N 1
ATOM 1833 C CA . LYS A 1 226 ? 0.04054 5.33107 -13.75131 1.000 25.06304 429 LYS A CA 1
ATOM 1834 C C . LYS A 1 226 ? -0.80258 4.50004 -14.71757 1.000 26.70722 429 LYS A C 1
ATOM 1835 O O . LYS A 1 226 ? -0.24359 3.79095 -15.55750 1.000 30.96388 429 LYS A O 1
ATOM 1841 N N . ASP A 1 227 ? -2.13404 4.59521 -14.65092 1.000 27.94725 430 ASP A N 1
ATOM 1842 C CA . ASP A 1 227 ? -2.95496 3.80492 -15.56723 1.000 32.69261 430 ASP A CA 1
ATOM 1843 C C . ASP A 1 227 ? -2.90449 4.36314 -16.98635 1.000 31.28883 430 ASP A C 1
ATOM 1844 O O . ASP A 1 227 ? -2.89572 3.59514 -17.96080 1.000 31.73930 430 ASP A O 1
ATOM 1849 N N . TYR A 1 228 ? -2.88003 5.69306 -17.13101 1.000 31.03464 431 TYR A N 1
ATOM 1850 C CA . TYR A 1 228 ? -2.71772 6.27841 -18.46013 1.000 28.85059 431 TYR A CA 1
ATOM 1851 C C . TYR A 1 228 ? -1.36245 5.92470 -19.04804 1.000 29.22393 431 TYR A C 1
ATOM 1852 O O . TYR A 1 228 ? -1.25409 5.61823 -20.24574 1.000 28.55575 431 TYR A O 1
ATOM 1861 N N . ILE A 1 229 ? -0.32045 5.96123 -18.21897 1.000 25.78962 432 ILE A N 1
ATOM 1862 C CA . ILE A 1 229 ? 1.03323 5.67087 -18.67317 1.000 28.62910 432 ILE A CA 1
ATOM 1863 C C . ILE A 1 229 ? 1.16304 4.20691 -19.08042 1.000 31.00457 432 ILE A C 1
ATOM 1864 O O . ILE A 1 229 ? 1.88349 3.87852 -20.02966 1.000 29.55774 432 ILE A O 1
ATOM 1869 N N A GLU A 1 230 ? 0.47297 3.30546 -18.37423 0.511 31.04400 433 GLU A N 1
ATOM 1870 N N B GLU A 1 230 ? 0.46329 3.30505 -18.38500 0.489 31.04207 433 GLU A N 1
ATOM 1871 C CA A GLU A 1 230 ? 0.45560 1.91043 -18.79972 0.511 30.48914 433 GLU A CA 1
ATOM 1872 C CA B GLU A 1 230 ? 0.47025 1.90837 -18.80707 0.489 30.49680 433 GLU A CA 1
ATOM 1873 C C A GLU A 1 230 ? -0.17606 1.77103 -20.17870 0.511 33.89199 433 GLU A C 1
ATOM 1874 C C B GLU A 1 230 ? -0.19761 1.74296 -20.16794 0.489 33.88467 433 GLU A C 1
ATOM 1875 O O A GLU A 1 230 ? 0.31814 1.01471 -21.02246 0.511 32.21578 433 GLU A O 1
ATOM 1876 O O B GLU A 1 230 ? 0.25207 0.93722 -20.98958 0.489 32.28598 433 GLU A O 1
ATOM 1887 N N . GLN A 1 231 ? -1.26173 2.50708 -20.43183 1.000 32.37723 434 GLN A N 1
ATOM 1888 C CA . GLN A 1 231 ? -1.87544 2.48582 -21.75851 1.000 31.61561 434 GLN A CA 1
ATOM 1889 C C . GLN A 1 231 ? -0.93247 3.06352 -22.80757 1.000 31.07053 434 GLN A C 1
ATOM 1890 O O . GLN A 1 231 ? -0.85260 2.55762 -23.93541 1.000 30.71225 434 GLN A O 1
ATOM 1896 N N . TYR A 1 232 ? -0.20840 4.12364 -22.44753 1.000 28.21210 435 TYR A N 1
ATOM 1897 C CA . TYR A 1 232 ? 0.78596 4.69311 -23.34714 1.000 29.10936 435 TYR A CA 1
ATOM 1898 C C . TYR A 1 232 ? 1.84425 3.66326 -23.72323 1.000 29.85779 435 TYR A C 1
ATOM 1899 O O . TYR A 1 232 ? 2.17201 3.49075 -24.90471 1.000 28.35758 435 TYR A O 1
ATOM 1908 N N . LYS A 1 233 ? 2.39453 2.96815 -22.72765 1.000 30.20710 436 LYS A N 1
ATOM 1909 C CA . LYS A 1 233 ? 3.38908 1.93374 -23.00036 1.000 30.77894 436 LYS A CA 1
ATOM 1910 C C . LYS A 1 233 ? 2.83155 0.84060 -23.90262 1.000 30.15057 436 LYS A C 1
ATOM 1911 O O . LYS A 1 233 ? 3.57794 0.23757 -24.68189 1.000 32.61916 436 LYS A O 1
ATOM 1917 N N . GLN A 1 234 ? 1.52734 0.57092 -23.82112 1.000 30.17583 437 GLN A N 1
ATOM 1918 C CA . GLN A 1 234 ? 0.95775 -0.48317 -24.64807 1.000 33.93347 437 GLN A CA 1
ATOM 1919 C C . GLN A 1 234 ? 0.63311 -0.01283 -26.05544 1.000 34.51292 437 GLN A C 1
ATOM 1920 O O . GLN A 1 234 ? 0.70424 -0.81345 -26.99457 1.000 33.90051 437 GLN A O 1
ATOM 1926 N N . LYS A 1 235 ? 0.26803 1.25785 -26.22286 1.000 32.95939 438 LYS A N 1
ATOM 1927 C CA . LYS A 1 235 ? -0.33075 1.71587 -27.46853 1.000 30.86719 438 LYS A CA 1
ATOM 1928 C C . LYS A 1 235 ? 0.53397 2.68487 -28.26179 1.000 30.91065 438 LYS A C 1
ATOM 1929 O O . LYS A 1 235 ? 0.37566 2.75994 -29.48755 1.000 32.60996 438 LYS A O 1
ATOM 1935 N N . ALA A 1 236 ? 1.44900 3.39567 -27.61760 1.000 28.96773 439 ALA A N 1
ATOM 1936 C CA . ALA A 1 236 ? 2.28159 4.36530 -28.31550 1.000 26.09958 439 ALA A CA 1
ATOM 1937 C C . ALA A 1 236 ? 3.42246 3.67282 -29.04974 1.000 30.38759 439 ALA A C 1
ATOM 1938 O O . ALA A 1 236 ? 3.82618 2.55517 -28.72142 1.000 30.28704 439 ALA A O 1
ATOM 1940 N N . ALA A 1 237 ? 3.93866 4.35275 -30.07154 1.000 25.39595 440 ALA A N 1
ATOM 1941 C CA . ALA A 1 237 ? 5.10533 3.86232 -30.80485 1.000 25.72441 440 ALA A CA 1
ATOM 1942 C C . ALA A 1 237 ? 6.32072 4.48652 -30.13386 1.000 29.87212 440 ALA A C 1
ATOM 1943 O O . ALA A 1 237 ? 6.74993 5.58836 -30.46714 1.000 32.59672 440 ALA A O 1
ATOM 1945 N N . ILE A 1 238 ? 6.86259 3.79846 -29.13644 1.000 26.90305 441 ILE A N 1
ATOM 1946 C CA . ILE A 1 238 ? 7.86356 4.41384 -28.27085 1.000 24.78288 441 ILE A CA 1
ATOM 1947 C C . ILE A 1 238 ? 9.22879 4.35687 -28.93856 1.000 26.24619 441 ILE A C 1
ATOM 1948 O O . ILE A 1 238 ? 9.62542 3.31841 -29.48366 1.000 27.93009 441 ILE A O 1
ATOM 1953 N N . GLU A 1 239 ? 9.94774 5.48338 -28.91270 1.000 26.52208 442 GLU A N 1
ATOM 1954 C CA . GLU A 1 239 ? 11.28861 5.50573 -29.47814 1.000 27.42546 442 GLU A CA 1
ATOM 1955 C C . GLU A 1 239 ? 12.17116 4.52342 -28.71737 1.000 28.89926 442 GLU A C 1
ATOM 1956 O O . GLU A 1 239 ? 12.12006 4.46453 -27.48492 1.000 30.42453 442 GLU A O 1
ATOM 1962 N N . GLU A 1 240 ? 12.95106 3.72808 -29.46043 1.000 30.27612 443 GLU A N 1
ATOM 1963 C CA . GLU A 1 240 ? 13.65142 2.59018 -28.85702 1.000 31.56797 443 GLU A CA 1
ATOM 1964 C C . GLU A 1 240 ? 14.45665 2.99955 -27.62671 1.000 34.69323 443 GLU A C 1
ATOM 1965 O O . GLU A 1 240 ? 14.34965 2.37291 -26.56356 1.000 33.17124 443 GLU A O 1
ATOM 1971 N N . TRP A 1 241 ? 15.26636 4.05683 -27.74483 1.000 31.05952 444 TRP A N 1
ATOM 1972 C CA . TRP A 1 241 ? 16.15185 4.39960 -26.63482 1.000 33.61974 444 TRP A CA 1
ATOM 1973 C C . TRP A 1 241 ? 15.39473 4.85849 -25.39311 1.000 35.96071 444 TRP A C 1
ATOM 1974 O O . TRP A 1 241 ? 15.92768 4.73834 -24.28428 1.000 32.70933 444 TRP A O 1
ATOM 1985 N N . LYS A 1 242 ? 14.15460 5.33287 -25.53273 1.000 29.21637 445 LYS A N 1
ATOM 1986 C CA . LYS A 1 242 ? 13.42394 5.85330 -24.38499 1.000 29.47349 445 LYS A CA 1
ATOM 1987 C C . LYS A 1 242 ? 12.67690 4.79023 -23.59520 1.000 31.33658 445 LYS A C 1
ATOM 1988 O O . LYS A 1 242 ? 12.14995 5.11126 -22.52791 1.000 30.97650 445 LYS A O 1
ATOM 1994 N N . ARG A 1 243 ? 12.58861 3.56155 -24.09768 1.000 32.12809 446 ARG A N 1
ATOM 1995 C CA . ARG A 1 243 ? 11.75777 2.55656 -23.44183 1.000 32.75316 446 ARG A CA 1
ATOM 1996 C C . ARG A 1 243 ? 12.09186 2.35762 -21.96631 1.000 41.40146 446 ARG A C 1
ATOM 1997 O O . ARG A 1 243 ? 11.14672 2.24393 -21.16779 1.000 37.83389 446 ARG A O 1
ATOM 2005 N N . PRO A 1 244 ? 13.36014 2.35107 -21.53266 1.000 47.82333 447 PRO A N 1
ATOM 2006 C CA . PRO A 1 244 ? 13.64503 2.20438 -20.09083 1.000 51.46475 447 PRO A CA 1
ATOM 2007 C C . PRO A 1 244 ? 13.12420 3.33079 -19.20931 1.000 54.86654 447 PRO A C 1
ATOM 2008 O O . PRO A 1 244 ? 13.03073 3.14223 -17.98908 1.000 53.53776 447 PRO A O 1
ATOM 2012 N N . LEU A 1 245 ? 12.79564 4.49319 -19.76231 1.000 34.49508 448 LEU A N 1
ATOM 2013 C CA . LEU A 1 245 ? 12.45995 5.65289 -18.94447 1.000 37.42655 448 LEU A CA 1
ATOM 2014 C C . LEU A 1 245 ? 10.98873 5.72848 -18.55549 1.000 35.56055 448 LEU A C 1
ATOM 2015 O O . LEU A 1 245 ? 10.59281 6.69430 -17.89172 1.000 42.83212 448 LEU A O 1
ATOM 2020 N N . TYR A 1 246 ? 10.17139 4.75101 -18.93989 1.000 33.99661 449 TYR A N 1
ATOM 2021 C CA . TYR A 1 246 ? 8.73337 4.79158 -18.66623 1.000 29.41564 449 TYR A CA 1
ATOM 2022 C C . TYR A 1 246 ? 8.44203 4.00569 -17.39073 1.000 47.40925 449 TYR A C 1
ATOM 2023 O O . TYR A 1 246 ? 7.83271 2.93485 -17.38487 1.000 54.68442 449 TYR A O 1
ATOM 2032 N N . LYS A 1 247 ? 8.87253 4.61297 -16.29281 1.000 25.95300 450 LYS A N 1
ATOM 2033 C CA . LYS A 1 247 ? 9.13762 3.95814 -15.01673 1.000 49.54065 450 LYS A CA 1
ATOM 2034 C C . LYS A 1 247 ? 9.49164 5.01843 -13.98016 1.000 33.64064 450 LYS A C 1
ATOM 2035 O O . LYS A 1 247 ? 10.20805 5.97066 -14.29432 1.000 30.51677 450 LYS A O 1
ATOM 2041 N N A HIS A 1 248 ? 8.85344 4.94971 -12.81924 0.544 33.05699 451 HIS A N 1
ATOM 2042 N N B HIS A 1 248 ? 9.13829 4.76717 -12.71392 0.456 32.03172 451 HIS A N 1
ATOM 2043 C CA A HIS A 1 248 ? 9.25565 5.75971 -11.68082 0.544 26.80039 451 HIS A CA 1
ATOM 2044 C CA B HIS A 1 248 ? 9.22421 5.81237 -11.67641 0.456 26.79447 451 HIS A CA 1
ATOM 2045 C C A HIS A 1 248 ? 9.44902 4.77065 -10.54614 0.544 29.91675 451 HIS A C 1
ATOM 2046 C C B HIS A 1 248 ? 9.53968 5.27480 -10.27175 0.456 27.01513 451 HIS A C 1
ATOM 2047 O O A HIS A 1 248 ? 8.52273 4.03048 -10.19457 0.544 24.67046 451 HIS A O 1
ATOM 2048 O O B HIS A 1 248 ? 8.79279 5.46361 -9.31110 0.456 23.88298 451 HIS A O 1
ATOM 2061 N N . ASP A 1 249 ? 10.69844 4.64476 -10.10923 1.000 24.12813 452 ASP A N 1
ATOM 2062 C CA . ASP A 1 249 ? 11.04121 3.92513 -8.89022 1.000 21.36442 452 ASP A CA 1
ATOM 2063 C C . ASP A 1 249 ? 11.50614 4.92316 -7.84538 1.000 18.11883 452 ASP A C 1
ATOM 2064 O O . ASP A 1 249 ? 12.36586 5.76361 -8.12413 1.000 21.30684 452 ASP A O 1
ATOM 2069 N N . TYR A 1 250 ? 10.96293 4.80474 -6.63903 1.000 19.84030 453 TYR A N 1
ATOM 2070 C CA . TYR A 1 250 ? 11.32702 5.66563 -5.51498 1.000 17.77982 453 TYR A CA 1
ATOM 2071 C C . TYR A 1 250 ? 11.33120 4.72331 -4.32278 1.000 19.04015 453 TYR A C 1
ATOM 2072 O O . TYR A 1 250 ? 10.25883 4.32622 -3.84787 1.000 21.10273 453 TYR A O 1
ATOM 2081 N N A ILE A 1 251 ? 12.52004 4.35951 -3.84564 0.618 20.53250 454 ILE A N 1
ATOM 2082 N N B ILE A 1 251 ? 12.52099 4.33080 -3.88148 0.382 20.53927 454 ILE A N 1
ATOM 2083 C CA A ILE A 1 251 ? 12.68921 3.23801 -2.92104 0.618 21.80137 454 ILE A CA 1
ATOM 2084 C CA B ILE A 1 251 ? 12.68459 3.25252 -2.91274 0.382 21.79469 454 ILE A CA 1
ATOM 2085 C C A ILE A 1 251 ? 12.82965 3.78620 -1.50210 0.618 20.46637 454 ILE A C 1
ATOM 2086 C C B ILE A 1 251 ? 12.79601 3.86554 -1.52420 0.382 20.46853 454 ILE A C 1
ATOM 2087 O O A ILE A 1 251 ? 13.90565 4.23821 -1.09655 0.618 21.05957 454 ILE A O 1
ATOM 2088 O O B ILE A 1 251 ? 13.81348 4.47578 -1.18000 0.382 21.32617 454 ILE A O 1
ATOM 2097 N N . ARG A 1 252 ? 11.76316 3.68390 -0.71129 1.000 19.14192 455 ARG A N 1
ATOM 2098 C CA . ARG A 1 252 ? 11.80215 4.17503 0.65868 1.000 18.82999 455 ARG A CA 1
ATOM 2099 C C . ARG A 1 252 ? 12.58232 3.23353 1.57945 1.000 19.09492 455 ARG A C 1
ATOM 2100 O O . ARG A 1 252 ? 12.71163 2.03158 1.31768 1.000 22.77504 455 ARG A O 1
ATOM 2108 N N . GLY A 1 253 ? 13.13712 3.80510 2.65525 1.000 18.64109 456 GLY A N 1
ATOM 2109 C CA . GLY A 1 253 ? 13.78981 3.01864 3.69364 1.000 20.56339 456 GLY A CA 1
ATOM 2110 C C . GLY A 1 253 ? 15.28085 2.83360 3.52541 1.000 27.15458 456 GLY A C 1
ATOM 2111 O O . GLY A 1 253 ? 15.88915 2.04678 4.27056 1.000 27.91096 456 GLY A O 1
ATOM 2112 N N . LEU A 1 254 ? 15.88322 3.51664 2.55927 1.000 23.49415 457 LEU A N 1
ATOM 2113 C CA . LEU A 1 254 ? 17.31252 3.44560 2.32284 1.000 25.61258 457 LEU A CA 1
ATOM 2114 C C . LEU A 1 254 ? 18.06310 4.32918 3.30861 1.000 23.90684 457 LEU A C 1
ATOM 2115 O O . LEU A 1 254 ? 17.56652 5.37881 3.73370 1.000 25.81656 457 LEU A O 1
ATOM 2120 N N . GLN A 1 255 ? 19.27333 3.89792 3.65590 1.000 26.51203 458 GLN A N 1
ATOM 2121 C CA . GLN A 1 255 ? 20.18934 4.73261 4.42010 1.000 29.76008 458 GLN A CA 1
ATOM 2122 C C . GLN A 1 255 ? 20.68919 5.88843 3.55679 1.000 25.95237 458 GLN A C 1
ATOM 2123 O O . GLN A 1 255 ? 20.62576 5.84162 2.32411 1.000 25.56442 458 GLN A O 1
ATOM 2129 N N . ASP A 1 256 ? 21.19344 6.93814 4.22351 1.000 26.73175 459 ASP A N 1
ATOM 2130 C CA . ASP A 1 256 ? 21.71485 8.09584 3.49362 1.000 28.39350 459 ASP A CA 1
ATOM 2131 C C . ASP A 1 256 ? 22.78415 7.67999 2.49695 1.000 31.81921 459 ASP A C 1
ATOM 2132 O O . ASP A 1 256 ? 22.85346 8.21380 1.38273 1.000 28.74922 459 ASP A O 1
ATOM 2137 N N . GLU A 1 257 ? 23.62428 6.71763 2.88280 1.000 29.57192 460 GLU A N 1
ATOM 2138 C CA . GLU A 1 257 ? 24.70119 6.23644 2.02756 1.000 33.40568 460 GLU A CA 1
ATOM 2139 C C . GLU A 1 257 ? 24.19776 5.51568 0.78278 1.000 34.60573 460 GLU A C 1
ATOM 2140 O O . GLU A 1 257 ? 25.00963 5.16953 -0.07973 1.000 36.94007 460 GLU A O 1
ATOM 2146 N N . ASP A 1 258 ? 22.89012 5.28221 0.66209 1.000 30.69179 461 ASP A N 1
ATOM 2147 C CA . ASP A 1 258 ? 22.31980 4.59407 -0.48809 1.000 32.35009 461 ASP A CA 1
ATOM 2148 C C . ASP A 1 258 ? 21.40582 5.50470 -1.30780 1.000 30.35115 461 ASP A C 1
ATOM 2149 O O . ASP A 1 258 ? 20.61557 5.02071 -2.12608 1.000 29.23025 461 ASP A O 1
ATOM 2154 N N . GLU A 1 259 ? 21.50481 6.82360 -1.11037 1.000 27.83984 462 GLU A N 1
ATOM 2155 C CA . GLU A 1 259 ? 20.58134 7.75235 -1.75716 1.000 23.21707 462 GLU A CA 1
ATOM 2156 C C . GLU A 1 259 ? 20.68700 7.70091 -3.27231 1.000 23.74271 462 GLU A C 1
ATOM 2157 O O . GLU A 1 259 ? 19.69974 7.96813 -3.96358 1.000 22.25325 462 GLU A O 1
ATOM 2163 N N . GLY A 1 260 ? 21.85551 7.33571 -3.80470 1.000 25.53673 463 GLY A N 1
ATOM 2164 C CA . GLY A 1 260 ? 21.99183 7.23480 -5.25525 1.000 23.87799 463 GLY A CA 1
ATOM 2165 C C . GLY A 1 260 ? 21.24213 6.06932 -5.87017 1.000 27.12048 463 GLY A C 1
ATOM 2166 O O . GLY A 1 260 ? 21.11846 6.01226 -7.09997 1.000 27.17465 463 GLY A O 1
ATOM 2167 N N . LYS A 1 261 ? 20.74383 5.14679 -5.05231 1.000 26.85012 464 LYS A N 1
ATOM 2168 C CA . LYS A 1 261 ? 19.96115 4.02056 -5.53982 1.000 26.81521 464 LYS A CA 1
ATOM 2169 C C . LYS A 1 261 ? 18.47002 4.20749 -5.30730 1.000 27.50313 464 LYS A C 1
ATOM 2170 O O . LYS A 1 261 ? 17.70552 3.25564 -5.47218 1.000 27.59337 464 LYS A O 1
ATOM 2176 N N . LYS A 1 262 ? 18.03216 5.42136 -4.95949 1.000 23.52324 465 LYS A N 1
ATOM 2177 C CA . LYS A 1 262 ? 16.65897 5.61883 -4.50417 1.000 21.01011 465 LYS A CA 1
ATOM 2178 C C . LYS A 1 262 ? 15.67334 5.96870 -5.62100 1.000 23.79929 465 LYS A C 1
ATOM 2179 O O . LYS A 1 262 ? 14.54685 5.44801 -5.62710 1.000 21.89965 465 LYS A O 1
ATOM 2185 N N . SER A 1 263 ? 16.04308 6.85037 -6.55404 1.000 20.23732 466 SER A N 1
ATOM 2186 C CA . SER A 1 263 ? 15.08375 7.42492 -7.49170 1.000 19.62369 466 SER A CA 1
ATOM 2187 C C . SER A 1 263 ? 15.63936 7.40364 -8.91070 1.000 21.55765 466 SER A C 1
ATOM 2188 O O . SER A 1 263 ? 16.67887 8.00756 -9.17578 1.000 21.54095 466 SER A O 1
ATOM 2191 N N . ASN A 1 264 ? 14.94575 6.72431 -9.83074 1.000 22.07469 467 ASN A N 1
ATOM 2192 C CA . ASN A 1 264 ? 15.44324 6.73837 -11.20295 1.000 23.02888 467 ASN A CA 1
ATOM 2193 C C . ASN A 1 264 ? 15.27837 8.11184 -11.84455 1.000 23.02767 467 ASN A C 1
ATOM 2194 O O . ASN A 1 264 ? 16.13978 8.52605 -12.62912 1.000 22.81204 467 ASN A O 1
ATOM 2199 N N . ILE A 1 265 ? 14.20122 8.83639 -11.51497 1.000 21.92081 468 ILE A N 1
ATOM 2200 C CA . ILE A 1 265 ? 13.98131 10.15081 -12.10539 1.000 21.70659 468 ILE A CA 1
ATOM 2201 C C . ILE A 1 265 ? 15.05649 11.12843 -11.64972 1.000 20.95211 468 ILE A C 1
ATOM 2202 O O . ILE A 1 265 ? 15.66874 11.82165 -12.46696 1.000 23.74374 468 ILE A O 1
ATOM 2207 N N . ALA A 1 266 ? 15.29607 11.21657 -10.33577 1.000 19.53581 469 ALA A N 1
ATOM 2208 C CA . ALA A 1 266 ? 16.34450 12.12316 -9.87900 1.000 21.81126 469 ALA A CA 1
ATOM 2209 C C . ALA A 1 266 ? 17.69021 11.73509 -10.46809 1.000 23.88505 469 ALA A C 1
ATOM 2210 O O . ALA A 1 266 ? 18.49248 12.60422 -10.82055 1.000 23.28940 469 ALA A O 1
ATOM 2212 N N . ASN A 1 267 ? 17.93301 10.43718 -10.64231 1.000 23.70979 470 ASN A N 1
ATOM 2213 C CA . ASN A 1 267 ? 19.19578 9.99631 -11.22071 1.000 25.98104 470 ASN A CA 1
ATOM 2214 C C . ASN A 1 267 ? 19.32779 10.39558 -12.69045 1.000 26.52162 470 ASN A C 1
ATOM 2215 O O . ASN A 1 267 ? 20.44218 10.64835 -13.15783 1.000 27.15123 470 ASN A O 1
ATOM 2220 N N . ILE A 1 268 ? 18.21985 10.44462 -13.43232 1.000 25.53669 471 ILE A N 1
ATOM 2221 C CA . ILE A 1 268 ? 18.27719 10.90492 -14.82200 1.000 25.12649 471 ILE A CA 1
ATOM 2222 C C . ILE A 1 268 ? 18.73798 12.35630 -14.88069 1.000 26.74516 471 ILE A C 1
ATOM 2223 O O . ILE A 1 268 ? 19.58868 12.72181 -15.70130 1.000 26.76410 471 ILE A O 1
ATOM 2228 N N . PHE A 1 269 ? 18.18219 13.21060 -14.01173 1.000 25.29255 472 PHE A N 1
ATOM 2229 C CA . PHE A 1 269 ? 18.65515 14.59379 -13.94594 1.000 25.50435 472 PHE A CA 1
ATOM 2230 C C . PHE A 1 269 ? 20.11579 14.66031 -13.52322 1.000 29.43314 472 PHE A C 1
ATOM 2231 O O . PHE A 1 269 ? 20.89346 15.44703 -14.07057 1.000 28.30308 472 PHE A O 1
ATOM 2239 N N . ARG A 1 270 ? 20.50197 13.85935 -12.52626 1.000 27.26006 473 ARG A N 1
ATOM 2240 C CA . ARG A 1 270 ? 21.86435 13.94116 -12.01129 1.000 25.37618 473 ARG A CA 1
ATOM 2241 C C . ARG A 1 270 ? 22.88798 13.37506 -12.99526 1.000 31.59498 473 ARG A C 1
ATOM 2242 O O . ARG A 1 270 ? 24.04354 13.82239 -13.01992 1.000 34.01462 473 ARG A O 1
ATOM 2250 N N . ALA A 1 271 ? 22.48963 12.42113 -13.83424 1.000 30.81352 474 ALA A N 1
ATOM 2251 C CA . ALA A 1 271 ? 23.43809 11.86313 -14.79141 1.000 30.15753 474 ALA A CA 1
ATOM 2252 C C . ALA A 1 271 ? 23.54212 12.70699 -16.05629 1.000 32.66731 474 ALA A C 1
ATOM 2253 O O . ALA A 1 271 ? 24.63411 12.85307 -16.61577 1.000 35.23436 474 ALA A O 1
ATOM 2255 N N . TYR A 1 272 ? 22.42855 13.26749 -16.52360 1.000 31.72043 475 TYR A N 1
ATOM 2256 C CA . TYR A 1 272 ? 22.36725 13.77446 -17.88701 1.000 34.52034 475 TYR A CA 1
ATOM 2257 C C . TYR A 1 272 ? 22.11720 15.27002 -18.01507 1.000 42.99894 475 TYR A C 1
ATOM 2258 O O . TYR A 1 272 ? 22.30968 15.81264 -19.11090 1.000 39.32403 475 TYR A O 1
ATOM 2267 N N . SER A 1 273 ? 21.71300 15.95509 -16.94945 1.000 41.62729 476 SER A N 1
ATOM 2268 C CA . SER A 1 273 ? 21.45822 17.38595 -17.03615 1.000 44.74229 476 SER A CA 1
ATOM 2269 C C . SER A 1 273 ? 22.77144 18.16073 -17.02827 1.000 55.72306 476 SER A C 1
ATOM 2270 O O . SER A 1 273 ? 23.70653 17.82045 -16.29729 1.000 51.97775 476 SER A O 1
ATOM 2273 N N . HIS A 1 274 ? 22.84986 19.19055 -17.86980 1.000 57.87817 477 HIS A N 1
ATOM 2274 C CA . HIS A 1 274 ? 24.03128 20.04060 -17.88148 1.000 63.03854 477 HIS A CA 1
ATOM 2275 C C . HIS A 1 274 ? 24.02988 20.96367 -16.66494 1.000 67.39670 477 HIS A C 1
ATOM 2276 O O . HIS A 1 274 ? 22.98425 21.28611 -16.09241 1.000 65.81312 477 HIS A O 1
ATOM 2283 N N . ASN A 1 275 ? 25.22584 21.39366 -16.27640 1.000 79.98827 478 ASN A N 1
ATOM 2284 C CA . ASN A 1 275 ? 25.42414 22.08631 -15.01129 1.000 83.82177 478 ASN A CA 1
ATOM 2285 C C . ASN A 1 275 ? 25.24635 23.59440 -15.15364 1.000 86.08445 478 ASN A C 1
ATOM 2286 O O . ASN A 1 275 ? 25.46656 24.17413 -16.22189 1.000 79.29872 478 ASN A O 1
ATOM 2288 N N . ASN A 1 276 ? 24.83861 24.22224 -14.05061 1.000 90.17821 479 ASN A N 1
ATOM 2289 C CA . ASN A 1 276 ? 24.77311 25.67943 -13.95226 1.000 92.14843 479 ASN A CA 1
ATOM 2290 C C . ASN A 1 276 ? 24.83779 26.04519 -12.47879 1.000 91.45575 479 ASN A C 1
ATOM 2291 O O . ASN A 1 276 ? 23.96307 25.64079 -11.70515 1.000 82.69846 479 ASN A O 1
ATOM 2296 N N . ALA A 1 277 ? 25.87544 26.79293 -12.08873 1.000 89.84303 480 ALA A N 1
ATOM 2297 C CA . ALA A 1 277 ? 26.02246 27.21401 -10.69917 1.000 88.57520 480 ALA A CA 1
ATOM 2298 C C . ALA A 1 277 ? 24.95128 28.21195 -10.28059 1.000 89.77480 480 ALA A C 1
ATOM 2299 O O . ALA A 1 277 ? 24.67809 28.34367 -9.08171 1.000 87.91716 480 ALA A O 1
ATOM 2301 N N . ARG A 1 278 ? 24.34832 28.92115 -11.23750 1.000 94.53734 481 ARG A N 1
ATOM 2302 C CA . ARG A 1 278 ? 23.21279 29.79739 -10.98086 1.000 95.00954 481 ARG A CA 1
ATOM 2303 C C . ARG A 1 278 ? 21.88920 29.03646 -10.90486 1.000 91.25247 481 ARG A C 1
ATOM 2304 O O . ARG A 1 278 ? 20.82312 29.64487 -11.06615 1.000 95.41341 481 ARG A O 1
ATOM 2306 N N . GLY A 1 279 ? 21.93934 27.72554 -10.66966 1.000 66.35284 482 GLY A N 1
ATOM 2307 C CA . GLY A 1 279 ? 20.74428 26.92193 -10.58125 1.000 58.82257 482 GLY A CA 1
ATOM 2308 C C . GLY A 1 279 ? 20.05943 26.74160 -11.92764 1.000 59.70412 482 GLY A C 1
ATOM 2309 O O . GLY A 1 279 ? 20.65754 26.84749 -13.00213 1.000 67.06406 482 GLY A O 1
ATOM 2310 N N . GLY A 1 280 ? 18.76655 26.46126 -11.84128 1.000 57.43072 483 GLY A N 1
ATOM 2311 C CA . GLY A 1 280 ? 17.93601 26.24633 -13.00521 1.000 50.22483 483 GLY A CA 1
ATOM 2312 C C . GLY A 1 280 ? 16.50310 26.56698 -12.65688 1.000 40.62352 483 GLY A C 1
ATOM 2313 O O . GLY A 1 280 ? 16.24329 27.21709 -11.64152 1.000 45.63082 483 GLY A O 1
ATOM 2314 N N . TYR A 1 281 ? 15.55662 26.10064 -13.45956 1.000 40.21979 484 TYR A N 1
ATOM 2315 C CA . TYR A 1 281 ? 14.15324 26.41052 -13.23420 1.000 37.65585 484 TYR A CA 1
ATOM 2316 C C . TYR A 1 281 ? 13.36177 25.11427 -13.14951 1.000 36.82142 484 TYR A C 1
ATOM 2317 O O . TYR A 1 281 ? 13.54875 24.21899 -13.98039 1.000 35.23508 484 TYR A O 1
ATOM 2326 N N . ILE A 1 282 ? 12.49279 25.01462 -12.13422 1.000 30.81344 485 ILE A N 1
ATOM 2327 C CA . ILE A 1 282 ? 11.62603 23.84313 -11.98155 1.000 28.74369 485 ILE A CA 1
ATOM 2328 C C . ILE A 1 282 ? 10.93116 23.52879 -13.29910 1.000 32.11532 485 ILE A C 1
ATOM 2329 O O . ILE A 1 282 ? 10.91103 22.38276 -13.75898 1.000 29.68992 485 ILE A O 1
ATOM 2334 N N . GLU A 1 283 ? 10.31777 24.54810 -13.89879 1.000 32.78111 486 GLU A N 1
ATOM 2335 C CA . GLU A 1 283 ? 9.51992 24.33048 -15.09997 1.000 31.76262 486 GLU A CA 1
ATOM 2336 C C . GLU A 1 283 ? 10.36371 23.80021 -16.24969 1.000 34.20027 486 GLU A C 1
ATOM 2337 O O . GLU A 1 283 ? 9.84974 23.06868 -17.10306 1.000 35.51751 486 GLU A O 1
ATOM 2343 N N . ASP A 1 284 ? 11.65121 24.15203 -16.29889 1.000 33.58610 487 ASP A N 1
ATOM 2344 C CA . ASP A 1 284 ? 12.50204 23.65601 -17.37543 1.000 35.62740 487 ASP A CA 1
ATOM 2345 C C . ASP A 1 284 ? 12.70774 22.15235 -17.25518 1.000 33.51456 487 ASP A C 1
ATOM 2346 O O . ASP A 1 284 ? 12.59693 21.42038 -18.24466 1.000 33.02386 487 ASP A O 1
ATOM 2351 N N . GLY A 1 285 ? 13.01219 21.67614 -16.04875 1.000 31.06288 488 GLY A N 1
ATOM 2352 C CA . GLY A 1 285 ? 13.16155 20.24049 -15.85140 1.000 29.06947 488 GLY A CA 1
ATOM 2353 C C . GLY A 1 285 ? 11.87896 19.47567 -16.11038 1.000 28.38085 488 GLY A C 1
ATOM 2354 O O . GLY A 1 285 ? 11.90331 18.36429 -16.65244 1.000 29.02984 488 GLY A O 1
ATOM 2355 N N . LEU A 1 286 ? 10.74064 20.04968 -15.72052 1.000 27.98398 489 LEU A N 1
ATOM 2356 C CA . LEU A 1 286 ? 9.46526 19.39226 -15.98458 1.000 29.61870 489 LEU A CA 1
ATOM 2357 C C . LEU A 1 286 ? 9.21138 19.28383 -17.48250 1.000 28.39164 489 LEU A C 1
ATOM 2358 O O . LEU A 1 286 ? 8.83664 18.21711 -17.98381 1.000 29.00984 489 LEU A O 1
ATOM 2363 N N . THR A 1 287 ? 9.40099 20.38454 -18.21168 1.000 30.09665 490 THR A N 1
ATOM 2364 C CA . THR A 1 287 ? 9.21413 20.35337 -19.66304 1.000 31.75512 490 THR A CA 1
ATOM 2365 C C . THR A 1 287 ? 10.12429 19.31258 -20.30341 1.000 36.37930 490 THR A C 1
ATOM 2366 O O . THR A 1 287 ? 9.68584 18.49792 -21.12893 1.000 33.73594 490 THR A O 1
ATOM 2370 N N . TRP A 1 288 ? 11.40325 19.33401 -19.92373 1.000 32.40571 491 TRP A N 1
ATOM 2371 C CA . TRP A 1 288 ? 12.40980 18.42387 -20.46355 1.000 33.99670 491 TRP A CA 1
ATOM 2372 C C . TRP A 1 288 ? 11.98933 16.96608 -20.33039 1.000 30.31572 491 TRP A C 1
ATOM 2373 O O . TRP A 1 288 ? 12.19838 16.15693 -21.24861 1.000 31.00486 491 TRP A O 1
ATOM 2384 N N . TYR A 1 289 ? 11.40713 16.61120 -19.18774 1.000 27.60923 492 TYR A N 1
ATOM 2385 C CA . TYR A 1 289 ? 11.01414 15.22644 -18.96740 1.000 26.10661 492 TYR A CA 1
ATOM 2386 C C . TYR A 1 289 ? 9.78084 14.85177 -19.77967 1.000 31.07157 492 TYR A C 1
ATOM 2387 O O . TYR A 1 289 ? 9.64384 13.68836 -20.18018 1.000 29.92319 492 TYR A O 1
ATOM 2396 N N . LEU A 1 290 ? 8.88621 15.81043 -20.04575 1.000 30.03992 493 LEU A N 1
ATOM 2397 C CA . LEU A 1 290 ? 7.53754 15.48811 -20.51357 1.000 27.91053 493 LEU A CA 1
ATOM 2398 C C . LEU A 1 290 ? 7.29914 15.72126 -22.00577 1.000 30.81213 493 LEU A C 1
ATOM 2399 O O . LEU A 1 290 ? 6.58052 14.93031 -22.62169 1.000 30.37433 493 LEU A O 1
ATOM 2404 N N . TYR A 1 291 ? 7.83828 16.78166 -22.60996 1.000 32.19211 494 TYR A N 1
ATOM 2405 C CA . TYR A 1 291 ? 7.56270 17.04142 -24.02601 1.000 35.80767 494 TYR A CA 1
ATOM 2406 C C . TYR A 1 291 ? 8.64321 17.94997 -24.60403 1.000 38.82163 494 TYR A C 1
ATOM 2407 O O . TYR A 1 291 ? 9.43921 18.54660 -23.87741 1.000 37.34956 494 TYR A O 1
ATOM 2416 N N . LYS A 1 292 ? 8.64581 18.06543 -25.93024 1.000 38.30203 495 LYS A N 1
ATOM 2417 C CA . LYS A 1 292 ? 9.72208 18.74629 -26.64096 1.000 39.78959 495 LYS A CA 1
ATOM 2418 C C . LYS A 1 292 ? 9.46200 20.24743 -26.71153 1.000 55.08496 495 LYS A C 1
ATOM 2419 O O . LYS A 1 292 ? 8.38010 20.67989 -27.12030 1.000 49.66260 495 LYS A O 1
ATOM 2425 N N . ARG A 1 293 ? 10.45244 21.03288 -26.27896 1.000 47.32532 496 ARG A N 1
ATOM 2426 C CA . ARG A 1 293 ? 10.48738 22.47643 -26.47202 1.000 49.81175 496 ARG A CA 1
ATOM 2427 C C . ARG A 1 293 ? 11.90803 22.88105 -26.84433 1.000 47.85613 496 ARG A C 1
ATOM 2428 O O . ARG A 1 293 ? 12.87389 22.39813 -26.24866 1.000 48.22542 496 ARG A O 1
ATOM 2436 N N . ASP A 1 294 ? 12.03216 23.75992 -27.84682 1.000 52.13167 497 ASP A N 1
ATOM 2437 C CA . ASP A 1 294 ? 13.35164 24.18937 -28.29745 1.000 50.33355 497 ASP A CA 1
ATOM 2438 C C . ASP A 1 294 ? 14.16658 24.80390 -27.16706 1.000 49.72595 497 ASP A C 1
ATOM 2439 O O . ASP A 1 294 ? 15.39139 24.64077 -27.12808 1.000 54.61370 497 ASP A O 1
ATOM 2444 N N . GLY A 1 295 ? 13.51143 25.51292 -26.24486 1.000 54.32441 498 GLY A N 1
ATOM 2445 C CA . GLY A 1 295 ? 14.23553 26.15719 -25.16217 1.000 53.10117 498 GLY A CA 1
ATOM 2446 C C . GLY A 1 295 ? 15.04305 25.19102 -24.31827 1.000 53.59273 498 GLY A C 1
ATOM 2447 O O . GLY A 1 295 ? 16.12623 25.53727 -23.83853 1.000 52.23501 498 GLY A O 1
ATOM 2448 N N . GLN A 1 296 ? 14.53770 23.97379 -24.13153 1.000 51.61742 499 GLN A N 1
ATOM 2449 C CA . GLN A 1 296 ? 15.19346 22.95788 -23.31718 1.000 44.85519 499 GLN A CA 1
ATOM 2450 C C . GLN A 1 296 ? 16.07602 22.01827 -24.13657 1.000 42.54798 499 GLN A C 1
ATOM 2451 O O . GLN A 1 296 ? 16.52568 20.99579 -23.60517 1.000 48.90354 499 GLN A O 1
ATOM 2457 N N . LYS A 1 297 ? 16.33027 22.34047 -25.41380 1.000 49.43753 500 LYS A N 1
ATOM 2458 C CA . LYS A 1 297 ? 17.15757 21.47917 -26.25781 1.000 49.24846 500 LYS A CA 1
ATOM 2459 C C . LYS A 1 297 ? 18.54900 21.26939 -25.66885 1.000 51.68799 500 LYS A C 1
ATOM 2460 O O . LYS A 1 297 ? 19.15237 20.20803 -25.87000 1.000 56.27033 500 LYS A O 1
ATOM 2462 N N . ASN A 1 298 ? 19.06880 22.25871 -24.93586 1.000 50.40308 501 ASN A N 1
ATOM 2463 C CA . ASN A 1 298 ? 20.41458 22.21086 -24.37815 1.000 51.53918 501 ASN A CA 1
ATOM 2464 C C . ASN A 1 298 ? 20.42202 21.99866 -22.86742 1.000 53.53414 501 ASN A C 1
ATOM 2465 O O . ASN A 1 298 ? 21.44609 22.24171 -22.21973 1.000 52.20791 501 ASN A O 1
ATOM 2467 N N . LEU A 1 299 ? 19.30006 21.56540 -22.28824 1.000 42.14872 502 LEU A N 1
ATOM 2468 C CA . LEU A 1 299 ? 19.26717 21.32060 -20.84767 1.000 39.44641 502 LEU A CA 1
ATOM 2469 C C . LEU A 1 299 ? 20.18318 20.16142 -20.46791 1.000 46.13222 502 LEU A C 1
ATOM 2470 O O . LEU A 1 299 ? 20.92260 20.24527 -19.47995 1.000 45.66762 502 LEU A O 1
ATOM 2475 N N . GLY A 1 300 ? 20.15640 19.07294 -21.24391 1.000 43.00535 503 GLY A N 1
ATOM 2476 C CA . GLY A 1 300 ? 20.93851 17.89360 -20.93691 1.000 43.14022 503 GLY A CA 1
ATOM 2477 C C . GLY A 1 300 ? 21.51468 17.26272 -22.18943 1.000 45.52538 503 GLY A C 1
ATOM 2478 O O . GLY A 1 300 ? 21.27039 17.72081 -23.30692 1.000 45.03658 503 GLY A O 1
ATOM 2479 N N . SER A 1 301 ? 22.29800 16.20216 -21.98098 1.000 42.80645 504 SER A N 1
ATOM 2480 C CA . SER A 1 301 ? 22.88777 15.48439 -23.10761 1.000 44.88505 504 SER A CA 1
ATOM 2481 C C . SER A 1 301 ? 21.90322 14.53366 -23.77682 1.000 43.10130 504 SER A C 1
ATOM 2482 O O . SER A 1 301 ? 22.21721 13.98349 -24.84052 1.000 47.02251 504 SER A O 1
ATOM 2485 N N . ILE A 1 302 ? 20.73682 14.31840 -23.16896 1.000 41.55522 505 ILE A N 1
ATOM 2486 C CA . ILE A 1 302 ? 19.61888 13.60827 -23.77272 1.000 36.49070 505 ILE A CA 1
ATOM 2487 C C . ILE A 1 302 ? 18.38631 14.48552 -23.59284 1.000 40.07364 505 ILE A C 1
ATOM 2488 O O . ILE A 1 302 ? 18.39154 15.44191 -22.81953 1.000 36.91845 505 ILE A O 1
ATOM 2493 N N . TYR A 1 303 ? 17.31967 14.15127 -24.31567 1.000 37.07229 506 TYR A N 1
ATOM 2494 C CA . TYR A 1 303 ? 16.03903 14.84426 -24.17266 1.000 38.73000 506 TYR A CA 1
ATOM 2495 C C . TYR A 1 303 ? 14.94338 13.79782 -24.00312 1.000 34.26394 506 TYR A C 1
ATOM 2496 O O . TYR A 1 303 ? 14.48771 13.21190 -25.00383 1.000 35.81902 506 TYR A O 1
ATOM 2505 N N . PRO A 1 304 ? 14.50322 13.52825 -22.76792 1.000 33.47999 507 PRO A N 1
ATOM 2506 C CA . PRO A 1 304 ? 13.45835 12.51373 -22.55524 1.000 28.98229 507 PRO A CA 1
ATOM 2507 C C . PRO A 1 304 ? 12.17408 12.79554 -23.32163 1.000 35.85670 507 PRO A C 1
ATOM 2508 O O . PRO A 1 304 ? 11.75010 11.95196 -24.12214 1.000 32.62507 507 PRO A O 1
ATOM 2512 N N . GLY A 1 305 ? 11.55402 13.95816 -23.08468 1.000 31.42113 508 GLY A N 1
ATOM 2513 C CA . GLY A 1 305 ? 10.31543 14.34333 -23.75169 1.000 33.68362 508 GLY A CA 1
ATOM 2514 C C . GLY A 1 305 ? 9.34302 13.19131 -23.90213 1.000 30.48614 508 GLY A C 1
ATOM 2515 O O . GLY A 1 305 ? 8.89672 12.88589 -25.01133 1.000 33.64619 508 GLY A O 1
ATOM 2516 N N . LEU A 1 306 ? 9.02033 12.54000 -22.78495 1.000 28.92727 509 LEU A N 1
ATOM 2517 C CA . LEU A 1 306 ? 8.47461 11.18493 -22.83041 1.000 27.81826 509 LEU A CA 1
ATOM 2518 C C . LEU A 1 306 ? 7.02722 11.12263 -23.28891 1.000 29.01819 509 LEU A C 1
ATOM 2519 O O . LEU A 1 306 ? 6.56829 10.05087 -23.70005 1.000 32.60016 509 LEU A O 1
ATOM 2524 N N . PHE A 1 307 ? 6.29408 12.22612 -23.22996 1.000 29.69301 510 PHE A N 1
ATOM 2525 C CA . PHE A 1 307 ? 4.88986 12.20864 -23.60375 1.000 30.04409 510 PHE A CA 1
ATOM 2526 C C . PHE A 1 307 ? 4.59303 13.35084 -24.55637 1.000 33.86310 510 PHE A C 1
ATOM 2527 O O . PHE A 1 307 ? 3.56029 14.01710 -24.45600 1.000 33.08195 510 PHE A O 1
ATOM 2535 N N . ASN A 1 308 ? 5.51606 13.58266 -25.49616 1.000 33.46048 511 ASN A N 1
ATOM 2536 C CA . ASN A 1 308 ? 5.37599 14.69571 -26.43040 1.000 36.98841 511 ASN A CA 1
ATOM 2537 C C . ASN A 1 308 ? 4.07986 14.58545 -27.21876 1.000 47.27756 511 ASN A C 1
ATOM 2538 O O . ASN A 1 308 ? 3.38051 15.58591 -27.42587 1.000 49.09293 511 ASN A O 1
ATOM 2543 N N A ASP A 1 309 ? 3.75513 13.36363 -27.65174 0.400 38.21161 512 ASP A N 1
ATOM 2544 N N B ASP A 1 309 ? 3.71933 13.38322 -27.65792 0.600 38.13367 512 ASP A N 1
ATOM 2545 C CA A ASP A 1 309 ? 2.52790 13.07531 -28.38240 0.400 43.87829 512 ASP A CA 1
ATOM 2546 C CA B ASP A 1 309 ? 2.50162 13.26580 -28.45204 0.600 43.97242 512 ASP A CA 1
ATOM 2547 C C A ASP A 1 309 ? 1.29091 13.54456 -27.63031 0.400 43.40557 512 ASP A C 1
ATOM 2548 C C B ASP A 1 309 ? 1.22671 13.34293 -27.62055 0.600 43.48471 512 ASP A C 1
ATOM 2549 O O A ASP A 1 309 ? 0.30314 13.95553 -28.25202 0.400 42.97216 512 ASP A O 1
ATOM 2550 O O B ASP A 1 309 ? 0.13534 13.26520 -28.19862 0.600 43.23957 512 ASP A O 1
ATOM 2559 N N . VAL A 1 310 ? 1.32686 13.48799 -26.29850 1.000 37.12930 513 VAL A N 1
ATOM 2560 C CA . VAL A 1 310 ? 0.14573 13.77517 -25.48855 1.000 40.99069 513 VAL A CA 1
ATOM 2561 C C . VAL A 1 310 ? -0.06431 15.27590 -25.32403 1.000 41.84529 513 VAL A C 1
ATOM 2562 O O . VAL A 1 310 ? -1.20365 15.74912 -25.28978 1.000 43.19474 513 VAL A O 1
ATOM 2566 N N A PHE A 1 311 ? 1.01676 16.05134 -25.23601 0.501 41.40794 514 PHE A N 1
ATOM 2567 N N B PHE A 1 311 ? 1.01425 16.05460 -25.23570 0.499 41.41079 514 PHE A N 1
ATOM 2568 C CA A PHE A 1 311 ? 0.90272 17.45552 -24.86967 0.501 38.76678 514 PHE A CA 1
ATOM 2569 C CA B PHE A 1 311 ? 0.89873 17.45859 -24.87073 0.499 38.76772 514 PHE A CA 1
ATOM 2570 C C A PHE A 1 311 ? 1.33280 18.43325 -25.95479 0.501 46.08742 514 PHE A C 1
ATOM 2571 C C B PHE A 1 311 ? 1.33034 18.43452 -25.95651 0.499 46.08760 514 PHE A C 1
ATOM 2572 O O A PHE A 1 311 ? 1.12710 19.64084 -25.78449 0.501 49.65227 514 PHE A O 1
ATOM 2573 O O B PHE A 1 311 ? 1.12399 19.64214 -25.78836 0.499 49.65202 514 PHE A O 1
ATOM 2588 N N . ALA A 1 312 ? 1.89946 17.95765 -27.06147 1.000 47.59599 515 ALA A N 1
ATOM 2589 C CA . ALA A 1 312 ? 2.25556 18.85239 -28.15155 1.000 49.98521 515 ALA A CA 1
ATOM 2590 C C . ALA A 1 312 ? 0.99657 19.49731 -28.71849 1.000 61.69978 515 ALA A C 1
ATOM 2591 O O . ALA A 1 312 ? 0.01003 18.81071 -29.00723 1.000 62.88946 515 ALA A O 1
ATOM 2593 N N . HIS A 1 313 ? 1.02820 20.82319 -28.85439 1.000 54.49163 516 HIS A N 1
ATOM 2594 C CA . HIS A 1 313 ? -0.02977 21.62755 -29.46508 1.000 56.62538 516 HIS A CA 1
ATOM 2595 C C . HIS A 1 313 ? -1.29387 21.68190 -28.61799 1.000 51.68722 516 HIS A C 1
ATOM 2596 O O . HIS A 1 313 ? -2.35493 22.07802 -29.11826 1.000 54.19331 516 HIS A O 1
ATOM 2603 N N . ASP A 1 314 ? -1.20990 21.31238 -27.34550 1.000 48.77054 517 ASP A N 1
ATOM 2604 C CA . ASP A 1 314 ? -2.33821 21.33308 -26.43348 1.000 48.19749 517 ASP A CA 1
ATOM 2605 C C . ASP A 1 314 ? -1.91949 22.10494 -25.18782 1.000 54.05834 517 ASP A C 1
ATOM 2606 O O . ASP A 1 314 ? -0.80578 22.63147 -25.10396 1.000 46.34615 517 ASP A O 1
ATOM 2611 N N . THR A 1 315 ? -2.82087 22.17023 -24.21569 1.000 45.97414 518 THR A N 1
ATOM 2612 C CA . THR A 1 315 ? -2.50829 22.82091 -22.94992 1.000 49.24877 518 THR A CA 1
ATOM 2613 C C . THR A 1 315 ? -1.29391 22.17493 -22.28960 1.000 52.27330 518 THR A C 1
ATOM 2614 O O . THR A 1 315 ? -1.22445 20.94984 -22.13570 1.000 39.96038 518 THR A O 1
ATOM 2618 N N . SER A 1 316 ? -0.32181 22.99797 -21.90932 1.000 41.35326 519 SER A N 1
ATOM 2619 C CA . SER A 1 316 ? 0.74778 22.47808 -21.07340 1.000 38.68830 519 SER A CA 1
ATOM 2620 C C . SER A 1 316 ? 0.21276 22.22935 -19.66993 1.000 39.50651 519 SER A C 1
ATOM 2621 O O . SER A 1 316 ? -0.55450 23.04281 -19.14546 1.000 40.02562 519 SER A O 1
ATOM 2624 N N . PRO A 1 317 ? 0.58368 21.11526 -19.04023 1.000 34.58109 520 PRO A N 1
ATOM 2625 C CA . PRO A 1 317 ? 0.22309 20.91276 -17.63619 1.000 34.91247 520 PRO A CA 1
ATOM 2626 C C . PRO A 1 317 ? 1.13370 21.64455 -16.66448 1.000 33.22874 520 PRO A C 1
ATOM 2627 O O . PRO A 1 317 ? 0.94476 21.51240 -15.45182 1.000 32.39903 520 PRO A O 1
ATOM 2631 N N . ILE A 1 318 ? 2.10749 22.40347 -17.15773 1.000 35.39481 521 ILE A N 1
ATOM 2632 C CA . ILE A 1 318 ? 3.05366 23.13854 -16.32287 1.000 33.34211 521 ILE A CA 1
ATOM 2633 C C . ILE A 1 318 ? 2.66133 24.61235 -16.32347 1.000 34.32658 521 ILE A C 1
ATOM 2634 O O . ILE A 1 318 ? 2.42327 25.19696 -17.39039 1.000 36.59814 521 ILE A O 1
ATOM 2639 N N . ASN A 1 319 ? 2.59797 25.22637 -15.13820 1.000 34.04300 522 ASN A N 1
ATOM 2640 C CA . ASN A 1 319 ? 2.37933 26.66528 -15.06297 1.000 38.03284 522 ASN A CA 1
ATOM 2641 C C . ASN A 1 319 ? 3.36873 27.29567 -14.09052 1.000 35.48265 522 ASN A C 1
ATOM 2642 O O . ASN A 1 319 ? 3.91516 26.63526 -13.20392 1.000 34.53420 522 ASN A O 1
ATOM 2647 N N . ILE A 1 320 ? 3.59333 28.59299 -14.29637 1.000 37.76058 523 ILE A N 1
ATOM 2648 C CA . ILE A 1 320 ? 4.46587 29.43176 -13.48534 1.000 39.90237 523 ILE A CA 1
ATOM 2649 C C . ILE A 1 320 ? 3.67054 30.67632 -13.11200 1.000 40.56402 523 ILE A C 1
ATOM 2650 O O . ILE A 1 320 ? 3.14105 31.36409 -13.99543 1.000 42.44633 523 ILE A O 1
ATOM 2655 N N . GLU A 1 321 ? 3.56448 30.95986 -11.81025 1.000 40.04520 524 GLU A N 1
ATOM 2656 C CA . GLU A 1 321 ? 2.89310 32.17530 -11.36738 1.000 44.96452 524 GLU A CA 1
ATOM 2657 C C . GLU A 1 321 ? 3.68780 32.80586 -10.23745 1.000 40.87958 524 GLU A C 1
ATOM 2658 O O . GLU A 1 321 ? 4.40371 32.11603 -9.50527 1.000 41.32262 524 GLU A O 1
ATOM 2664 N N . ARG A 1 322 ? 3.56432 34.12759 -10.11591 1.000 43.36829 525 ARG A N 1
ATOM 2665 C CA . ARG A 1 322 ? 4.22206 34.87430 -9.05736 1.000 44.80427 525 ARG A CA 1
ATOM 2666 C C . ARG A 1 322 ? 3.19205 35.37775 -8.05601 1.000 43.94018 525 ARG A C 1
ATOM 2667 O O . ARG A 1 322 ? 2.00052 35.48623 -8.35540 1.000 48.27064 525 ARG A O 1
ATOM 2675 N N . CYS A 1 323 ? 3.66597 35.68312 -6.84877 1.000 46.85154 526 CYS A N 1
ATOM 2676 C CA . CYS A 1 323 ? 2.80876 36.25681 -5.82352 1.000 43.82215 526 CYS A CA 1
ATOM 2677 C C . CYS A 1 323 ? 3.60070 37.27331 -5.01850 1.000 47.94700 526 CYS A C 1
ATOM 2678 O O . CYS A 1 323 ? 4.71514 36.98684 -4.57251 1.000 46.00722 526 CYS A O 1
ATOM 2681 N N . GLU A 1 324 ? 3.02117 38.45874 -4.83841 1.000 47.70192 527 GLU A N 1
ATOM 2682 C CA . GLU A 1 324 ? 3.65614 39.53072 -4.08879 1.000 49.43527 527 GLU A CA 1
ATOM 2683 C C . GLU A 1 324 ? 2.85600 39.98997 -2.88057 1.000 51.62044 527 GLU A C 1
ATOM 2684 O O . GLU A 1 324 ? 3.34794 40.83410 -2.12117 1.000 57.69477 527 GLU A O 1
ATOM 2690 N N . THR A 1 325 ? 1.64457 39.47836 -2.68484 1.000 48.82339 528 THR A N 1
ATOM 2691 C CA . THR A 1 325 ? 0.81144 39.83143 -1.54634 1.000 53.58047 528 THR A CA 1
ATOM 2692 C C . THR A 1 325 ? 0.29730 38.56002 -0.88551 1.000 53.48146 528 THR A C 1
ATOM 2693 O O . THR A 1 325 ? 0.35307 37.46765 -1.45819 1.000 49.22112 528 THR A O 1
ATOM 2697 N N . LYS A 1 326 ? -0.20025 38.71385 0.34143 1.000 50.01380 529 LYS A N 1
ATOM 2698 C CA . LYS A 1 326 ? -0.83601 37.59487 1.02905 1.000 48.94252 529 LYS A CA 1
ATOM 2699 C C . LYS A 1 326 ? -2.00845 37.06341 0.21387 1.000 48.05345 529 LYS A C 1
ATOM 2700 O O . LYS A 1 326 ? -2.15517 35.84833 0.03376 1.000 45.88256 529 LYS A O 1
ATOM 2706 N N . LYS A 1 327 ? -2.83428 37.97103 -0.31727 1.000 48.42667 530 LYS A N 1
ATOM 2707 C CA . LYS A 1 327 ? -3.99131 37.55998 -1.10549 1.000 55.06008 530 LYS A CA 1
ATOM 2708 C C . LYS A 1 327 ? -3.56740 36.76478 -2.33569 1.000 50.68279 530 LYS A C 1
ATOM 2709 O O . LYS A 1 327 ? -4.14750 35.71492 -2.63694 1.000 46.72101 530 LYS A O 1
ATOM 2711 N N . GLU A 1 328 ? -2.55611 37.25397 -3.06453 1.000 47.27460 531 GLU A N 1
ATOM 2712 C CA . GLU A 1 328 ? -2.05602 36.51225 -4.22036 1.000 44.78846 531 GLU A CA 1
ATOM 2713 C C . GLU A 1 328 ? -1.51421 35.14163 -3.81648 1.000 42.61534 531 GLU A C 1
ATOM 2714 O O . GLU A 1 328 ? -1.74869 34.14774 -4.51281 1.000 40.18974 531 GLU A O 1
ATOM 2720 N N . PHE A 1 329 ? -0.78259 35.06552 -2.70197 1.000 40.36845 532 PHE A N 1
ATOM 2721 C CA . PHE A 1 329 ? -0.19251 33.78759 -2.30630 1.000 37.51950 532 PHE A CA 1
ATOM 2722 C C . PHE A 1 329 ? -1.27078 32.77661 -1.93554 1.000 36.87196 532 PHE A C 1
ATOM 2723 O O . PHE A 1 329 ? -1.22228 31.61920 -2.36665 1.000 36.74587 532 PHE A O 1
ATOM 2731 N N A GLU A 1 330 ? -2.26766 33.19711 -1.15207 0.638 38.23427 533 GLU A N 1
ATOM 2732 N N B GLU A 1 330 ? -2.25764 33.19982 -1.14046 0.362 38.35336 533 GLU A N 1
ATOM 2733 C CA A GLU A 1 330 ? -3.27731 32.24849 -0.69419 0.638 40.34133 533 GLU A CA 1
ATOM 2734 C CA B GLU A 1 330 ? -3.28631 32.26924 -0.68868 0.362 40.31711 533 GLU A CA 1
ATOM 2735 C C A GLU A 1 330 ? -4.21189 31.82560 -1.82574 0.638 39.14302 533 GLU A C 1
ATOM 2736 C C B GLU A 1 330 ? -4.18085 31.82116 -1.83960 0.362 39.22069 533 GLU A C 1
ATOM 2737 O O A GLU A 1 330 ? -4.63146 30.66420 -1.88325 0.638 38.41932 533 GLU A O 1
ATOM 2738 O O B GLU A 1 330 ? -4.54825 30.64320 -1.91901 0.362 38.45806 533 GLU A O 1
ATOM 2749 N N . GLN A 1 331 ? -4.53989 32.73435 -2.74595 1.000 39.90431 534 GLN A N 1
ATOM 2750 C CA . GLN A 1 331 ? -5.36156 32.32698 -3.88308 1.000 42.06392 534 GLN A CA 1
ATOM 2751 C C . GLN A 1 331 ? -4.61006 31.34151 -4.77150 1.000 40.60047 534 GLN A C 1
ATOM 2752 O O . GLN A 1 331 ? -5.18383 30.35444 -5.24776 1.000 40.00731 534 GLN A O 1
ATOM 2758 N N . LEU A 1 332 ? -3.30754 31.55218 -4.94560 1.000 38.09080 535 LEU A N 1
ATOM 2759 C CA . LEU A 1 332 ? -2.51169 30.64705 -5.76317 1.000 37.62555 535 LEU A CA 1
ATOM 2760 C C . LEU A 1 332 ? -2.37649 29.27939 -5.09788 1.000 38.78123 535 LEU A C 1
ATOM 2761 O O . LEU A 1 332 ? -2.53582 28.24174 -5.75014 1.000 37.42181 535 LEU A O 1
ATOM 2766 N N . MET A 1 333 ? -2.10800 29.25800 -3.78923 1.000 34.37531 536 MET A N 1
ATOM 2767 C CA . MET A 1 333 ? -1.98844 27.99195 -3.06962 1.000 34.21011 536 MET A CA 1
ATOM 2768 C C . MET A 1 333 ? -3.30376 27.22733 -3.07206 1.000 30.91803 536 MET A C 1
ATOM 2769 O O . MET A 1 333 ? -3.33369 26.01545 -3.32107 1.000 32.14272 536 MET A O 1
ATOM 2774 N N . ASN A 1 334 ? -4.40298 27.92397 -2.78110 1.000 31.11257 537 ASN A N 1
ATOM 2775 C CA . ASN A 1 334 ? -5.70847 27.27973 -2.73105 1.000 31.99386 537 ASN A CA 1
ATOM 2776 C C . ASN A 1 334 ? -6.11674 26.77454 -4.10715 1.000 34.71192 537 ASN A C 1
ATOM 2777 O O . ASN A 1 334 ? -6.58846 25.64165 -4.24481 1.000 37.71134 537 ASN A O 1
ATOM 2782 N N . LYS A 1 335 ? -5.95168 27.60597 -5.13707 1.000 36.52787 538 LYS A N 1
ATOM 2783 C CA . LYS A 1 335 ? -6.25722 27.14744 -6.49316 1.000 33.84678 538 LYS A CA 1
ATOM 2784 C C . LYS A 1 335 ? -5.44914 25.90252 -6.84117 1.000 36.36862 538 LYS A C 1
ATOM 2785 O O . LYS A 1 335 ? -5.96769 24.95681 -7.44977 1.000 35.25289 538 LYS A O 1
ATOM 2791 N N . THR A 1 336 ? -4.17529 25.88424 -6.46545 1.000 31.07834 539 THR A N 1
ATOM 2792 C CA . THR A 1 336 ? -3.32693 24.74879 -6.80201 1.000 30.08827 539 THR A CA 1
ATOM 2793 C C . THR A 1 336 ? -3.75428 23.50287 -6.03504 1.000 32.41374 539 THR A C 1
ATOM 2794 O O . THR A 1 336 ? -3.89737 22.42167 -6.61535 1.000 34.34148 539 THR A O 1
ATOM 2798 N N . LEU A 1 337 ? -4.00028 23.64448 -4.73179 1.000 29.99006 540 LEU A N 1
ATOM 2799 C CA . LEU A 1 337 ? -4.38408 22.49401 -3.92134 1.000 29.77190 540 LEU A CA 1
ATOM 2800 C C . LEU A 1 337 ? -5.77245 21.98240 -4.29316 1.000 33.45975 540 LEU A C 1
ATOM 2801 O O . LEU A 1 337 ? -5.99976 20.76562 -4.34523 1.000 38.91350 540 LEU A O 1
ATOM 2806 N N . ASP A 1 338 ? -6.70352 22.88655 -4.58839 1.000 33.00039 541 ASP A N 1
ATOM 2807 C CA . ASP A 1 338 ? -8.06611 22.48294 -4.92383 1.000 36.01334 541 ASP A CA 1
ATOM 2808 C C . ASP A 1 338 ? -8.17953 21.88156 -6.31717 1.000 37.17800 541 ASP A C 1
ATOM 2809 O O . ASP A 1 338 ? -9.18100 21.22537 -6.61119 1.000 40.16672 541 ASP A O 1
ATOM 2814 N N . ASN A 1 339 ? -7.20678 22.11798 -7.19073 1.000 41.69930 542 ASN A N 1
ATOM 2815 C CA . ASN A 1 339 ? -7.23782 21.55561 -8.53415 1.000 45.32213 542 ASN A CA 1
ATOM 2816 C C . ASN A 1 339 ? -6.33467 20.34056 -8.66926 1.000 42.32730 542 ASN A C 1
ATOM 2817 O O . ASN A 1 339 ? -5.97768 19.95932 -9.79131 1.000 43.76217 542 ASN A O 1
ATOM 2822 N N . LYS A 1 340 ? -5.94711 19.73289 -7.54729 1.000 34.80085 543 LYS A N 1
ATOM 2823 C CA . LYS A 1 340 ? -5.26415 18.44726 -7.54832 1.000 43.64501 543 LYS A CA 1
ATOM 2824 C C . LYS A 1 340 ? -3.94759 18.51713 -8.33048 1.000 41.99457 543 LYS A C 1
ATOM 2825 O O . LYS A 1 340 ? -3.65795 17.67733 -9.17850 1.000 32.47505 543 LYS A O 1
ATOM 2831 N N . ARG A 1 341 ? -3.15444 19.55027 -8.04982 1.000 36.44436 544 ARG A N 1
ATOM 2832 C CA . ARG A 1 341 ? -1.86434 19.77498 -8.69086 1.000 31.59461 544 ARG A CA 1
ATOM 2833 C C . ARG A 1 341 ? -0.72745 19.67130 -7.68049 1.000 31.08143 544 ARG A C 1
ATOM 2834 O O . ARG A 1 341 ? -0.92338 19.87475 -6.47937 1.000 31.45673 544 ARG A O 1
ATOM 2842 N N . ALA A 1 342 ? 0.46698 19.35672 -8.18256 1.000 31.12646 545 ALA A N 1
ATOM 2843 C CA . ALA A 1 342 ? 1.68462 19.37376 -7.37906 1.000 28.20108 545 ALA A CA 1
ATOM 2844 C C . ALA A 1 342 ? 2.31453 20.76518 -7.40900 1.000 30.81384 545 ALA A C 1
ATOM 2845 O O . ALA A 1 342 ? 2.03964 21.57382 -8.30272 1.000 27.95464 545 ALA A O 1
ATOM 2847 N N . ILE A 1 343 ? 3.17815 21.03389 -6.42101 1.000 27.21708 546 ILE A N 1
ATOM 2848 C CA . ILE A 1 343 ? 3.60236 22.39367 -6.09200 1.000 25.69448 546 ILE A CA 1
ATOM 2849 C C . ILE A 1 343 ? 5.11737 22.46621 -5.96415 1.000 25.20215 546 ILE A C 1
ATOM 2850 O O . ILE A 1 343 ? 5.69949 21.84101 -5.06658 1.000 24.48424 546 ILE A O 1
ATOM 2855 N N . GLY A 1 344 ? 5.74489 23.25820 -6.82049 1.000 25.30327 547 GLY A N 1
ATOM 2856 C CA . GLY A 1 344 ? 7.12144 23.70467 -6.62817 1.000 25.89879 547 GLY A CA 1
ATOM 2857 C C . GLY A 1 344 ? 7.13780 25.16093 -6.20518 1.000 27.88600 547 GLY A C 1
ATOM 2858 O O . GLY A 1 344 ? 6.39402 25.98188 -6.74664 1.000 27.31349 547 GLY A O 1
ATOM 2859 N N . ILE A 1 345 ? 7.99177 25.49170 -5.23470 1.000 25.17860 548 ILE A N 1
ATOM 2860 C CA . ILE A 1 345 ? 8.13858 26.85961 -4.74491 1.000 26.96418 548 ILE A CA 1
ATOM 2861 C C . ILE A 1 345 ? 9.52007 27.38008 -5.12450 1.000 28.09933 548 ILE A C 1
ATOM 2862 O O . ILE A 1 345 ? 10.52245 26.69027 -4.92702 1.000 30.13665 548 ILE A O 1
ATOM 2867 N N A PHE A 1 346 ? 9.56585 28.59467 -5.64393 0.487 30.56318 549 PHE A N 1
ATOM 2868 N N B PHE A 1 346 ? 9.60096 28.59370 -5.67676 0.513 30.60666 549 PHE A N 1
ATOM 2869 C CA A PHE A 1 346 ? 10.81802 29.30109 -5.83612 0.487 32.36083 549 PHE A CA 1
ATOM 2870 C CA B PHE A 1 346 ? 10.91892 29.19782 -5.85803 0.513 32.08889 549 PHE A CA 1
ATOM 2871 C C A PHE A 1 346 ? 10.94258 30.27798 -4.67323 0.487 44.32715 549 PHE A C 1
ATOM 2872 C C B PHE A 1 346 ? 11.07796 30.31080 -4.82115 0.513 44.72303 549 PHE A C 1
ATOM 2873 O O A PHE A 1 346 ? 10.10997 31.17639 -4.51296 0.487 38.44942 549 PHE A O 1
ATOM 2874 O O B PHE A 1 346 ? 10.42045 31.35209 -4.90920 0.513 44.58314 549 PHE A O 1
ATOM 2889 N N . TRP A 1 347 ? 11.93744 30.05693 -3.82603 1.000 40.14282 550 TRP A N 1
ATOM 2890 C CA . TRP A 1 347 ? 12.21996 30.97310 -2.72933 1.000 43.38435 550 TRP A CA 1
ATOM 2891 C C . TRP A 1 347 ? 13.23676 32.01835 -3.15571 1.000 36.30457 550 TRP A C 1
ATOM 2892 O O . TRP A 1 347 ? 14.14816 31.74362 -3.93559 1.000 47.00607 550 TRP A O 1
ATOM 2903 N N . GLN A 1 348 ? 13.10301 33.21771 -2.59418 1.000 41.59799 551 GLN A N 1
ATOM 2904 C CA . GLN A 1 348 ? 13.99705 34.30952 -2.95186 1.000 49.08278 551 GLN A CA 1
ATOM 2905 C C . GLN A 1 348 ? 14.19657 35.22147 -1.75062 1.000 57.32845 551 GLN A C 1
ATOM 2906 O O . GLN A 1 348 ? 13.30234 35.37385 -0.91397 1.000 51.37475 551 GLN A O 1
ATOM 2912 N N . GLY A 1 349 ? 15.38147 35.82919 -1.67840 1.000 55.10334 552 GLY A N 1
ATOM 2913 C CA . GLY A 1 349 ? 15.68624 36.75718 -0.60340 1.000 61.28218 552 GLY A CA 1
ATOM 2914 C C . GLY A 1 349 ? 17.15967 36.82435 -0.25171 1.000 59.51668 552 GLY A C 1
ATOM 2915 O O . GLY A 1 349 ? 18.01134 36.94229 -1.13991 1.000 60.56124 552 GLY A O 1
ATOM 2916 N N . SER A 1 350 ? 17.47398 36.75396 1.04126 1.000 62.23942 553 SER A N 1
ATOM 2917 C CA . SER A 1 350 ? 18.85229 36.76917 1.51085 1.000 62.36017 553 SER A CA 1
ATOM 2918 C C . SER A 1 350 ? 19.02585 35.71690 2.59514 1.000 69.92396 553 SER A C 1
ATOM 2919 O O . SER A 1 350 ? 18.20722 35.62457 3.51515 1.000 66.53305 553 SER A O 1
ATOM 2921 N N . LYS A 1 351 ? 20.07653 34.91123 2.46433 1.000 80.87038 554 LYS A N 1
ATOM 2922 C CA . LYS A 1 351 ? 20.51216 33.97276 3.49719 1.000 76.41066 554 LYS A CA 1
ATOM 2923 C C . LYS A 1 351 ? 21.93082 34.39479 3.86044 1.000 88.47429 554 LYS A C 1
ATOM 2924 O O . LYS A 1 351 ? 22.88668 34.05996 3.15286 1.000 89.20913 554 LYS A O 1
ATOM 2926 N N . GLY A 1 352 ? 22.06178 35.13913 4.95459 1.000 94.38691 555 GLY A N 1
ATOM 2927 C CA . GLY A 1 352 ? 23.28234 35.86373 5.22003 1.000 93.84007 555 GLY A CA 1
ATOM 2928 C C . GLY A 1 352 ? 23.34649 37.11458 4.36361 1.000 96.83121 555 GLY A C 1
ATOM 2929 O O . GLY A 1 352 ? 22.36282 37.53626 3.74721 1.000 97.58751 555 GLY A O 1
ATOM 2930 N N . ASN A 1 353 ? 24.53435 37.71315 4.31942 1.000 92.98358 556 ASN A N 1
ATOM 2931 C CA . ASN A 1 353 ? 24.76976 38.87114 3.45620 1.000 92.53241 556 ASN A CA 1
ATOM 2932 C C . ASN A 1 353 ? 24.97576 38.48143 1.99416 1.000 90.44105 556 ASN A C 1
ATOM 2933 O O . ASN A 1 353 ? 25.79096 39.08590 1.29197 1.000 100.35537 556 ASN A O 1
ATOM 2935 N N . ARG A 1 354 ? 24.24393 37.48054 1.51387 1.000 87.37692 557 ARG A N 1
ATOM 2936 C CA . ARG A 1 354 ? 24.35187 36.97657 0.15553 1.000 82.49970 557 ARG A CA 1
ATOM 2937 C C . ARG A 1 354 ? 22.96344 36.77889 -0.43369 1.000 78.04512 557 ARG A C 1
ATOM 2938 O O . ARG A 1 354 ? 22.02560 36.43474 0.29166 1.000 77.18784 557 ARG A O 1
ATOM 2940 N N . PRO A 1 355 ? 22.79712 36.99837 -1.74119 1.000 75.89298 558 PRO A N 1
ATOM 2941 C CA . PRO A 1 355 ? 21.50373 36.70470 -2.37254 1.000 63.29407 558 PRO A CA 1
ATOM 2942 C C . PRO A 1 355 ? 21.16106 35.23015 -2.24551 1.000 62.53000 558 PRO A C 1
ATOM 2943 O O . PRO A 1 355 ? 22.04035 34.36837 -2.16740 1.000 64.86775 558 PRO A O 1
ATOM 2947 N N . TYR A 1 356 ? 19.86264 34.94740 -2.21907 1.000 64.28456 559 TYR A N 1
ATOM 2948 C CA . TYR A 1 356 ? 19.37447 33.59106 -2.02848 1.000 56.27316 559 TYR A CA 1
ATOM 2949 C C . TYR A 1 356 ? 18.28947 33.29066 -3.04732 1.000 58.00595 559 TYR A C 1
ATOM 2950 O O . TYR A 1 356 ? 17.38010 34.10086 -3.25652 1.000 49.52051 559 TYR A O 1
ATOM 2959 N N . GLN A 1 357 ? 18.40267 32.12671 -3.67977 1.000 56.29274 560 GLN A N 1
ATOM 2960 C CA . GLN A 1 357 ? 17.38451 31.59029 -4.56332 1.000 54.16360 560 GLN A CA 1
ATOM 2961 C C . GLN A 1 357 ? 17.44720 30.08143 -4.41239 1.000 49.91541 560 GLN A C 1
ATOM 2962 O O . GLN A 1 357 ? 18.53495 29.51836 -4.25370 1.000 48.93546 560 GLN A O 1
ATOM 2964 N N . HIS A 1 358 ? 16.28331 29.43519 -4.43491 1.000 40.21967 561 HIS A N 1
ATOM 2965 C CA . HIS A 1 358 ? 16.24419 28.01390 -4.14807 1.000 41.83758 561 HIS A CA 1
ATOM 2966 C C . HIS A 1 358 ? 14.86874 27.48480 -4.52744 1.000 44.80157 561 HIS A C 1
ATOM 2967 O O . HIS A 1 358 ? 13.85787 28.14813 -4.27496 1.000 43.51668 561 HIS A O 1
ATOM 2974 N N . ALA A 1 359 ? 14.83346 26.30936 -5.15201 1.000 29.39002 562 ALA A N 1
ATOM 2975 C CA . ALA A 1 359 ? 13.57605 25.63991 -5.43494 1.000 27.76220 562 ALA A CA 1
ATOM 2976 C C . ALA A 1 359 ? 13.34216 24.55680 -4.39422 1.000 26.04853 562 ALA A C 1
ATOM 2977 O O . ALA A 1 359 ? 14.26562 23.81656 -4.04808 1.000 29.24663 562 ALA A O 1
ATOM 2979 N N . VAL A 1 360 ? 12.10262 24.44902 -3.91332 1.000 24.70863 563 VAL A N 1
ATOM 2980 C CA . VAL A 1 360 ? 11.69751 23.36790 -3.01479 1.000 22.89535 563 VAL A CA 1
ATOM 2981 C C . VAL A 1 360 ? 10.32229 22.85918 -3.44029 1.000 22.58912 563 VAL A C 1
ATOM 2982 O O . VAL A 1 360 ? 9.62236 23.48684 -4.24141 1.000 25.65526 563 VAL A O 1
ATOM 2986 N N . THR A 1 361 ? 9.92755 21.70636 -2.89037 1.000 21.87413 564 THR A N 1
ATOM 2987 C CA . THR A 1 361 ? 8.63128 21.11172 -3.18586 1.000 20.80388 564 THR A CA 1
ATOM 2988 C C . THR A 1 361 ? 7.69682 21.31928 -2.00210 1.000 22.15519 564 THR A C 1
ATOM 2989 O O . THR A 1 361 ? 8.09712 21.12590 -0.85495 1.000 22.54447 564 THR A O 1
ATOM 2993 N N . CYS A 1 362 ? 6.45032 21.69935 -2.27138 1.000 24.01257 565 CYS A N 1
ATOM 2994 C CA . CYS A 1 362 ? 5.45240 21.82993 -1.21310 1.000 22.78242 565 CYS A CA 1
ATOM 2995 C C . CYS A 1 362 ? 4.41373 20.71944 -1.34804 1.000 21.93294 565 CYS A C 1
ATOM 2996 O O . CYS A 1 362 ? 3.82889 20.53523 -2.41894 1.000 24.48536 565 CYS A O 1
ATOM 2999 N N . TRP A 1 363 ? 4.18245 19.98406 -0.26348 1.000 20.94518 566 TRP A N 1
ATOM 3000 C CA . TRP A 1 363 ? 3.20715 18.90870 -0.26174 1.000 19.39732 566 TRP A CA 1
ATOM 3001 C C . TRP A 1 363 ? 1.94443 19.23270 0.52243 1.000 19.58434 566 TRP A C 1
ATOM 3002 O O . TRP A 1 363 ? 1.01974 18.41912 0.53242 1.000 20.11223 566 TRP A O 1
ATOM 3013 N N . GLY A 1 364 ? 1.87501 20.38121 1.18474 1.000 21.07164 567 GLY A N 1
ATOM 3014 C CA . GLY A 1 364 ? 0.64283 20.73981 1.85452 1.000 22.23345 567 GLY A CA 1
ATOM 3015 C C . GLY A 1 364 ? 0.81970 21.98008 2.70148 1.000 22.91815 567 GLY A C 1
ATOM 3016 O O . GLY A 1 364 ? 1.91499 22.52989 2.81930 1.000 23.29418 567 GLY A O 1
ATOM 3017 N N . ALA A 1 365 ? -0.29608 22.41535 3.28035 1.000 23.70615 568 ALA A N 1
ATOM 3018 C CA . ALA A 1 365 ? -0.32683 23.66203 4.03653 1.000 23.28821 568 ALA A CA 1
ATOM 3019 C C . ALA A 1 365 ? -1.24873 23.54805 5.24271 1.000 26.41139 568 ALA A C 1
ATOM 3020 O O . ALA A 1 365 ? -2.25048 22.83028 5.21421 1.000 25.50474 568 ALA A O 1
ATOM 3022 N N . ALA A 1 366 ? -0.90980 24.29535 6.30164 1.000 25.15468 569 ALA A N 1
ATOM 3023 C CA . ALA A 1 366 ? -1.73317 24.43204 7.49590 1.000 29.81337 569 ALA A CA 1
ATOM 3024 C C . ALA A 1 366 ? -2.51046 25.74604 7.45747 1.000 26.44186 569 ALA A C 1
ATOM 3025 O O . ALA A 1 366 ? -2.00884 26.76268 6.97255 1.000 25.54896 569 ALA A O 1
ATOM 3027 N N . TYR A 1 367 ? -3.73700 25.72263 7.99179 1.000 26.97007 570 TYR A N 1
ATOM 3028 C CA . TYR A 1 367 ? -4.63089 26.87754 7.99468 1.000 28.23718 570 TYR A CA 1
ATOM 3029 C C . TYR A 1 367 ? -5.16146 27.14253 9.39796 1.000 26.35841 570 TYR A C 1
ATOM 3030 O O . TYR A 1 367 ? -5.49920 26.20335 10.12434 1.000 29.89399 570 TYR A O 1
ATOM 3039 N N . ASP A 1 368 ? -5.27899 28.41541 9.76515 1.000 30.87456 571 ASP A N 1
ATOM 3040 C CA . ASP A 1 368 ? -5.95492 28.76465 11.01019 1.000 33.00423 571 ASP A CA 1
ATOM 3041 C C . ASP A 1 368 ? -7.46824 28.85977 10.75791 1.000 36.36328 571 ASP A C 1
ATOM 3042 O O . ASP A 1 368 ? -7.95531 28.64740 9.64314 1.000 34.63667 571 ASP A O 1
ATOM 3047 N N . GLU A 1 369 ? -8.22979 29.15825 11.81263 1.000 32.24468 572 GLU A N 1
ATOM 3048 C CA . GLU A 1 369 ? -9.68738 29.19596 11.70623 1.000 39.58236 572 GLU A CA 1
ATOM 3049 C C . GLU A 1 369 ? -10.19991 30.32554 10.82212 1.000 38.28979 572 GLU A C 1
ATOM 3050 O O . GLU A 1 369 ? -11.36634 30.28594 10.41657 1.000 44.01602 572 GLU A O 1
ATOM 3056 N N . ASP A 1 370 ? -9.38700 31.34773 10.55130 1.000 35.71070 573 ASP A N 1
ATOM 3057 C CA . ASP A 1 370 ? -9.73116 32.37403 9.57232 1.000 36.35005 573 ASP A CA 1
ATOM 3058 C C . ASP A 1 370 ? -9.32146 31.97897 8.15333 1.000 37.69205 573 ASP A C 1
ATOM 3059 O O . ASP A 1 370 ? -9.46631 32.79371 7.22951 1.000 40.35621 573 ASP A O 1
ATOM 3064 N N . ASN A 1 371 ? -8.82128 30.75606 7.97214 1.000 36.61577 574 ASN A N 1
ATOM 3065 C CA . ASN A 1 371 ? -8.30604 30.22952 6.70493 1.000 37.27791 574 ASN A CA 1
ATOM 3066 C C . ASN A 1 371 ? -7.06210 30.96594 6.21574 1.000 42.87018 574 ASN A C 1
ATOM 3067 O O . ASN A 1 371 ? -6.74281 30.91933 5.02034 1.000 41.50527 574 ASN A O 1
ATOM 3072 N N . ASN A 1 372 ? -6.35523 31.66058 7.10736 1.000 36.33369 575 ASN A N 1
ATOM 3073 C CA . ASN A 1 372 ? -5.02306 32.14215 6.77716 1.000 34.56587 575 ASN A CA 1
ATOM 3074 C C . ASN A 1 372 ? -4.08486 30.95192 6.67476 1.000 34.15844 575 ASN A C 1
ATOM 3075 O O . ASN A 1 372 ? -4.16784 30.01066 7.46968 1.000 33.06362 575 ASN A O 1
ATOM 3080 N N . ILE A 1 373 ? -3.19309 30.97799 5.69021 1.000 30.44364 576 ILE A N 1
ATOM 3081 C CA . ILE A 1 373 ? -2.17019 29.94308 5.59334 1.000 29.78820 576 ILE A CA 1
ATOM 3082 C C . ILE A 1 373 ? -1.02885 30.28304 6.54071 1.000 28.15950 576 ILE A C 1
ATOM 3083 O O . ILE A 1 373 ? -0.43182 31.35816 6.44209 1.000 31.22499 576 ILE A O 1
ATOM 3088 N N . ILE A 1 374 ? -0.68989 29.34599 7.42674 1.000 28.84924 577 ILE A N 1
ATOM 3089 C CA . ILE A 1 374 ? 0.24959 29.61814 8.51124 1.000 29.37533 577 ILE A CA 1
ATOM 3090 C C . ILE A 1 374 ? 1.50248 28.76130 8.44780 1.000 29.12863 577 ILE A C 1
ATOM 3091 O O . ILE A 1 374 ? 2.49161 29.08739 9.12117 1.000 28.25623 577 ILE A O 1
ATOM 3096 N N . CYS A 1 375 ? 1.51916 27.69337 7.65332 1.000 26.01128 578 CYS A N 1
ATOM 3097 C CA . CYS A 1 375 ? 2.68084 26.82398 7.61121 1.000 22.96334 578 CYS A CA 1
ATOM 3098 C C . CYS A 1 375 ? 2.61387 25.99872 6.33706 1.000 27.53660 578 CYS A C 1
ATOM 3099 O O . CYS A 1 375 ? 1.52680 25.64254 5.87259 1.000 25.74711 578 CYS A O 1
ATOM 3102 N N . LEU A 1 376 ? 3.78636 25.69903 5.78611 1.000 23.51155 579 LEU A N 1
ATOM 3103 C CA . LEU A 1 376 ? 3.91544 24.83204 4.61985 1.000 22.41056 579 LEU A CA 1
ATOM 3104 C C . LEU A 1 376 ? 4.75717 23.62247 4.98571 1.000 21.78376 579 LEU A C 1
ATOM 3105 O O . LEU A 1 376 ? 5.61737 23.69235 5.86858 1.000 22.45005 579 LEU A O 1
ATOM 3110 N N . TYR A 1 377 ? 4.52386 22.51317 4.29042 1.000 19.79821 580 TYR A N 1
ATOM 3111 C CA . TYR A 1 377 ? 5.27115 21.28357 4.54963 1.000 18.68868 580 TYR A CA 1
ATOM 3112 C C . TYR A 1 377 ? 6.14208 21.01204 3.33156 1.000 22.87070 580 TYR A C 1
ATOM 3113 O O . TYR A 1 377 ? 5.62680 20.82502 2.21933 1.000 22.36592 580 TYR A O 1
ATOM 3122 N N . ILE A 1 378 ? 7.45832 21.07100 3.52838 1.000 18.99175 581 ILE A N 1
ATOM 3123 C CA . ILE A 1 378 ? 8.40623 21.29174 2.43765 1.000 19.95348 581 ILE A CA 1
ATOM 3124 C C . ILE A 1 378 ? 9.34136 20.09311 2.31059 1.000 18.99172 581 ILE A C 1
ATOM 3125 O O . ILE A 1 378 ? 9.93175 19.64604 3.30039 1.000 19.64732 581 ILE A O 1
ATOM 3130 N N . ALA A 1 379 ? 9.50366 19.60126 1.08335 1.000 19.12392 582 ALA A N 1
ATOM 3131 C CA . ALA A 1 379 ? 10.63222 18.74040 0.75188 1.000 19.51843 582 ALA A CA 1
ATOM 3132 C C . ALA A 1 379 ? 11.77994 19.63966 0.33771 1.000 23.23102 582 ALA A C 1
ATOM 3133 O O . ALA A 1 379 ? 11.71359 20.30188 -0.71149 1.000 23.46124 582 ALA A O 1
ATOM 3135 N N . GLU A 1 380 ? 12.81376 19.68374 1.17188 1.000 20.80529 583 GLU A N 1
ATOM 3136 C CA . GLU A 1 380 ? 13.96390 20.56892 1.02125 1.000 21.28209 583 GLU A CA 1
ATOM 3137 C C . GLU A 1 380 ? 15.18023 19.69451 0.71778 1.000 27.19197 583 GLU A C 1
ATOM 3138 O O . GLU A 1 380 ? 15.72224 19.04256 1.61580 1.000 23.18830 583 GLU A O 1
ATOM 3144 N N . SER A 1 381 ? 15.61889 19.67759 -0.54346 1.000 23.90776 584 SER A N 1
ATOM 3145 C CA . SER A 1 381 ? 16.66209 18.73059 -0.92967 1.000 24.99710 584 SER A CA 1
ATOM 3146 C C . SER A 1 381 ? 18.01812 19.05098 -0.32075 1.000 27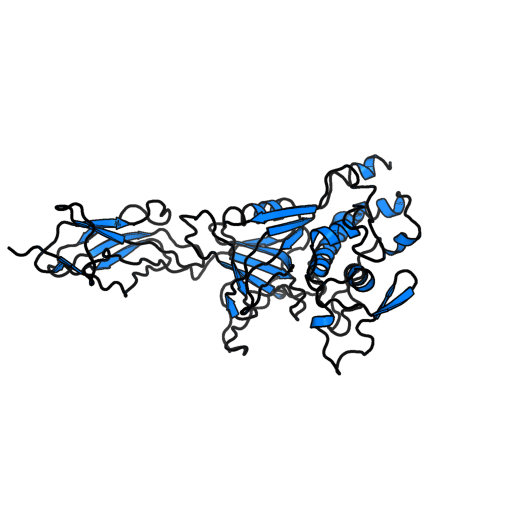.82453 584 SER A C 1
ATOM 3147 O O . SER A 1 381 ? 18.90532 18.18938 -0.36630 1.000 26.83208 584 SER A O 1
ATOM 3150 N N . ASN A 1 382 ? 18.19651 20.25961 0.23686 1.000 24.30971 585 ASN A N 1
ATOM 3151 C CA . ASN A 1 382 ? 19.39790 20.63750 0.96669 1.000 26.88066 585 ASN A CA 1
ATOM 3152 C C . ASN A 1 382 ? 19.42314 20.10887 2.39312 1.000 30.37777 585 ASN A C 1
ATOM 3153 O O . ASN A 1 382 ? 20.50024 20.07215 2.99589 1.000 32.74752 585 ASN A O 1
ATOM 3158 N N . LEU A 1 383 ? 18.27450 19.78132 2.96044 1.000 26.27612 586 LEU A N 1
ATOM 3159 C CA . LEU A 1 383 ? 18.27010 19.44368 4.37742 1.000 25.04673 586 LEU A CA 1
ATOM 3160 C C . LEU A 1 383 ? 18.42348 17.93462 4.56130 1.000 23.32029 586 LEU A C 1
ATOM 3161 O O . LEU A 1 383 ? 18.04493 17.15009 3.68396 1.000 25.54377 586 LEU A O 1
ATOM 3166 N N . PRO A 1 384 ? 18.96580 17.50443 5.70375 1.000 25.87345 587 PRO A N 1
ATOM 3167 C CA . PRO A 1 384 ? 19.45706 16.12217 5.80685 1.000 28.91121 587 PRO A CA 1
ATOM 3168 C C . PRO A 1 384 ? 18.40972 15.04661 6.06747 1.000 24.19016 587 PRO A C 1
ATOM 3169 O O . PRO A 1 384 ? 18.61029 13.90141 5.64813 1.000 25.79396 587 PRO A O 1
ATOM 3173 N N . GLU A 1 385 ? 17.32985 15.34105 6.78513 1.000 21.61177 588 GLU A N 1
ATOM 3174 C CA . GLU A 1 385 ? 16.47519 14.24302 7.22606 1.000 21.24674 588 GLU A CA 1
ATOM 3175 C C . GLU A 1 385 ? 15.48638 13.81384 6.14287 1.000 23.69822 588 GLU A C 1
ATOM 3176 O O . GLU A 1 385 ? 15.05013 14.60705 5.29665 1.000 20.62301 588 GLU A O 1
ATOM 3182 N N . ALA A 1 386 ? 15.14768 12.52410 6.15969 1.000 21.99109 589 ALA A N 1
ATOM 3183 C CA . ALA A 1 386 ? 14.17594 11.97670 5.20563 1.000 19.98031 589 ALA A CA 1
ATOM 3184 C C . ALA A 1 386 ? 12.76638 12.26470 5.71706 1.000 20.35777 589 ALA A C 1
ATOM 3185 O O . ALA A 1 386 ? 12.03045 11.38272 6.17740 1.000 20.17116 589 ALA A O 1
ATOM 3187 N N . VAL A 1 387 ? 12.41981 13.55101 5.69133 1.000 16.63624 590 VAL A N 1
ATOM 3188 C CA . VAL A 1 387 ? 11.17132 14.07649 6.22473 1.000 15.87729 590 VAL A CA 1
ATOM 3189 C C . VAL A 1 387 ? 10.76117 15.26544 5.37164 1.000 17.22624 590 VAL A C 1
ATOM 3190 O O . VAL A 1 387 ? 11.56862 15.81623 4.62561 1.000 20.12109 590 VAL A O 1
ATOM 3194 N N . LEU A 1 388 ? 9.51200 15.69863 5.53146 1.000 16.32884 591 LEU A N 1
ATOM 3195 C CA . LEU A 1 388 ? 9.13429 17.05802 5.14974 1.000 17.12065 591 LEU A CA 1
ATOM 3196 C C . LEU A 1 388 ? 9.29886 17.96700 6.35722 1.000 21.39371 591 LEU A C 1
ATOM 3197 O O . LEU A 1 388 ? 8.90764 17.60570 7.46605 1.000 20.55618 591 LEU A O 1
ATOM 3202 N N . TYR A 1 389 ? 9.84374 19.16133 6.12247 1.000 19.20784 592 TYR A N 1
ATOM 3203 C CA . TYR A 1 389 ? 10.07747 20.13918 7.18081 1.000 20.84962 592 TYR A CA 1
ATOM 3204 C C . TYR A 1 389 ? 8.98458 21.20129 7.17763 1.000 21.69430 592 TYR A C 1
ATOM 3205 O O . TYR A 1 389 ? 8.55136 21.64415 6.10980 1.000 19.31063 592 TYR A O 1
ATOM 3214 N N . PRO A 1 390 ? 8.53049 21.63887 8.34834 1.000 19.67587 593 PRO A N 1
ATOM 3215 C CA . PRO A 1 390 ? 7.58306 22.75896 8.41516 1.000 19.79901 593 PRO A CA 1
ATOM 3216 C C . PRO A 1 390 ? 8.29772 24.08786 8.20571 1.000 21.17479 593 PRO A C 1
ATOM 3217 O O . PRO A 1 390 ? 9.32466 24.36962 8.83085 1.000 22.62240 593 PRO A O 1
ATOM 3221 N N . PHE A 1 391 ? 7.74389 24.91566 7.33197 1.000 21.76398 594 PHE A N 1
ATOM 3222 C CA . PHE A 1 391 ? 8.21716 26.28760 7.17133 1.000 23.32269 594 PHE A CA 1
ATOM 3223 C C . PHE A 1 391 ? 7.05232 27.20781 7.48513 1.000 25.70373 594 PHE A C 1
ATOM 3224 O O . PHE A 1 391 ? 6.02296 27.18078 6.80238 1.000 25.14199 594 PHE A O 1
ATOM 3232 N N . GLY A 1 392 ? 7.18962 27.95452 8.57111 1.000 25.08247 595 GLY A N 1
ATOM 3233 C CA . GLY A 1 392 ? 6.14631 28.87769 8.95588 1.000 25.98236 595 GLY A CA 1
ATOM 3234 C C . GLY A 1 392 ? 5.97252 29.97952 7.93183 1.000 31.49490 595 GLY A C 1
ATOM 3235 O O . GLY A 1 392 ? 6.91430 30.39147 7.26341 1.000 30.99898 595 GLY A O 1
ATOM 3236 N N . VAL A 1 393 ? 4.75380 30.49427 7.85576 1.000 27.95415 596 VAL A N 1
ATOM 3237 C CA . VAL A 1 393 ? 4.41481 31.58585 6.95185 1.000 30.82705 596 VAL A CA 1
ATOM 3238 C C . VAL A 1 393 ? 4.25264 32.86785 7.75413 1.000 35.93173 596 VAL A C 1
ATOM 3239 O O . VAL A 1 393 ? 3.50847 32.89966 8.74017 1.000 38.72200 596 VAL A O 1
ATOM 3243 N N . ARG A 1 394 ? 4.94223 33.93158 7.32260 1.000 34.71102 597 ARG A N 1
ATOM 3244 C CA . ARG A 1 394 ? 4.86000 35.24644 7.93931 1.000 43.40802 597 ARG A CA 1
ATOM 3245 C C . ARG A 1 394 ? 4.70620 36.28845 6.84507 1.000 42.24072 597 ARG A C 1
ATOM 3246 O O . ARG A 1 394 ? 5.23234 36.13007 5.74227 1.000 50.27388 597 ARG A O 1
ATOM 3254 N N A TYR A 1 395 ? 4.02659 37.37618 7.20323 0.274 50.12566 598 TYR A N 1
ATOM 3255 N N B TYR A 1 395 ? 3.93389 37.32752 7.10664 0.726 50.12097 598 TYR A N 1
ATOM 3256 C CA A TYR A 1 395 ? 3.86371 38.55105 6.36160 0.274 51.80521 598 TYR A CA 1
ATOM 3257 C CA B TYR A 1 395 ? 3.66777 38.31175 6.07043 0.726 53.63106 598 TYR A CA 1
ATOM 3258 C C A TYR A 1 395 ? 4.26317 39.77337 7.18457 0.274 55.67700 598 TYR A C 1
ATOM 3259 C C B TYR A 1 395 ? 4.19421 39.66993 6.53446 0.726 56.40478 598 TYR A C 1
ATOM 3260 O O A TYR A 1 395 ? 3.73813 39.98534 8.28238 0.274 53.96328 598 TYR A O 1
ATOM 3261 O O B TYR A 1 395 ? 4.15553 39.98892 7.73008 0.726 55.58350 598 TYR A O 1
ATOM 3278 N N A LYS A 1 396 ? 5.20070 40.56880 6.65823 0.274 53.64071 599 LYS A N 1
ATOM 3279 N N B LYS A 1 396 ? 4.72151 40.45331 5.58239 0.726 51.94836 599 LYS A N 1
ATOM 3280 C CA A LYS A 1 396 ? 5.88703 41.60126 7.43066 0.274 58.06389 599 LYS A CA 1
ATOM 3281 C CA B LYS A 1 396 ? 5.60058 41.57441 5.92330 0.726 57.46554 599 LYS A CA 1
ATOM 3282 C C A LYS A 1 396 ? 5.06501 42.87271 7.63156 0.274 55.59204 599 LYS A C 1
ATOM 3283 C C B LYS A 1 396 ? 4.93132 42.55330 6.88376 0.726 59.67810 599 LYS A C 1
ATOM 3284 O O A LYS A 1 396 ? 5.45621 43.72349 8.44416 0.274 53.19303 599 LYS A O 1
ATOM 3285 O O B LYS A 1 396 ? 5.41228 42.77440 7.99982 0.726 57.98342 599 LYS A O 1
ATOM 3288 N N A GLY A 1 397 ? 3.95140 43.03537 6.91741 0.274 52.42435 600 GLY A N 1
ATOM 3289 N N B GLY A 1 397 ? 3.81900 43.14705 6.46973 0.726 53.30383 600 GLY A N 1
ATOM 3290 C CA A GLY A 1 397 ? 3.07802 44.17081 7.09333 0.274 54.24989 600 GLY A CA 1
ATOM 3291 C CA B GLY A 1 397 ? 3.15359 44.12398 7.30749 0.726 54.07672 600 GLY A CA 1
ATOM 3292 C C A GLY A 1 397 ? 1.70918 43.74533 7.59561 0.274 55.21728 600 GLY A C 1
ATOM 3293 C C B GLY A 1 397 ? 1.73382 43.74736 7.67052 0.726 55.13437 600 GLY A C 1
ATOM 3294 O O A GLY A 1 397 ? 1.41151 42.55652 7.74427 0.274 55.32735 600 GLY A O 1
ATOM 3295 O O B GLY A 1 397 ? 1.40942 42.56093 7.77699 0.726 55.41627 600 GLY A O 1
ATOM 3296 N N . ASN A 1 398 ? 0.88070 44.75297 7.85813 1.000 55.52129 601 ASN A N 1
ATOM 3297 C CA . ASN A 1 398 ? -0.49204 44.52923 8.30053 1.000 56.74317 601 ASN A CA 1
ATOM 3298 C C . ASN A 1 398 ? -1.24114 43.63352 7.32475 1.000 60.92869 601 ASN A C 1
ATOM 3299 O O . ASN A 1 398 ? -1.35018 43.94999 6.13619 1.000 67.99325 601 ASN A O 1
ATOM 3304 N N . ILE A 1 399 ? -1.74107 42.49538 7.81865 1.000 50.74999 602 ILE A N 1
ATOM 3305 C CA . ILE A 1 399 ? -2.49815 41.60683 6.93983 1.000 59.98526 602 ILE A CA 1
ATOM 3306 C C . ILE A 1 399 ? -3.94536 42.04266 6.78819 1.000 51.11364 602 ILE A C 1
ATOM 3307 O O . ILE A 1 399 ? -4.65060 41.52532 5.91132 1.000 62.25052 602 ILE A O 1
ATOM 3312 N N . TYR A 1 400 ? -4.40821 42.96483 7.62219 1.000 53.05000 603 TYR A N 1
ATOM 3313 C CA . TYR A 1 400 ? -5.77718 43.45110 7.55352 1.000 59.34007 603 TYR A CA 1
ATOM 3314 C C . TYR A 1 400 ? -5.91460 44.65897 6.64201 1.000 62.82892 603 TYR A C 1
ATOM 3315 O O . TYR A 1 400 ? -6.94602 44.80578 5.97722 1.000 69.85227 603 TYR A O 1
ATOM 3324 N N . GLU A 1 401 ? -4.89191 45.50778 6.58811 1.000 68.86534 604 GLU A N 1
ATOM 3325 C CA . GLU A 1 401 ? -4.79675 46.62576 5.64693 1.000 70.64780 604 GLU A CA 1
ATOM 3326 C C . GLU A 1 401 ? -3.61114 46.34718 4.72358 1.000 62.32169 604 GLU A C 1
ATOM 3327 O O . GLU A 1 401 ? -2.55865 46.98064 4.83755 1.000 70.92910 604 GLU A O 1
ATOM 3329 N N A GLU A 1 402 ? -3.78605 45.39042 3.81337 0.793 70.15559 605 GLU A N 1
ATOM 3330 N N B GLU A 1 402 ? -3.78687 45.39759 3.80936 0.207 69.86786 605 GLU A N 1
ATOM 3331 C CA A GLU A 1 402 ? -2.67247 44.93071 2.99325 0.793 62.75976 605 GLU A CA 1
ATOM 3332 C CA B GLU A 1 402 ? -2.67164 44.93049 2.99719 0.207 62.83172 605 GLU A CA 1
ATOM 3333 C C A GLU A 1 402 ? -2.15001 46.05749 2.10783 0.793 67.55518 605 GLU A C 1
ATOM 3334 C C B GLU A 1 402 ? -2.14978 46.03770 2.08819 0.207 67.47789 605 GLU A C 1
ATOM 3335 O O A GLU A 1 402 ? -2.92093 46.82576 1.52391 0.793 65.31959 605 GLU A O 1
ATOM 3336 O O B GLU A 1 402 ? -2.92197 46.76648 1.45810 0.207 65.20765 605 GLU A O 1
ATOM 3347 N N . ALA A 1 403 ? -0.82667 46.16488 2.03422 1.000 73.41962 606 ALA A N 1
ATOM 3348 C CA . ALA A 1 403 ? -0.16825 47.10308 1.14122 1.000 75.95117 606 ALA A CA 1
ATOM 3349 C C . ALA A 1 403 ? 0.07965 46.42439 -0.20384 1.000 77.76035 606 ALA A C 1
ATOM 3350 O O . ALA A 1 403 ? -0.02595 45.20178 -0.33137 1.000 75.51570 606 ALA A O 1
ATOM 3352 N N . GLU A 1 404 ? 0.42317 47.23372 -1.21653 1.000 72.35375 607 GLU A N 1
ATOM 3353 C CA . GLU A 1 404 ? 0.60905 46.71094 -2.57115 1.000 74.44889 607 GLU A CA 1
ATOM 3354 C C . GLU A 1 404 ? 1.60208 45.55422 -2.63101 1.000 63.58569 607 GLU A C 1
ATOM 3355 O O . GLU A 1 404 ? 1.53820 44.73883 -3.55943 1.000 68.24914 607 GLU A O 1
ATOM 3357 N N . LYS A 1 405 ? 2.51765 45.46793 -1.66909 1.000 68.98813 608 LYS A N 1
ATOM 3358 C CA . LYS A 1 405 ? 3.43294 44.33993 -1.54423 1.000 67.17297 608 LYS A CA 1
ATOM 3359 C C . LYS A 1 405 ? 3.46308 43.91838 -0.08572 1.000 66.68681 608 LYS A C 1
ATOM 3360 O O . LYS A 1 405 ? 3.77003 44.73199 0.79070 1.000 71.67677 608 LYS A O 1
ATOM 3362 N N . ASN A 1 406 ? 3.13860 42.65202 0.17523 1.000 56.59431 609 ASN A N 1
ATOM 3363 C CA . ASN A 1 406 ? 3.14587 42.10234 1.51755 1.000 61.83872 609 ASN A CA 1
ATOM 3364 C C . ASN A 1 406 ? 3.60625 40.65280 1.38773 1.000 51.37397 609 ASN A C 1
ATOM 3365 O O . ASN A 1 406 ? 2.82165 39.72480 1.57296 1.000 51.30814 609 ASN A O 1
ATOM 3370 N N . ARG A 1 407 ? 4.89063 40.48013 1.05927 1.000 48.16865 610 ARG A N 1
ATOM 3371 C CA . ARG A 1 407 ? 5.43463 39.17841 0.69052 1.000 53.61898 610 ARG A CA 1
ATOM 3372 C C . ARG A 1 407 ? 5.23876 38.15267 1.80030 1.000 43.54595 610 ARG A C 1
ATOM 3373 O O . ARG A 1 407 ? 5.08071 38.48841 2.98177 1.000 47.45286 610 ARG A O 1
ATOM 3381 N N . THR A 1 408 ? 5.30751 36.88045 1.39326 1.000 48.86317 611 THR A N 1
ATOM 3382 C CA . THR A 1 408 ? 5.08615 35.71523 2.23912 1.000 41.55100 611 THR A CA 1
ATOM 3383 C C . THR A 1 408 ? 6.44917 35.17580 2.66558 1.000 36.71393 611 THR A C 1
ATOM 3384 O O . THR A 1 408 ? 7.03686 34.31627 1.99974 1.000 41.52183 611 THR A O 1
ATOM 3388 N N . TYR A 1 409 ? 6.94012 35.66998 3.79261 1.000 38.34171 612 TYR A N 1
ATOM 3389 C CA . TYR A 1 409 ? 8.22156 35.26364 4.34314 1.000 45.17262 612 TYR A CA 1
ATOM 3390 C C . TYR A 1 409 ? 8.10344 33.90196 5.02257 1.000 45.97807 612 TYR A C 1
ATOM 3391 O O . TYR A 1 409 ? 7.01453 33.46598 5.40474 1.000 38.72570 612 TYR A O 1
ATOM 3400 N N . MET A 1 410 ? 9.25282 33.24110 5.17552 1.000 44.05307 613 MET A N 1
ATOM 3401 C CA . MET A 1 410 ? 9.35826 31.90140 5.74419 1.000 39.61360 613 MET A CA 1
ATOM 3402 C C . MET A 1 410 ? 9.97006 31.95324 7.14262 1.000 46.56719 613 MET A C 1
ATOM 3403 O O . MET A 1 410 ? 11.00410 32.59627 7.35113 1.000 42.72755 613 MET A O 1
ATOM 3408 N N . PHE A 1 411 ? 9.34006 31.27430 8.09811 1.000 46.11206 614 PHE A N 1
ATOM 3409 C CA . PHE A 1 411 ? 9.98441 30.99064 9.37532 1.000 41.84721 614 PHE A CA 1
ATOM 3410 C C . PHE A 1 411 ? 10.59166 29.59424 9.28520 1.000 47.23375 614 PHE A C 1
ATOM 3411 O O . PHE A 1 411 ? 9.93139 28.65082 8.83306 1.000 39.43753 614 PHE A O 1
ATOM 3419 N N . ASN A 1 412 ? 11.85885 29.47300 9.66038 1.000 35.62198 615 ASN A N 1
ATOM 3420 C CA . ASN A 1 412 ? 12.63226 28.26281 9.38896 1.000 45.77896 615 ASN A CA 1
ATOM 3421 C C . ASN A 1 412 ? 12.75453 27.51383 10.70541 1.000 41.92796 615 ASN A C 1
ATOM 3422 O O . ASN A 1 412 ? 13.65436 27.77352 11.50471 1.000 41.98077 615 ASN A O 1
ATOM 3427 N N . TYR A 1 413 ? 11.83528 26.57829 10.93551 1.000 32.14835 616 TYR A N 1
ATOM 3428 C CA . TYR A 1 413 ? 11.81798 25.94514 12.24425 1.000 28.58781 616 TYR A CA 1
ATOM 3429 C C . TYR A 1 413 ? 13.07266 25.11069 12.46666 1.000 33.53752 616 TYR A C 1
ATOM 3430 O O . TYR A 1 413 ? 13.56291 25.02650 13.60106 1.000 36.23941 616 TYR A O 1
ATOM 3439 N N . ALA A 1 414 ? 13.63129 24.52835 11.39803 1.000 29.64049 617 ALA A N 1
ATOM 3440 C CA . ALA A 1 414 ? 14.83093 23.71034 11.55358 1.000 35.97751 617 ALA A CA 1
ATOM 3441 C C . ALA A 1 414 ? 16.02084 24.52973 12.03509 1.000 37.98387 617 ALA A C 1
ATOM 3442 O O . ALA A 1 414 ? 16.87811 24.00695 12.75921 1.000 38.38211 617 ALA A O 1
ATOM 3444 N N . LEU A 1 415 ? 16.09232 25.80555 11.65293 1.000 36.86233 618 LEU A N 1
ATOM 3445 C CA . LEU A 1 415 ? 17.10843 26.71420 12.15622 1.000 39.90551 618 LEU A CA 1
ATOM 3446 C C . LEU A 1 415 ? 16.60920 27.56579 13.31386 1.000 39.26287 618 LEU A C 1
ATOM 3447 O O . LEU A 1 415 ? 17.40361 28.30173 13.89851 1.000 48.37878 618 LEU A O 1
ATOM 3452 N N . SER A 1 416 ? 15.31603 27.47759 13.64662 1.000 47.21037 619 SER A N 1
ATOM 3453 C CA . SER A 1 416 ? 14.70603 28.20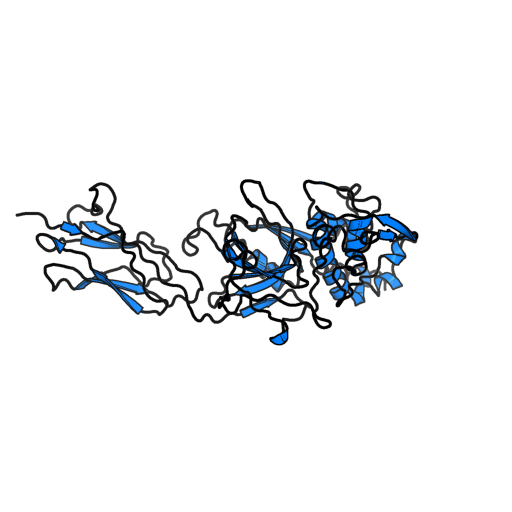543 14.76397 1.000 38.96535 619 SER A CA 1
ATOM 3454 C C . SER A 1 416 ? 14.83762 29.71708 14.59980 1.000 54.02472 619 SER A C 1
ATOM 3455 O O . SER A 1 416 ? 15.10330 30.44211 15.56256 1.000 50.89406 619 SER A O 1
ATOM 3458 N N . LYS A 1 417 ? 14.63668 30.21018 13.38093 1.000 45.70756 620 LYS A N 1
ATOM 3459 C CA . LYS A 1 417 ? 14.83162 31.63471 13.15568 1.000 46.63320 620 LYS A CA 1
ATOM 3460 C C . LYS A 1 417 ? 14.01282 32.07054 11.95449 1.000 52.42829 620 LYS A C 1
ATOM 3461 O O . LYS A 1 417 ? 13.79952 31.27604 11.02619 1.000 46.22761 620 LYS A O 1
ATOM 3467 N N . PRO A 1 418 ? 13.52612 33.30826 11.94541 1.000 48.73230 621 PRO A N 1
ATOM 3468 C CA . PRO A 1 418 ? 13.03602 33.88692 10.69494 1.000 46.21449 621 PRO A CA 1
ATOM 3469 C C . PRO A 1 418 ? 14.20618 34.10603 9.75309 1.000 56.60273 621 PRO A C 1
ATOM 3470 O O . PRO A 1 418 ? 15.36057 34.23342 10.16837 1.000 51.52888 621 PRO A O 1
ATOM 3474 N N . GLU A 1 419 ? 13.89560 34.12370 8.46309 1.000 58.20706 622 GLU A N 1
ATOM 3475 C CA . GLU A 1 419 ? 14.87979 34.44062 7.44321 1.000 53.70813 622 GLU A CA 1
ATOM 3476 C C . GLU A 1 419 ? 14.24479 35.39136 6.44875 1.000 43.84545 622 GLU A C 1
ATOM 3477 O O . GLU A 1 419 ? 13.03940 35.33370 6.19816 1.000 44.98405 622 GLU A O 1
ATOM 3483 N N . ASN A 1 420 ? 15.06198 36.27804 5.88892 1.000 50.71447 623 ASN A N 1
ATOM 3484 C CA . ASN A 1 420 ? 14.56391 37.16729 4.84938 1.000 55.28992 623 ASN A CA 1
ATOM 3485 C C . ASN A 1 420 ? 14.39558 36.39312 3.55186 1.000 56.91576 623 ASN A C 1
ATOM 3486 O O . ASN A 1 420 ? 14.93116 36.77995 2.50793 1.000 59.77750 623 ASN A O 1
ATOM 3491 N N . ILE A 1 421 ? 13.64496 35.30182 3.62445 1.000 42.06530 624 ILE A N 1
ATOM 3492 C CA . ILE A 1 421 ? 13.36715 34.42188 2.49169 1.000 51.91239 624 ILE A CA 1
ATOM 3493 C C . ILE A 1 421 ? 11.86496 34.43144 2.26639 1.000 50.01343 624 ILE A C 1
ATOM 3494 O O . ILE A 1 421 ? 11.09668 34.16082 3.19634 1.000 46.10549 624 ILE A O 1
ATOM 3499 N N . TYR A 1 422 ? 11.44118 34.78147 1.05354 1.000 46.55229 625 TYR A N 1
ATOM 3500 C CA . TYR A 1 422 ? 10.02149 34.81325 0.74612 1.000 48.87989 625 TYR A CA 1
ATOM 3501 C C . TYR A 1 422 ? 9.72905 34.00484 -0.51210 1.000 50.36660 625 TYR A C 1
ATOM 3502 O O . TYR A 1 422 ? 10.62173 33.63637 -1.27780 1.000 50.25968 625 TYR A O 1
ATOM 3511 N N . ILE A 1 423 ? 8.44319 33.75539 -0.71395 1.000 41.60977 626 ILE A N 1
ATOM 3512 C CA . ILE A 1 423 ? 7.94986 32.95518 -1.82952 1.000 38.26567 626 ILE A CA 1
ATOM 3513 C C . ILE A 1 423 ? 7.71930 33.88903 -3.01110 1.000 49.75767 626 ILE A C 1
ATOM 3514 O O . ILE A 1 423 ? 6.79118 34.70257 -3.00061 1.000 46.31841 626 ILE A O 1
ATOM 3519 N N A ASP A 1 424 ? 8.56655 33.76803 -4.03299 0.653 41.94106 627 ASP A N 1
ATOM 3520 N N B ASP A 1 424 ? 8.56624 33.78634 -4.03903 0.347 42.03780 627 ASP A N 1
ATOM 3521 C CA A ASP A 1 424 ? 8.41164 34.59173 -5.22182 0.653 44.75132 627 ASP A CA 1
ATOM 3522 C CA B ASP A 1 424 ? 8.35993 34.62958 -5.21137 0.347 44.76413 627 ASP A CA 1
ATOM 3523 C C A ASP A 1 424 ? 7.29566 34.07946 -6.12314 0.653 41.76758 627 ASP A C 1
ATOM 3524 C C B ASP A 1 424 ? 7.25943 34.08606 -6.11203 0.347 41.86384 627 ASP A C 1
AT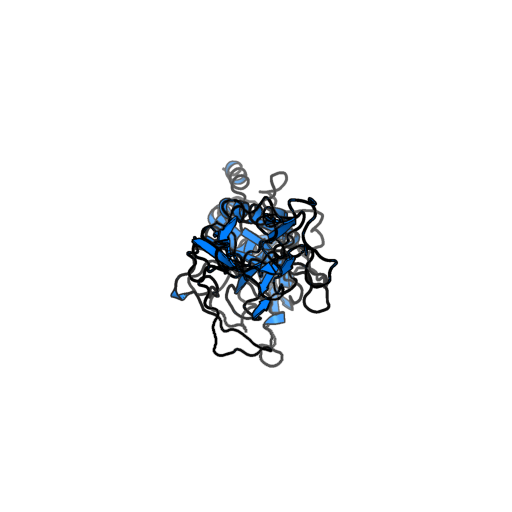OM 3525 O O A ASP A 1 424 ? 6.64269 34.87247 -6.81044 0.653 44.74022 627 ASP A O 1
ATOM 3526 O O B ASP A 1 424 ? 6.58515 34.86358 -6.79650 0.347 44.74635 627 ASP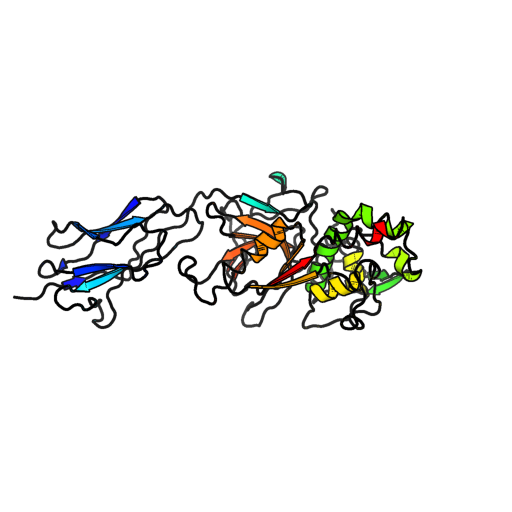 A O 1
ATOM 3535 N N . GLY A 1 425 ? 7.05364 32.77620 -6.12281 1.000 37.58243 628 GLY A N 1
ATOM 3536 C CA . GLY A 1 425 ? 5.97711 32.21961 -6.91465 1.000 38.22783 628 GLY A CA 1
ATOM 3537 C C . GLY A 1 425 ? 5.99015 30.70825 -6.87413 1.000 36.74113 628 GLY A C 1
ATOM 3538 O O . GLY A 1 425 ? 6.83133 30.08303 -6.21879 1.000 32.86560 628 GLY A O 1
ATOM 3539 N N . LEU A 1 426 ? 5.04137 30.12600 -7.61153 1.000 33.50717 629 LEU A N 1
ATOM 3540 C CA . LEU A 1 426 ? 4.89717 28.68095 -7.69320 1.000 32.21737 629 LEU A CA 1
ATOM 3541 C C . LEU A 1 426 ? 5.05761 28.22508 -9.13331 1.000 33.29814 629 LEU A C 1
ATOM 3542 O O . LEU A 1 426 ? 4.60560 28.89972 -10.05520 1.000 34.95397 629 LEU A O 1
ATOM 3547 N N . THR A 1 427 ? 5.68177 27.06736 -9.30459 1.000 31.11760 630 THR A N 1
ATOM 3548 C CA . THR A 1 427 ? 5.60513 26.29156 -10.53718 1.000 31.98468 630 THR A CA 1
ATOM 3549 C C . THR A 1 427 ? 4.78212 25.05237 -10.21997 1.000 28.51015 630 THR A C 1
ATOM 3550 O O . THR A 1 427 ? 5.11678 24.30531 -9.29665 1.000 27.93738 630 THR A O 1
ATOM 3554 N N . THR A 1 428 ? 3.69572 24.84889 -10.95866 1.000 28.62964 631 THR A N 1
ATOM 3555 C CA . THR A 1 428 ? 2.75153 23.79525 -10.63507 1.000 28.80048 631 THR A CA 1
ATOM 3556 C C . THR A 1 428 ? 2.69678 22.78031 -11.75995 1.000 30.75445 631 THR A C 1
ATOM 3557 O O . THR A 1 428 ? 2.97171 23.10767 -12.91932 1.000 29.13042 631 THR A O 1
ATOM 3561 N N . LEU A 1 429 ? 2.35621 21.54179 -11.39935 1.000 29.46790 632 LEU A N 1
ATOM 3562 C CA . LEU A 1 429 ? 2.23217 20.45898 -12.37222 1.000 27.32093 632 LEU A CA 1
ATOM 3563 C C . LEU A 1 429 ? 0.85954 19.82128 -12.23748 1.000 27.45092 632 LEU A C 1
ATOM 3564 O O . LEU A 1 429 ? 0.52351 19.26329 -11.18514 1.000 31.65525 632 LEU A O 1
ATOM 3569 N N . ASP A 1 430 ? 0.08218 19.89756 -13.31085 1.000 27.70812 633 ASP A N 1
ATOM 3570 C CA . ASP A 1 430 ? -1.27043 19.37839 -13.37019 1.000 28.82087 633 ASP A CA 1
ATOM 3571 C C . ASP A 1 430 ? -1.23865 17.95196 -13.91337 1.000 33.17416 633 ASP A C 1
ATOM 3572 O O . ASP A 1 430 ? -0.32733 17.57844 -14.65665 1.000 27.84319 633 ASP A O 1
ATOM 3577 N N . LYS A 1 431 ? -2.22996 17.14947 -13.50818 1.000 26.36658 634 LYS A N 1
ATOM 3578 C CA . LYS A 1 431 ? -2.32279 15.76990 -14.00076 1.000 27.80663 634 LYS A CA 1
ATOM 3579 C C . LYS A 1 431 ? -2.42921 15.71068 -15.51979 1.000 29.74590 634 LYS A C 1
ATOM 3580 O O . LYS A 1 431 ? -1.99661 14.72283 -16.12649 1.000 29.60745 634 LYS A O 1
ATOM 3586 N N . GLY A 1 432 ? -3.01391 16.72880 -16.14727 1.000 28.87097 635 GLY A N 1
ATOM 3587 C CA . GLY A 1 432 ? -3.22286 16.69434 -17.59051 1.000 30.73930 635 GLY A CA 1
ATOM 3588 C C . GLY A 1 432 ? -4.29818 15.71999 -18.01952 1.000 34.26290 635 GLY A C 1
ATOM 3589 O O . GLY A 1 432 ? -4.14855 15.05947 -19.05739 1.000 32.75317 635 GLY A O 1
ATOM 3590 N N A GLU A 1 433 ? -5.40073 15.64271 -17.26688 0.499 34.39056 636 GLU A N 1
ATOM 3591 N N B GLU A 1 433 ? -5.39168 15.63145 -17.25652 0.501 34.37738 636 GLU A N 1
ATOM 3592 C CA A GLU A 1 433 ? -6.42999 14.63595 -17.52968 0.499 39.44907 636 GLU A CA 1
ATOM 3593 C CA B GLU A 1 433 ? -6.39741 14.59862 -17.49944 0.501 39.47168 636 GLU A CA 1
ATOM 3594 C C A GLU A 1 433 ? -7.04899 14.79776 -18.91609 0.499 40.35216 636 GLU A C 1
ATOM 3595 C C B GLU A 1 433 ? -7.07037 14.75985 -18.86026 0.501 40.31944 636 GLU A C 1
ATOM 3596 O O A GLU A 1 433 ? -7.18679 13.81856 -19.66063 0.499 39.21809 636 GLU A O 1
ATOM 3597 O O B GLU A 1 433 ? -7.28948 13.76962 -19.57034 0.501 39.30968 636 GLU A O 1
ATOM 3608 N N A ASP A 1 434 ? -7.45621 16.02151 -19.27760 0.499 39.24372 637 ASP A N 1
ATOM 3609 N N B ASP A 1 434 ? -7.41798 15.99318 -19.24432 0.501 39.24527 637 ASP A N 1
ATOM 3610 C CA A ASP A 1 434 ? -8.09995 16.21389 -20.57741 0.499 41.88285 637 ASP A CA 1
ATOM 3611 C CA B ASP A 1 434 ? -8.08336 16.18874 -20.53207 0.501 41.89411 637 ASP A CA 1
ATOM 3612 C C A ASP A 1 434 ? -7.15956 15.85149 -21.71718 0.499 39.90176 637 ASP A C 1
ATOM 3613 C C B ASP A 1 434 ? -7.15952 15.84178 -21.69368 0.501 39.86374 637 ASP A C 1
ATOM 3614 O O A ASP A 1 434 ? -7.58595 15.26617 -22.72112 0.499 41.49113 637 ASP A O 1
ATOM 3615 O O B ASP A 1 434 ? -7.60161 15.26073 -22.69329 0.501 41.46458 637 ASP A O 1
ATOM 3624 N N . GLN A 1 435 ? -5.87428 16.18648 -21.58203 1.000 38.84426 638 GLN A N 1
ATOM 3625 C CA . GLN A 1 435 ? -4.92697 15.84812 -22.64098 1.000 43.97663 638 GLN A CA 1
ATOM 3626 C C . GLN A 1 435 ? -4.73926 14.34199 -22.73398 1.000 37.34482 638 GLN A C 1
ATOM 3627 O O . GLN A 1 435 ? -4.69651 13.77922 -23.83928 1.000 38.54421 638 GLN A O 1
ATOM 3633 N N . TRP A 1 436 ? -4.63573 13.67783 -21.58212 1.000 39.22173 639 TRP A N 1
ATOM 3634 C CA . TRP A 1 436 ? -4.52397 12.22368 -21.56015 1.000 39.71306 639 TRP A CA 1
ATOM 3635 C C . TRP A 1 436 ? -5.75964 11.56662 -22.15318 1.000 41.20355 639 TRP A C 1
ATOM 3636 O O . TRP A 1 436 ? -5.65203 10.59061 -22.90812 1.000 38.28170 639 TRP A O 1
ATOM 3647 N N A LYS A 1 437 ? -6.94655 12.08432 -21.82739 0.534 37.40608 640 LYS A N 1
ATOM 3648 N N B LYS A 1 437 ? -6.94464 12.08449 -21.81983 0.466 37.41190 640 LYS A N 1
ATOM 3649 C CA A LYS A 1 437 ? -8.17244 11.49735 -22.36381 0.534 42.40553 640 LYS A CA 1
ATOM 3650 C CA B LYS A 1 437 ? -8.17892 11.51750 -22.35626 0.466 42.41015 640 LYS A CA 1
ATOM 3651 C C A LYS A 1 437 ? -8.23585 11.62449 -23.88242 0.534 45.32975 640 LYS A C 1
ATOM 3652 C C B LYS A 1 437 ? -8.22692 11.62463 -23.87626 0.466 45.31265 640 LYS A C 1
ATOM 3653 O O A LYS A 1 437 ? -8.64753 10.68435 -24.57674 0.534 45.60195 640 LYS A O 1
ATOM 3654 O O B LYS A 1 437 ? -8.61895 10.67166 -24.56436 0.466 45.64321 640 LYS A O 1
ATOM 3659 N N . LYS A 1 438 ? -7.83417 12.77794 -24.42158 1.000 42.65660 641 LYS A N 1
ATOM 3660 C CA . LYS A 1 438 ? -7.86860 12.95085 -25.87118 1.000 45.18401 641 LYS A CA 1
ATOM 3661 C C . LYS A 1 438 ? -6.85798 12.03809 -26.55138 1.000 44.33364 641 LYS A C 1
ATOM 3662 O O . LYS A 1 438 ? -7.12206 11.51215 -27.63991 1.000 46.20862 641 LYS A O 1
ATOM 3665 N N . TRP A 1 439 ? -5.70040 11.82911 -25.91885 1.000 44.81764 642 TRP A N 1
ATOM 3666 C CA . TRP A 1 439 ? -4.72482 10.89398 -26.46766 1.000 44.69783 642 TRP A CA 1
ATOM 3667 C C . TRP A 1 439 ? -5.28563 9.48055 -26.49165 1.000 47.67580 642 TRP A C 1
ATOM 3668 O O . TRP A 1 439 ? -5.20340 8.78756 -27.51037 1.000 43.71222 642 TRP A O 1
ATOM 3679 N N . LEU A 1 440 ? -5.86602 9.03869 -25.37349 1.000 43.31181 643 LEU A N 1
ATOM 3680 C CA . LEU A 1 440 ? -6.40146 7.68361 -25.30254 1.000 46.32021 643 LEU A CA 1
ATOM 3681 C C . LEU A 1 440 ? -7.56204 7.48946 -26.26883 1.000 55.72214 643 LEU A C 1
ATOM 3682 O O . LEU A 1 440 ? -7.68940 6.42591 -26.89010 1.000 55.78876 643 LEU A O 1
ATOM 3687 N N . GLU A 1 441 ? -8.41872 8.50422 -26.41740 1.000 47.77300 644 GLU A N 1
ATOM 3688 C CA . GLU A 1 441 ? -9.52259 8.38562 -27.36635 1.000 54.25764 644 GLU A CA 1
ATOM 3689 C C . GLU A 1 441 ? -9.02276 8.25684 -28.80138 1.000 55.39016 644 GLU A C 1
ATOM 3690 O O . GLU A 1 441 ? -9.64901 7.56743 -29.61710 1.000 51.51068 644 GLU A O 1
ATOM 3696 N N . ALA A 1 442 ? -7.89549 8.88641 -29.12948 1.000 51.83448 645 ALA A N 1
ATOM 3697 C CA . ALA A 1 442 ? -7.33917 8.77422 -30.47438 1.000 52.65897 645 ALA A CA 1
ATOM 3698 C C . ALA A 1 442 ? -6.53220 7.49819 -30.68998 1.000 57.17471 645 ALA A C 1
ATOM 3699 O O . ALA A 1 442 ? -6.06981 7.26376 -31.81374 1.000 62.39944 645 ALA A O 1
ATOM 3701 N N . HIS A 1 443 ? -6.35509 6.67083 -29.66238 1.000 55.90696 646 HIS A N 1
ATOM 3702 C CA . HIS A 1 443 ? -5.63437 5.40679 -29.77286 1.000 54.90721 646 HIS A CA 1
ATOM 3703 C C . HIS A 1 443 ? -6.53189 4.23095 -29.41007 1.000 58.66965 646 HIS A C 1
ATOM 3704 O O . HIS A 1 443 ? -6.11049 3.28532 -28.73969 1.000 61.65079 646 HIS A O 1
ATOM 3711 N N . GLN A 1 444 ? -7.78412 4.27772 -29.84745 1.000 57.74435 647 GLN A N 1
ATOM 3712 C CA . GLN A 1 444 ? -8.70523 3.17135 -29.62030 1.000 67.54806 647 GLN A CA 1
ATOM 3713 C C . GLN A 1 444 ? -8.73947 2.21850 -30.81437 1.000 63.15340 647 GLN A C 1
ATOM 3714 O O . GLN A 1 444 ? -7.71395 1.95814 -31.44825 1.000 67.54534 647 GLN A O 1
#

Sequence (437 aa):
KKKPQIKYEEKQQAVMPEESAAGTYTFEVQQTIDGKLDYEPYFTSSTLPWITGAPTISSRTDPNKKDVISFTCLKNKTVWNRRRAYIKFKDKKTGQYIKGADGKADLTVNIIQKKNENPVVHYKWVDGIGAPTENQKIKMKIKNNNGIETEDYFTDPFVFKWKKETADTKFYNVRKLDKLYVQGQFPSNYFVINGIRNEQIQGRDISQSWAKTASNMLHWWFEQNKDYIEEQYKQKAAIEEWKRPLYKHHDYIIRGLQDEDEGKKSNIANIFRAYSHNNARGGYIEDGLTWYLYKRDGQKNLGSIYPGLFNDDVFFAHDTSPINIERCETKKEFEEQLMNKTLDNKRAIGIFFWQGSKGNRPYQHAVTCWGAAYDEDNNIICLYIAESNLPEAVLYPFGVRYYKKGGNIYEEEAEKNRTYMFNYALSKPENIYIDDGLTTLDKGEEDDQWKKKWLEAHQ